Protein AF-A0AAE4YHN7-F1 (afdb_monomer)

Secondary structure (DSSP, 8-state):
--PPEEP-EEEEEEE-TTSSEEEEEEEE--S-EE-TTS-EE----HHHHHHHHHHHHHHHHHHHHHHHHTT--EEEETTTTEEEETTS-HHHHHHTTHHHHHHHHHHHTTT----HHHHHHHHHHT-PPPP----HHHHHHHHHHHHHHTT--TTHHHHHHHHHHHHHHHTS---BTTBSHHHHHHHHHHHHHHHHHHHHHTT-SSEEHHHHHHHHGGG-SS--HHHHHHHHHHHHHTTSEEEEE--SSS-EEEEHHHHHHHHHHHHHHHHGGGS-----GGGS-TTS-HHHHHHHHHHTS---HHHHHHHHHHHH-S-SEEEEE--TTS-HHHHHHHHHHHHHHTT-EEEEEESSHHHHHHHHTT-TT-EEHHHHHHHHHTT--SS-TTGGGEEEEETTGGGS-HHHHHHHHHHHHHTT-SEEEEEE-SSS---SSSS-TTS---------------------PPPPPPPPPP-------------------------------------

Sequence (511 aa):
MKGGKILAGLFRHDTSRALDPQLHTHAVIPNMVLNPDGKWTALHNDEIYLTKMLGGEIYRNELARSLRGLGYAVERTGRDGIVELRDVPQDLRALYSKRSEAIGAALVKRGMEATPANRALAALATRVSKAGQIDRAELREAWIGEARAEGMNPDLLWELKDRSVITAAQSLGGVTRGGLPGEAIAREARDALLHGIAHLSERQSVYPLRDLLKHAMPRLEHAGIGDLMREVTKLTQEKTLLVAARAGISPLLTDRETLAAEREVIASWRAGRKAGELDLHGLAAEKRDPAKTLDRLLEQTSLTPGQRDAVRVGLTGTSQIVGVQGYAGTGKTFMIDTLRRYAEKAGYELQGLAPSGRAVEALREAIPEAKTLQSWLMQIRSGGDPVGQGANRRILVVDEAGMVSASEMRDLLSHARGAGFARVILVGDVKQLDAVSAGHACRPPAPCARRRHAGGAGWPHRSHRPPGRYKAPHSCHGHGGCHGPPRNGRPRPATASPRQRPCAPPASSRR

Foldseek 3Di:
DPFFDWDWDWDWDQADLVRFGDTDIDTDTPQWGQDPVRDIDGDDCVLVVVLVLLVVLQVQLVVLQVLVLLQFQWAFDDPSRHIDGPQDDPVLVVLRCVLVVQLVVQCVVVVHDPDPVSSVVSSVVSGDDHDDPDDPVVSVVVSCVSCVVVVHDPCSVVVSSVNSNVSSVVPPDDQDPQGDPLNVLLVLLLVLLVVLQVVLLQFAQKDFPSSSSSSSSSSDNNHHPVSNVVNQVVCCVVQQKDQPDPDPDTGIIGGPVLVVLLVLLVVLQVVQQQLAAQQLPLQDDPPDDSLVSLLVVLVPDPADPLLSVLLSCLHGPRGQEAERADDPPRCPLVSLLSSQVSLVSSQAHEEAEEQDPVVQVSNCSRHVNYDYLVVCLVCVVVVHDPPPPPQLRYEYEYEQLQQEASNSSSSVSVSSVVNNHVHYYYYHHPPPDPHSGYDRSSDPPDPPPPDDDDDDDDDDDDDDDDDDDDDDDDDDDDDDDDDDDDDDDDDDDDDDDDDDDDDDDDDDDDD

Radius of gyration: 34.55 Å; Cα contacts (8 Å, |Δi|>4): 619; chains: 1; bounding box: 105×72×84 Å

Nearest PDB structures (foldseek):
  2cdm-assembly2_C  TM=9.019E-01  e=2.005E-07  Escherichia coli
  3e1s-assembly1_A  TM=6.585E-01  e=1.972E-10  Deinococcus radiodurans
  8a1c-assembly1_A  TM=8.777E-01  e=4.352E-07  Escherichia coli
  3gp8-assembly1_A  TM=5.543E-01  e=1.558E-09  Deinococcus radiodurans R1 = ATCC 13939 = DSM 20539
  8a1b-assembly1_A  TM=7.285E-01  e=1.796E-05  Escherichia coli

InterPro domains:
  IPR014862 TrwC relaxase [PF08751] (3-148)
  IPR027417 P-loop containing nucleoside triphosphate hydrolase [G3DSA:3.40.50.300] (270-451)
  IPR027417 P-loop containing nucleoside triphosphate hydrolase [SSF52540] (286-441)
  IPR050534 Coronaviruses polyprotein 1ab [PTHR43788] (241-368)

Organism: NCBI:txid2699202

Structure (mmCIF, N/CA/C/O backbone):
data_AF-A0AAE4YHN7-F1
#
_entry.id   AF-A0AAE4YHN7-F1
#
loop_
_atom_site.group_PDB
_atom_site.id
_atom_site.type_symbol
_atom_site.label_atom_id
_atom_site.label_alt_id
_atom_site.label_comp_id
_atom_site.label_asym_id
_atom_site.label_entity_id
_atom_site.label_seq_id
_atom_site.pdbx_PDB_ins_code
_atom_site.Cartn_x
_atom_site.Cartn_y
_atom_site.Cartn_z
_atom_site.occupancy
_atom_site.B_iso_or_equiv
_atom_site.auth_seq_id
_atom_site.auth_comp_id
_atom_site.auth_asym_id
_atom_site.auth_atom_id
_atom_site.pdbx_PDB_model_num
ATOM 1 N N . MET A 1 1 ? 11.782 21.365 4.187 1.00 42.78 1 MET A N 1
ATOM 2 C CA . MET A 1 1 ? 12.760 22.475 4.037 1.00 42.78 1 MET A CA 1
ATOM 3 C C . MET A 1 1 ? 12.683 23.000 2.604 1.00 42.78 1 MET A C 1
ATOM 5 O O . MET A 1 1 ? 12.173 22.271 1.763 1.00 42.78 1 MET A O 1
ATOM 9 N N . LYS A 1 2 ? 13.144 24.223 2.292 1.00 52.41 2 LYS A N 1
ATOM 10 C CA . LYS A 1 2 ? 13.406 24.590 0.885 1.00 52.41 2 LYS A CA 1
ATOM 11 C C . LYS A 1 2 ? 14.715 23.900 0.491 1.00 52.41 2 LYS A C 1
ATOM 13 O O . LYS A 1 2 ? 15.741 24.227 1.078 1.00 52.41 2 LYS A O 1
ATOM 18 N N . GLY A 1 3 ? 14.656 22.917 -0.406 1.00 63.38 3 GLY A N 1
ATOM 19 C CA . GLY A 1 3 ? 15.840 22.165 -0.829 1.00 63.38 3 GLY A CA 1
ATOM 20 C C . GLY A 1 3 ? 16.879 23.075 -1.485 1.00 63.38 3 GLY A C 1
ATOM 21 O O . GLY A 1 3 ? 16.522 23.974 -2.248 1.00 63.38 3 GLY A O 1
ATOM 22 N N . GLY A 1 4 ? 18.154 22.857 -1.168 1.00 74.00 4 GLY A N 1
ATOM 23 C CA . GLY A 1 4 ? 19.259 23.483 -1.889 1.00 74.00 4 GLY A CA 1
ATOM 24 C C . GLY A 1 4 ? 19.508 22.811 -3.244 1.00 74.00 4 GLY A C 1
ATOM 25 O O . GLY A 1 4 ? 18.984 21.731 -3.524 1.00 74.00 4 GLY A O 1
ATOM 26 N N . LYS A 1 5 ? 20.311 23.445 -4.101 1.00 86.19 5 LYS A N 1
ATOM 27 C CA . LYS A 1 5 ? 20.672 22.886 -5.413 1.00 86.19 5 LYS A CA 1
ATOM 28 C C . LYS A 1 5 ? 21.774 21.838 -5.247 1.00 86.19 5 LYS A C 1
ATOM 30 O O . LYS A 1 5 ? 22.798 22.120 -4.624 1.00 86.19 5 LYS A O 1
ATOM 35 N N . ILE A 1 6 ? 21.573 20.657 -5.829 1.00 89.38 6 ILE A N 1
ATOM 36 C CA . ILE A 1 6 ? 22.596 19.607 -5.924 1.00 89.38 6 ILE A CA 1
ATOM 37 C C . ILE A 1 6 ? 23.406 19.750 -7.216 1.00 89.38 6 ILE A C 1
ATOM 39 O O . ILE A 1 6 ? 22.902 20.246 -8.224 1.00 89.38 6 ILE A O 1
ATOM 43 N N . LEU A 1 7 ? 24.648 19.274 -7.184 1.00 90.00 7 LEU A N 1
ATOM 44 C CA . LEU A 1 7 ? 25.477 19.039 -8.366 1.00 90.00 7 LEU A CA 1
ATOM 45 C C . LEU A 1 7 ? 25.478 17.533 -8.674 1.00 90.00 7 LEU A C 1
ATOM 47 O O . LEU A 1 7 ? 25.385 16.724 -7.753 1.00 90.00 7 LEU A O 1
ATOM 51 N N . ALA A 1 8 ? 25.593 17.142 -9.944 1.00 92.12 8 ALA A N 1
ATOM 52 C CA . ALA A 1 8 ? 25.753 15.741 -10.335 1.00 92.12 8 ALA A CA 1
ATOM 53 C C . ALA A 1 8 ? 26.611 15.621 -11.603 1.00 92.12 8 ALA A C 1
ATOM 55 O O . ALA A 1 8 ? 26.336 16.284 -12.601 1.00 92.12 8 ALA A O 1
ATOM 56 N N . GLY A 1 9 ? 27.628 14.758 -11.574 1.00 95.69 9 GLY A N 1
ATOM 57 C CA . GLY A 1 9 ? 28.363 14.327 -12.766 1.00 95.69 9 GLY A CA 1
ATOM 58 C C . GLY A 1 9 ? 27.736 13.058 -13.340 1.00 95.69 9 GLY A C 1
ATOM 59 O O . GLY A 1 9 ? 27.538 12.095 -12.601 1.00 95.69 9 GLY A O 1
ATOM 60 N N . LEU A 1 10 ? 27.408 13.045 -14.633 1.00 95.38 10 LEU A N 1
ATOM 61 C CA . LEU A 1 10 ? 26.769 11.906 -15.300 1.00 95.38 10 LEU A CA 1
ATOM 62 C C . LEU A 1 10 ? 27.777 11.169 -16.189 1.00 95.38 10 LEU A C 1
ATOM 64 O O . LEU A 1 10 ? 28.157 11.667 -17.245 1.00 95.38 10 LEU A O 1
ATOM 68 N N . PHE A 1 11 ? 28.180 9.967 -15.781 1.00 92.44 11 PHE A N 1
ATOM 69 C CA . PHE A 1 11 ? 29.134 9.136 -16.520 1.00 92.44 11 PHE A CA 1
ATOM 70 C C . PHE A 1 11 ? 28.407 7.942 -17.137 1.00 92.44 11 PHE A C 1
ATOM 72 O O . PHE A 1 11 ? 27.993 7.027 -16.423 1.00 92.44 11 PHE A O 1
ATOM 79 N N . ARG A 1 12 ? 28.206 7.970 -18.459 1.00 90.31 12 ARG A N 1
ATOM 80 C CA . ARG A 1 12 ? 27.531 6.896 -19.199 1.00 90.31 12 ARG A CA 1
ATOM 81 C C . ARG A 1 12 ? 28.527 5.809 -19.600 1.00 90.31 12 ARG A C 1
ATOM 83 O O . ARG A 1 12 ? 29.564 6.102 -20.190 1.00 90.31 12 ARG A O 1
ATOM 90 N N . HIS A 1 13 ? 28.161 4.568 -19.320 1.00 87.00 13 HIS A N 1
ATOM 91 C CA . HIS A 1 13 ? 28.884 3.354 -19.667 1.00 87.00 13 HIS A CA 1
ATOM 92 C C . HIS A 1 13 ? 27.967 2.403 -20.439 1.00 87.00 13 HIS A C 1
ATOM 94 O O . HIS A 1 13 ? 26.746 2.450 -20.317 1.00 87.00 13 HIS A O 1
ATOM 100 N N . ASP A 1 14 ? 28.588 1.564 -21.248 1.00 83.88 14 ASP A N 1
ATOM 101 C CA . ASP A 1 14 ? 28.012 0.700 -22.278 1.00 83.88 14 ASP A CA 1
ATOM 102 C C . ASP A 1 14 ? 28.175 -0.796 -21.953 1.00 83.88 14 ASP A C 1
ATOM 104 O O . ASP A 1 14 ? 27.393 -1.612 -22.435 1.00 83.88 14 ASP A O 1
ATOM 108 N N . THR A 1 15 ? 29.141 -1.155 -21.102 1.00 82.31 15 THR A N 1
ATOM 109 C CA . THR A 1 15 ? 29.547 -2.547 -20.845 1.00 82.31 15 THR A CA 1
ATOM 110 C C . THR A 1 15 ? 29.323 -2.999 -19.400 1.00 82.31 15 THR A C 1
ATOM 112 O O . THR A 1 15 ? 29.608 -2.268 -18.443 1.00 82.31 15 THR A O 1
ATOM 115 N N . SER A 1 16 ? 28.933 -4.261 -19.229 1.00 81.25 16 SER A N 1
ATOM 116 C CA . SER A 1 16 ? 28.890 -4.975 -17.949 1.00 81.25 16 SER A CA 1
ATOM 117 C C . SER A 1 16 ? 30.314 -5.263 -17.428 1.00 81.25 16 SER A C 1
ATOM 119 O O . SER A 1 16 ? 31.318 -5.044 -18.106 1.00 81.25 16 SER A O 1
ATOM 121 N N . ARG A 1 17 ? 30.436 -5.767 -16.189 1.00 73.25 17 ARG A N 1
ATOM 122 C CA . ARG A 1 17 ? 31.726 -6.281 -15.670 1.00 73.25 17 ARG A CA 1
ATOM 123 C C . ARG A 1 17 ? 32.166 -7.592 -16.327 1.00 73.25 17 ARG A C 1
ATOM 125 O O . ARG A 1 17 ? 33.344 -7.909 -16.245 1.00 73.25 17 ARG A O 1
ATOM 132 N N . ALA A 1 18 ? 31.234 -8.324 -16.928 1.00 75.00 18 ALA A N 1
ATOM 133 C CA . ALA A 1 18 ? 31.481 -9.507 -17.745 1.00 75.00 18 ALA A CA 1
ATOM 134 C C . ALA A 1 18 ? 31.527 -9.164 -19.250 1.00 75.00 18 ALA A C 1
ATOM 136 O O . ALA A 1 18 ? 31.473 -10.058 -20.081 1.00 75.00 18 ALA A O 1
ATOM 137 N N . LEU A 1 19 ? 31.648 -7.870 -19.589 1.00 80.62 19 LEU A N 1
ATOM 138 C CA . LEU A 1 19 ? 31.709 -7.329 -20.953 1.00 80.62 19 LEU A CA 1
ATOM 139 C C . LEU A 1 19 ? 30.433 -7.500 -21.799 1.00 80.62 19 LEU A C 1
ATOM 141 O O . LEU A 1 19 ? 30.443 -7.129 -22.966 1.00 80.62 19 LEU A O 1
ATOM 145 N N . ASP A 1 20 ? 29.318 -7.949 -21.216 1.00 85.00 20 ASP A N 1
ATOM 146 C CA . ASP A 1 20 ? 28.004 -7.929 -21.883 1.00 85.00 20 ASP A CA 1
ATOM 147 C C . ASP A 1 20 ? 27.531 -6.487 -22.183 1.00 85.00 20 ASP A C 1
ATOM 149 O O . ASP A 1 20 ? 27.923 -5.553 -21.468 1.00 85.00 20 ASP A O 1
ATOM 153 N N . PRO A 1 21 ? 26.619 -6.278 -23.149 1.00 85.62 21 PRO A N 1
ATOM 154 C CA . PRO A 1 21 ? 25.899 -5.017 -23.317 1.00 85.62 21 PRO A CA 1
ATOM 155 C C . PRO A 1 21 ? 25.145 -4.620 -22.035 1.00 85.62 21 PRO A C 1
ATOM 157 O O . PRO A 1 21 ? 24.173 -5.256 -21.631 1.00 85.62 21 PRO A O 1
ATOM 160 N N . GLN A 1 22 ? 25.567 -3.539 -21.376 1.00 87.12 22 GLN A N 1
ATOM 161 C CA . GLN A 1 22 ? 24.896 -3.007 -20.187 1.00 87.12 22 GLN A CA 1
ATOM 162 C C . GLN A 1 22 ? 24.983 -1.480 -20.166 1.00 87.12 22 GLN A C 1
ATOM 164 O O . GLN A 1 22 ? 25.841 -0.894 -19.501 1.00 87.12 22 GLN A O 1
ATOM 169 N N . LEU A 1 23 ? 24.053 -0.823 -20.861 1.00 89.50 23 LEU A N 1
ATOM 170 C CA . LEU A 1 23 ? 23.922 0.632 -20.835 1.00 89.50 23 LEU A CA 1
ATOM 171 C C . LEU A 1 23 ? 23.515 1.108 -19.431 1.00 89.50 23 LEU A C 1
ATOM 173 O O . LEU A 1 23 ? 22.435 0.785 -18.940 1.00 89.50 23 LEU A O 1
ATOM 177 N N . HIS A 1 24 ? 24.369 1.896 -18.782 1.00 90.62 24 HIS A N 1
ATOM 178 C CA . HIS A 1 24 ? 24.100 2.471 -17.464 1.00 90.62 24 HIS A CA 1
ATOM 179 C C . HIS A 1 24 ? 24.767 3.838 -17.292 1.00 90.62 24 HIS A C 1
ATOM 181 O O . HIS A 1 24 ? 25.740 4.167 -17.966 1.00 90.62 24 HIS A O 1
ATOM 187 N N . THR A 1 25 ? 24.264 4.641 -16.353 1.00 92.06 25 THR A N 1
ATOM 188 C CA . THR A 1 25 ? 24.844 5.950 -16.025 1.00 92.06 25 THR A CA 1
ATOM 189 C C . THR A 1 25 ? 25.158 6.020 -14.539 1.00 92.06 25 THR A C 1
ATOM 191 O O . THR A 1 25 ? 24.267 5.897 -13.699 1.00 92.06 25 THR A O 1
ATOM 194 N N . HIS A 1 26 ? 26.421 6.263 -14.196 1.00 93.69 26 HIS A N 1
ATOM 195 C CA . HIS A 1 26 ? 26.801 6.655 -12.846 1.00 93.69 26 HIS A CA 1
ATOM 196 C C . HIS A 1 26 ? 26.508 8.147 -12.662 1.00 93.69 26 HIS A C 1
ATOM 198 O O . HIS A 1 26 ? 27.244 8.997 -13.159 1.0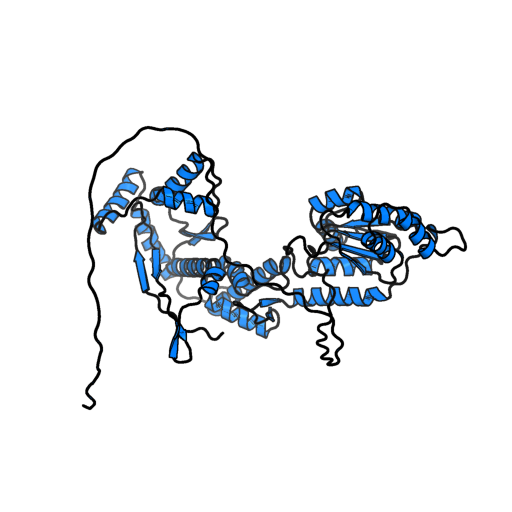0 93.69 26 HIS A O 1
ATOM 204 N N . ALA A 1 27 ? 25.426 8.458 -11.948 1.00 92.44 27 ALA A N 1
ATOM 205 C CA . ALA A 1 27 ? 25.140 9.804 -11.466 1.00 92.44 27 ALA A CA 1
ATOM 206 C C . ALA A 1 27 ? 25.895 10.041 -10.147 1.00 92.44 27 ALA A C 1
ATOM 208 O O . ALA A 1 27 ? 25.445 9.642 -9.073 1.00 92.44 27 ALA A O 1
ATOM 209 N N . VAL A 1 28 ? 27.078 10.647 -10.236 1.00 94.06 28 VAL A N 1
ATOM 210 C CA . VAL A 1 28 ? 27.934 10.944 -9.083 1.00 94.06 28 VAL A CA 1
ATOM 211 C C . VAL A 1 28 ? 27.521 12.287 -8.493 1.00 94.06 28 VAL A C 1
ATOM 213 O O . VAL A 1 28 ? 27.817 13.342 -9.053 1.00 94.06 28 VAL A O 1
ATOM 216 N N . ILE A 1 29 ? 26.839 12.237 -7.352 1.00 91.81 29 ILE A N 1
ATOM 217 C CA . ILE A 1 29 ? 26.449 13.411 -6.568 1.00 91.81 29 ILE A CA 1
ATOM 218 C C . ILE A 1 29 ? 27.547 13.650 -5.515 1.00 91.81 29 ILE A C 1
ATOM 220 O O . ILE A 1 29 ? 27.659 12.846 -4.584 1.00 91.81 29 ILE A O 1
ATOM 224 N N . PRO A 1 30 ? 28.393 14.693 -5.634 1.00 92.19 30 PRO A N 1
ATOM 225 C CA . PRO A 1 30 ? 29.327 15.051 -4.571 1.00 92.19 30 PRO A CA 1
ATOM 226 C C . PRO A 1 30 ? 28.571 15.453 -3.297 1.00 92.19 30 PRO A C 1
ATOM 228 O O . PRO A 1 30 ? 27.448 15.950 -3.355 1.00 92.19 30 PRO A O 1
ATOM 231 N N . ASN A 1 31 ? 29.202 15.272 -2.133 1.00 92.06 31 ASN A N 1
ATOM 232 C CA . ASN A 1 31 ? 28.612 15.589 -0.827 1.00 92.06 31 ASN A CA 1
ATOM 233 C C . ASN A 1 31 ? 28.605 17.107 -0.544 1.00 92.06 31 ASN A C 1
ATOM 235 O O . ASN A 1 31 ? 29.232 17.583 0.402 1.00 92.06 31 ASN A O 1
ATOM 239 N N . MET A 1 32 ? 27.936 17.869 -1.406 1.00 91.19 32 MET A N 1
ATOM 240 C CA . MET A 1 32 ? 27.805 19.318 -1.331 1.00 91.19 32 MET A CA 1
ATOM 241 C C . MET A 1 32 ? 26.442 19.758 -1.874 1.00 91.19 32 MET A C 1
ATOM 243 O O . MET A 1 32 ? 25.981 19.273 -2.908 1.00 91.19 32 MET A O 1
ATOM 247 N N . VAL A 1 33 ? 25.803 20.697 -1.183 1.00 91.25 33 VAL A N 1
ATOM 248 C CA . VAL A 1 33 ? 24.539 21.314 -1.594 1.00 91.25 33 VAL A CA 1
ATOM 249 C C . VAL A 1 33 ? 24.636 22.830 -1.438 1.00 91.25 33 VAL A C 1
ATOM 251 O O . VAL A 1 33 ? 25.135 23.318 -0.422 1.00 91.25 33 VAL A O 1
ATOM 254 N N . LEU A 1 34 ? 24.179 23.572 -2.449 1.00 91.00 34 LEU A N 1
ATOM 255 C CA . LEU A 1 34 ? 24.107 25.032 -2.410 1.00 91.00 34 LEU A CA 1
ATOM 256 C C . LEU A 1 34 ? 22.774 25.452 -1.792 1.00 91.00 34 LEU A C 1
ATOM 258 O O . LEU A 1 34 ? 21.713 25.274 -2.399 1.00 91.00 34 LEU A O 1
ATOM 262 N N . ASN A 1 35 ? 22.824 26.002 -0.584 1.00 89.94 35 ASN A N 1
ATOM 263 C CA . ASN A 1 35 ? 21.639 26.422 0.153 1.00 89.94 35 ASN A CA 1
ATOM 264 C C . ASN A 1 35 ? 21.048 27.739 -0.387 1.00 89.94 35 ASN A C 1
ATOM 266 O O . ASN A 1 35 ? 21.747 28.511 -1.048 1.00 89.94 35 ASN A O 1
ATOM 270 N N . PRO A 1 36 ? 19.773 28.049 -0.072 1.00 89.50 36 PRO A N 1
ATOM 271 C CA . PRO A 1 36 ? 19.143 29.313 -0.461 1.00 89.50 36 PRO A CA 1
ATOM 272 C C . PRO A 1 36 ? 19.820 30.583 0.086 1.00 89.50 36 PRO A C 1
ATOM 274 O O . PRO A 1 36 ? 19.563 31.658 -0.443 1.00 89.50 36 PRO A O 1
ATOM 277 N N . ASP A 1 37 ? 20.664 30.478 1.120 1.00 89.44 37 ASP A N 1
ATOM 278 C CA . ASP A 1 37 ? 21.475 31.583 1.658 1.00 89.44 37 ASP A CA 1
ATOM 279 C C . ASP A 1 37 ? 22.833 31.751 0.940 1.00 89.44 37 ASP A C 1
ATOM 281 O O . ASP A 1 37 ? 23.671 32.539 1.373 1.00 89.44 37 ASP A O 1
ATOM 285 N N . GLY A 1 38 ? 23.067 30.993 -0.138 1.00 89.75 38 GLY A N 1
ATOM 286 C CA . GLY A 1 38 ? 24.300 31.011 -0.923 1.00 89.75 38 GLY A CA 1
ATOM 287 C C . GLY A 1 38 ? 25.449 30.182 -0.339 1.00 89.75 38 GLY A C 1
ATOM 288 O O . GLY A 1 38 ? 26.504 30.106 -0.966 1.00 89.75 38 GLY A O 1
ATOM 289 N N . LYS A 1 39 ? 25.281 29.541 0.828 1.00 91.94 39 LYS A N 1
ATOM 290 C CA . LYS A 1 39 ? 26.347 28.745 1.453 1.00 91.94 39 LYS A CA 1
ATOM 291 C C . LYS A 1 39 ? 26.318 27.288 1.016 1.00 91.94 39 LYS A C 1
ATOM 293 O O . LYS A 1 39 ? 25.258 26.677 0.871 1.00 91.94 39 LYS A O 1
ATOM 298 N N . TRP A 1 40 ? 27.504 26.702 0.901 1.00 92.44 40 TRP A N 1
ATOM 299 C CA . TRP A 1 40 ? 27.678 25.270 0.680 1.00 92.44 40 TRP A CA 1
ATOM 300 C C . TRP A 1 40 ? 27.703 24.508 2.007 1.00 92.44 40 TRP A C 1
ATOM 302 O O . TRP A 1 40 ? 28.432 24.877 2.926 1.00 92.44 40 TRP A O 1
ATOM 312 N N . THR A 1 41 ? 26.937 23.422 2.096 1.00 92.06 41 THR A N 1
ATOM 313 C CA . THR A 1 41 ? 26.988 22.461 3.214 1.00 92.06 41 THR A CA 1
ATOM 314 C C . THR A 1 41 ? 27.059 21.031 2.689 1.00 92.06 41 THR A C 1
ATOM 316 O O . THR A 1 41 ? 26.849 20.795 1.500 1.00 92.06 41 THR A O 1
ATOM 319 N N . ALA A 1 42 ? 27.318 20.062 3.571 1.00 90.50 42 ALA A N 1
ATOM 320 C CA . ALA A 1 42 ? 27.154 18.647 3.244 1.00 90.50 42 ALA A CA 1
ATOM 321 C C . ALA A 1 42 ? 25.698 18.328 2.847 1.00 90.50 42 ALA A C 1
ATOM 323 O O . ALA A 1 42 ? 24.756 18.975 3.316 1.00 90.50 42 ALA A O 1
ATOM 324 N N . LEU A 1 43 ? 25.525 17.322 1.992 1.00 87.94 43 LEU A N 1
ATOM 325 C CA . LEU A 1 43 ? 24.231 16.819 1.550 1.00 87.94 43 LEU A CA 1
ATOM 326 C C . LEU A 1 43 ? 23.670 15.825 2.576 1.00 87.94 43 LEU A C 1
ATOM 328 O O . LEU A 1 43 ? 24.315 14.837 2.922 1.00 87.94 43 LEU A O 1
ATOM 332 N N . HIS A 1 44 ? 22.429 16.045 3.005 1.00 85.88 44 HIS A N 1
ATOM 333 C CA . HIS A 1 44 ? 21.671 15.063 3.776 1.00 85.88 44 HIS A CA 1
ATOM 334 C C . HIS A 1 44 ? 21.020 14.056 2.815 1.00 85.88 44 HIS A C 1
ATOM 336 O O . HIS A 1 44 ? 20.187 14.439 1.994 1.00 85.88 44 HIS A O 1
ATOM 342 N N . ASN A 1 45 ? 21.419 12.783 2.866 1.00 84.31 45 ASN A N 1
ATOM 343 C CA . ASN A 1 45 ? 21.074 11.784 1.845 1.00 84.31 45 ASN A CA 1
ATOM 344 C C . ASN A 1 45 ? 19.884 10.868 2.199 1.00 84.31 45 ASN A C 1
ATOM 346 O O . ASN A 1 45 ? 19.486 10.060 1.356 1.00 84.31 45 ASN A O 1
ATOM 350 N N . ASP A 1 46 ? 19.274 11.020 3.379 1.00 83.69 46 ASP A N 1
ATOM 351 C CA . ASP A 1 46 ? 18.088 10.259 3.807 1.00 83.69 46 ASP A CA 1
ATOM 352 C C . ASP A 1 46 ? 16.954 10.291 2.773 1.00 83.69 46 ASP A C 1
ATOM 354 O O . ASP A 1 46 ? 16.335 9.264 2.490 1.00 83.69 46 ASP A O 1
ATOM 358 N N . GLU A 1 47 ? 16.699 11.454 2.159 1.00 79.06 47 GLU A N 1
ATOM 359 C CA . GLU A 1 47 ? 15.637 11.602 1.156 1.00 79.06 47 GLU A CA 1
ATOM 360 C C . GLU A 1 47 ? 15.909 10.741 -0.083 1.00 79.06 47 GLU A C 1
ATOM 362 O O . GLU A 1 47 ? 15.001 10.077 -0.585 1.00 79.06 47 GLU A O 1
ATOM 367 N N . ILE A 1 48 ? 17.167 10.678 -0.533 1.00 84.00 48 ILE A N 1
ATOM 368 C CA . ILE A 1 48 ? 17.601 9.845 -1.664 1.00 84.00 48 ILE A CA 1
ATOM 369 C C . ILE A 1 48 ? 17.428 8.361 -1.317 1.00 84.00 48 ILE A C 1
ATOM 371 O O . ILE A 1 48 ? 16.939 7.585 -2.137 1.00 84.00 48 ILE A O 1
ATOM 375 N N . TYR A 1 49 ? 17.768 7.952 -0.090 1.00 84.50 49 TYR A N 1
ATOM 376 C CA . TYR A 1 49 ? 17.608 6.560 0.331 1.00 84.50 49 TYR A CA 1
ATOM 377 C C . TYR A 1 49 ? 16.132 6.144 0.435 1.00 84.50 49 TYR A C 1
ATOM 379 O O . TYR A 1 49 ? 15.760 5.070 -0.042 1.00 84.50 49 TYR A O 1
ATOM 387 N N . LEU A 1 50 ? 15.281 6.997 1.014 1.00 83.19 50 LEU A N 1
ATOM 388 C CA . LEU A 1 50 ? 13.843 6.745 1.165 1.00 83.19 50 LEU A CA 1
ATOM 389 C C . LEU A 1 50 ? 13.086 6.802 -0.168 1.00 83.19 50 LEU A C 1
ATOM 391 O O . LEU A 1 50 ? 12.093 6.098 -0.338 1.00 83.19 50 LEU A O 1
ATOM 395 N N . THR A 1 51 ? 13.547 7.608 -1.128 1.00 86.19 51 THR A N 1
ATOM 396 C CA . THR A 1 51 ? 12.924 7.726 -2.456 1.00 86.19 51 THR A CA 1
ATOM 397 C C . THR A 1 51 ? 13.547 6.821 -3.518 1.00 86.19 51 THR A C 1
ATOM 399 O O . THR A 1 51 ? 13.007 6.766 -4.618 1.00 86.19 51 THR A O 1
ATOM 402 N N . LYS A 1 52 ? 14.599 6.040 -3.222 1.00 89.19 52 LYS A N 1
ATOM 403 C CA . LYS A 1 52 ? 15.305 5.188 -4.208 1.00 89.19 52 LYS A CA 1
ATOM 404 C C . LYS A 1 52 ? 14.380 4.310 -5.066 1.00 89.19 52 LYS A C 1
ATOM 406 O O . LYS A 1 52 ? 14.610 4.161 -6.263 1.00 89.19 52 LYS A O 1
ATOM 411 N N . MET A 1 53 ? 13.315 3.763 -4.470 1.00 88.62 53 MET A N 1
ATOM 412 C CA . MET A 1 53 ? 12.339 2.921 -5.175 1.00 88.62 53 MET A CA 1
ATOM 413 C C . MET A 1 53 ? 11.456 3.739 -6.122 1.00 88.62 53 MET A C 1
ATOM 415 O O . MET A 1 53 ? 11.192 3.297 -7.234 1.00 88.62 53 MET A O 1
ATOM 419 N N . LEU A 1 54 ? 11.050 4.944 -5.706 1.00 90.81 54 LEU A N 1
ATOM 420 C CA . LEU A 1 54 ? 10.349 5.893 -6.569 1.00 90.81 54 LEU A CA 1
ATOM 421 C C . LEU A 1 54 ? 11.272 6.399 -7.685 1.00 90.81 54 LEU A C 1
ATOM 423 O O . LEU A 1 54 ? 10.857 6.418 -8.832 1.00 90.81 54 LEU A O 1
ATOM 427 N N . GLY A 1 55 ? 12.529 6.743 -7.394 1.00 90.94 55 GLY A N 1
ATOM 428 C CA . GLY A 1 55 ? 13.501 7.170 -8.407 1.00 90.94 55 GLY A CA 1
ATOM 429 C C . GLY A 1 55 ? 13.741 6.105 -9.481 1.00 90.94 55 GLY A C 1
ATOM 430 O O . GLY A 1 55 ? 13.743 6.413 -10.671 1.00 90.94 55 GLY A O 1
ATOM 431 N N . GLY A 1 56 ? 13.856 4.836 -9.074 1.00 90.88 56 GLY A N 1
ATOM 432 C CA . GLY A 1 56 ? 13.926 3.707 -10.003 1.00 90.88 56 GLY A CA 1
ATOM 433 C C . GLY A 1 56 ? 12.637 3.489 -10.805 1.00 90.88 56 GLY A C 1
ATOM 434 O O . GLY A 1 56 ? 12.705 3.018 -11.937 1.00 90.88 56 GLY A O 1
ATOM 435 N N . GLU A 1 57 ? 11.467 3.815 -10.251 1.00 91.88 57 GLU A N 1
ATOM 436 C CA . GLU A 1 57 ? 10.185 3.786 -10.970 1.00 91.88 57 GLU A CA 1
ATOM 437 C C . GLU A 1 57 ? 10.044 4.951 -11.961 1.00 91.88 57 GLU A C 1
ATOM 439 O O . GLU A 1 57 ? 9.692 4.709 -13.110 1.00 91.88 57 GLU A O 1
ATOM 444 N N . ILE A 1 58 ? 10.418 6.177 -11.573 1.00 92.81 58 ILE A N 1
ATOM 445 C CA . ILE A 1 58 ? 10.468 7.351 -12.461 1.00 92.81 58 ILE A CA 1
ATOM 446 C C . ILE A 1 58 ? 11.372 7.059 -13.661 1.00 92.81 58 ILE A C 1
ATOM 448 O O . ILE A 1 58 ? 10.956 7.253 -14.798 1.00 92.81 58 ILE A O 1
ATOM 452 N N . TYR A 1 59 ? 12.582 6.539 -13.424 1.00 92.50 59 TYR A N 1
ATOM 453 C CA . TYR A 1 59 ? 13.513 6.195 -14.502 1.00 92.50 59 TYR A CA 1
ATOM 454 C C . TYR A 1 59 ? 12.913 5.183 -15.489 1.00 92.50 59 TYR A C 1
ATOM 456 O O . TYR A 1 59 ? 12.974 5.396 -16.697 1.00 92.50 59 TYR A O 1
ATOM 464 N N . ARG A 1 60 ? 12.301 4.102 -14.988 1.00 91.69 60 ARG A N 1
ATOM 465 C CA . ARG A 1 60 ? 11.685 3.065 -15.832 1.00 91.69 60 ARG A CA 1
ATOM 466 C C . ARG A 1 60 ? 10.451 3.572 -16.572 1.00 91.69 60 ARG A C 1
ATOM 468 O O . ARG A 1 60 ? 10.292 3.259 -17.746 1.00 91.69 60 ARG A O 1
ATOM 475 N N . ASN A 1 61 ? 9.612 4.376 -15.925 1.00 92.19 61 ASN A N 1
ATOM 476 C CA . ASN A 1 61 ? 8.448 4.991 -16.550 1.00 92.19 61 ASN A CA 1
ATOM 477 C C . ASN A 1 61 ? 8.854 5.939 -17.696 1.00 92.19 61 ASN A C 1
ATOM 479 O O . ASN A 1 61 ? 8.382 5.764 -18.816 1.00 92.19 61 ASN A O 1
ATOM 483 N N . GLU A 1 62 ? 9.783 6.869 -17.457 1.00 91.62 62 GLU A N 1
ATOM 484 C CA . GLU A 1 62 ? 10.249 7.810 -18.487 1.00 91.62 62 GLU A CA 1
ATOM 485 C C . GLU A 1 62 ? 11.028 7.099 -19.611 1.00 91.62 62 GLU A C 1
ATOM 487 O O . GLU A 1 62 ? 10.903 7.475 -20.779 1.00 91.62 62 GLU A O 1
ATOM 492 N N . LEU A 1 63 ? 11.776 6.030 -19.297 1.00 92.31 63 LEU A N 1
ATOM 493 C CA . LEU A 1 63 ? 12.408 5.161 -20.296 1.00 92.31 63 LEU A CA 1
ATOM 494 C C . LEU A 1 63 ? 11.359 4.461 -21.172 1.00 92.31 63 LEU A C 1
ATOM 496 O O . LEU A 1 63 ? 11.455 4.531 -22.394 1.00 92.31 63 LEU A O 1
ATOM 500 N N . ALA A 1 64 ? 10.335 3.844 -20.573 1.00 91.56 64 ALA A N 1
ATOM 501 C CA . ALA A 1 64 ? 9.246 3.201 -21.309 1.00 91.56 64 ALA A CA 1
ATOM 502 C C . ALA A 1 64 ? 8.491 4.202 -22.198 1.00 91.56 64 ALA A C 1
ATOM 504 O O . ALA A 1 64 ? 8.250 3.929 -23.372 1.00 91.56 64 ALA A O 1
ATOM 505 N N . ARG A 1 65 ? 8.175 5.386 -21.661 1.00 89.38 65 ARG A N 1
ATOM 506 C CA . ARG A 1 65 ? 7.520 6.487 -22.381 1.00 89.38 65 ARG A CA 1
ATOM 507 C C . ARG A 1 65 ? 8.354 6.960 -23.576 1.00 89.38 65 ARG A C 1
ATOM 509 O O . ARG A 1 65 ? 7.818 7.124 -24.668 1.00 89.38 65 ARG A O 1
ATOM 516 N N . SER A 1 66 ? 9.667 7.111 -23.392 1.00 90.56 66 SER A N 1
ATOM 517 C CA . SER A 1 66 ? 10.597 7.496 -24.464 1.00 90.56 66 SER A CA 1
ATOM 518 C C . SER A 1 66 ? 10.729 6.411 -25.537 1.00 90.56 66 SER A C 1
ATOM 520 O O . SER A 1 66 ? 10.698 6.724 -26.721 1.00 90.56 66 SER A O 1
ATOM 522 N N . LEU A 1 67 ? 10.824 5.135 -25.148 1.00 91.62 67 LEU A N 1
ATOM 523 C CA . LEU A 1 67 ? 10.897 4.006 -26.082 1.00 91.62 67 LEU A CA 1
ATOM 524 C C . LEU A 1 67 ? 9.607 3.857 -26.907 1.00 91.62 67 LEU A C 1
ATOM 526 O O . LEU A 1 67 ? 9.686 3.689 -28.122 1.00 91.62 67 LEU A O 1
ATOM 530 N N . ARG A 1 68 ? 8.426 4.014 -26.292 1.00 89.38 68 ARG A N 1
ATOM 531 C CA . ARG A 1 68 ? 7.143 4.065 -27.021 1.00 89.38 68 ARG A CA 1
ATOM 532 C C . ARG A 1 68 ? 7.072 5.257 -27.978 1.00 89.38 68 ARG A C 1
ATOM 534 O O . ARG A 1 68 ? 6.623 5.097 -29.105 1.00 89.38 68 ARG A O 1
ATOM 541 N N . GLY A 1 69 ? 7.560 6.429 -27.563 1.00 86.38 69 GLY A N 1
ATOM 542 C CA . GLY A 1 69 ? 7.666 7.614 -28.426 1.00 86.38 69 GLY A CA 1
ATOM 543 C C . GLY A 1 69 ? 8.640 7.448 -29.602 1.00 86.38 69 GLY A C 1
ATOM 544 O O . GLY A 1 69 ? 8.503 8.130 -30.611 1.00 86.38 69 GLY A O 1
ATOM 545 N N . LEU A 1 70 ? 9.586 6.510 -29.499 1.00 90.12 70 LEU A N 1
ATOM 546 C CA . LEU A 1 70 ? 10.455 6.056 -30.590 1.00 90.12 70 LEU A CA 1
ATOM 547 C C . LEU A 1 70 ? 9.857 4.871 -31.377 1.00 90.12 70 LEU A C 1
ATOM 549 O O . LEU A 1 70 ? 10.562 4.267 -32.181 1.00 90.12 70 LEU A O 1
ATOM 553 N N . GLY A 1 71 ? 8.585 4.524 -31.152 1.00 89.06 71 GLY A N 1
ATOM 554 C CA . GLY A 1 71 ? 7.846 3.496 -31.890 1.00 89.06 71 GLY A CA 1
ATOM 555 C C . GLY A 1 71 ? 8.158 2.045 -31.512 1.00 89.06 71 GLY A C 1
ATOM 556 O O . GLY A 1 71 ? 7.763 1.138 -32.243 1.00 89.06 71 GLY A O 1
ATOM 557 N N . TYR A 1 72 ? 8.854 1.795 -30.398 1.00 92.56 72 TYR A N 1
ATOM 558 C CA . TYR A 1 72 ? 9.114 0.433 -29.920 1.00 92.56 72 TYR A CA 1
ATOM 559 C C . TYR A 1 72 ? 7.920 -0.154 -29.153 1.00 92.56 72 TYR A C 1
ATOM 561 O O . TYR A 1 72 ? 7.272 0.533 -28.358 1.00 92.56 72 TYR A O 1
ATOM 569 N N . ALA A 1 73 ? 7.691 -1.462 -29.308 1.00 91.12 73 ALA A N 1
ATOM 570 C CA . ALA A 1 73 ? 6.787 -2.222 -28.451 1.00 91.12 73 ALA A CA 1
ATOM 571 C C . ALA A 1 73 ? 7.435 -2.461 -27.074 1.00 91.12 73 ALA A C 1
ATOM 573 O O . ALA A 1 73 ? 8.419 -3.193 -26.949 1.00 91.12 73 ALA A O 1
ATOM 574 N N . VAL A 1 74 ? 6.878 -1.832 -26.035 1.00 91.62 74 VAL A N 1
ATOM 575 C CA . VAL A 1 74 ? 7.411 -1.859 -24.663 1.00 91.62 74 VAL A CA 1
ATOM 576 C C . VAL A 1 74 ? 6.430 -2.534 -23.716 1.00 91.62 74 VAL A C 1
ATOM 578 O O . VAL A 1 74 ? 5.256 -2.162 -23.664 1.00 91.62 74 VAL A O 1
ATOM 581 N N . GLU A 1 75 ? 6.933 -3.449 -22.895 1.00 90.31 75 GLU A N 1
ATOM 582 C CA . GLU A 1 75 ? 6.167 -4.129 -21.856 1.00 90.31 75 GLU A CA 1
ATOM 583 C C . GLU A 1 75 ? 6.832 -4.045 -20.478 1.00 90.31 75 GLU A C 1
ATOM 585 O O . GLU A 1 75 ? 7.994 -3.655 -20.337 1.00 90.31 75 GLU A O 1
ATOM 590 N N . ARG A 1 76 ? 6.046 -4.350 -19.439 1.00 87.38 76 ARG A N 1
ATOM 591 C CA . ARG A 1 76 ? 6.496 -4.400 -18.047 1.00 87.38 76 ARG A CA 1
ATOM 592 C C . ARG A 1 76 ? 6.385 -5.830 -17.534 1.00 87.38 76 ARG A C 1
ATOM 594 O O . ARG A 1 76 ? 5.280 -6.362 -17.466 1.00 87.38 76 ARG A O 1
ATOM 601 N N . THR A 1 77 ? 7.507 -6.429 -17.152 1.00 82.12 77 THR A N 1
ATOM 602 C CA . THR A 1 77 ? 7.602 -7.844 -16.776 1.00 82.12 77 THR A CA 1
ATOM 603 C C . THR A 1 77 ? 8.014 -8.032 -15.314 1.00 82.12 77 THR A C 1
ATOM 605 O O . THR A 1 77 ? 8.661 -7.186 -14.683 1.00 82.12 77 THR A O 1
ATOM 608 N N . GLY A 1 78 ? 7.605 -9.173 -14.750 1.00 75.44 78 GLY A N 1
ATOM 609 C CA . GLY A 1 78 ? 7.913 -9.574 -13.378 1.00 75.44 78 GLY A CA 1
ATOM 610 C C . GLY A 1 78 ? 7.254 -8.722 -12.282 1.00 75.44 78 GLY A C 1
ATOM 611 O O . GLY A 1 78 ? 6.635 -7.688 -12.523 1.00 75.44 78 GLY A O 1
ATOM 612 N N . ARG A 1 79 ? 7.414 -9.161 -11.026 1.00 67.62 79 ARG A N 1
ATOM 613 C CA . ARG A 1 79 ? 6.850 -8.481 -9.841 1.00 67.62 79 ARG A CA 1
ATOM 614 C C . ARG A 1 79 ? 7.424 -7.077 -9.621 1.00 67.62 79 ARG A C 1
ATOM 616 O O . ARG A 1 79 ? 6.738 -6.219 -9.076 1.00 67.62 79 ARG A O 1
ATOM 623 N N . ASP A 1 80 ? 8.669 -6.854 -10.035 1.00 69.31 80 ASP A N 1
ATOM 624 C CA . ASP A 1 80 ? 9.349 -5.569 -9.870 1.00 69.31 80 ASP A CA 1
ATOM 625 C C . ASP A 1 80 ? 8.970 -4.549 -10.962 1.00 69.31 80 ASP A C 1
ATOM 627 O O . ASP A 1 80 ? 9.273 -3.368 -10.803 1.00 69.31 80 ASP A O 1
ATOM 631 N N . GLY A 1 81 ? 8.295 -4.962 -12.046 1.00 76.31 81 GLY A N 1
ATOM 632 C CA . GLY A 1 81 ? 7.917 -4.087 -13.162 1.00 76.31 81 GLY A CA 1
ATOM 633 C C . GLY A 1 81 ? 9.118 -3.646 -14.003 1.00 76.31 81 GLY A C 1
ATOM 634 O O . GLY A 1 81 ? 9.316 -2.448 -14.230 1.00 76.31 81 GLY A O 1
ATOM 635 N N . ILE A 1 82 ? 9.963 -4.597 -14.403 1.00 85.38 82 ILE A N 1
ATOM 636 C CA . ILE A 1 82 ? 11.112 -4.359 -15.288 1.00 85.38 82 ILE A CA 1
ATOM 637 C C . ILE A 1 82 ? 10.580 -3.949 -16.662 1.00 85.38 82 ILE A C 1
ATOM 639 O O . ILE A 1 82 ? 9.576 -4.484 -17.111 1.00 85.38 82 ILE A O 1
ATOM 643 N N . VAL A 1 83 ? 11.209 -2.966 -17.304 1.00 89.38 83 VAL A N 1
ATOM 644 C CA . VAL A 1 83 ? 10.802 -2.478 -18.628 1.00 89.38 83 VAL A CA 1
ATOM 645 C C . VAL A 1 83 ? 11.627 -3.192 -19.685 1.00 89.38 83 VAL A C 1
ATOM 647 O O . VAL A 1 83 ? 12.854 -3.106 -19.655 1.00 89.38 83 VAL A O 1
ATOM 650 N N . GLU A 1 84 ? 10.953 -3.871 -20.608 1.00 90.94 84 GLU A N 1
ATOM 651 C CA . GLU A 1 84 ? 11.573 -4.660 -21.672 1.00 90.94 84 GLU A CA 1
ATOM 652 C C . GLU A 1 84 ? 10.972 -4.317 -23.041 1.00 90.94 84 GLU A C 1
ATOM 654 O O . GLU A 1 84 ? 9.846 -3.821 -23.148 1.00 90.94 84 GLU A O 1
ATOM 659 N N . LEU A 1 85 ? 11.741 -4.577 -24.100 1.00 91.50 85 LEU A N 1
ATOM 660 C CA . LEU A 1 85 ? 11.253 -4.526 -25.475 1.00 91.50 85 LEU A CA 1
ATOM 661 C C . LEU A 1 85 ? 10.644 -5.885 -25.819 1.00 91.50 85 LEU A C 1
ATOM 663 O O . LEU A 1 85 ? 11.364 -6.884 -25.822 1.00 91.50 85 LEU A O 1
ATOM 667 N N . ARG A 1 86 ? 9.342 -5.914 -26.124 1.00 90.31 86 ARG A N 1
ATOM 668 C CA . ARG A 1 86 ? 8.602 -7.155 -26.418 1.00 90.31 86 ARG A CA 1
ATOM 669 C C . ARG A 1 86 ? 9.229 -7.936 -27.567 1.00 90.31 86 ARG A C 1
ATOM 671 O O . ARG A 1 86 ? 9.367 -9.152 -27.501 1.00 90.31 86 ARG A O 1
ATOM 678 N N . ASP A 1 87 ? 9.610 -7.212 -28.612 1.00 89.12 87 ASP A N 1
ATOM 679 C CA . ASP A 1 87 ? 10.038 -7.801 -29.878 1.00 89.12 87 ASP A CA 1
ATOM 680 C C . ASP A 1 87 ? 11.490 -8.323 -29.843 1.00 89.12 87 ASP A C 1
ATOM 682 O O . ASP A 1 87 ? 11.969 -8.864 -30.836 1.00 89.12 87 ASP A O 1
ATOM 686 N N . VAL A 1 88 ? 12.207 -8.164 -28.719 1.00 88.25 88 VAL A N 1
ATOM 687 C CA . VAL A 1 88 ? 13.565 -8.700 -28.541 1.00 88.25 88 VAL A CA 1
ATOM 688 C C . VAL A 1 88 ? 13.483 -10.139 -28.002 1.00 88.25 88 VAL A C 1
ATOM 690 O O . VAL A 1 88 ? 12.944 -10.341 -26.903 1.00 88.25 88 VAL A O 1
ATOM 693 N N . PRO A 1 89 ? 14.044 -11.141 -28.712 1.00 87.19 89 PRO A N 1
ATOM 694 C CA . PRO A 1 89 ? 13.989 -12.544 -28.302 1.00 87.19 89 PRO A CA 1
ATOM 695 C C . PRO A 1 89 ? 14.471 -12.777 -26.867 1.00 87.19 89 PRO A C 1
ATOM 697 O O . PRO A 1 89 ? 15.397 -12.118 -26.384 1.00 87.19 89 PRO A O 1
ATOM 700 N N . GLN A 1 90 ? 13.840 -13.724 -26.173 1.00 84.00 90 GLN A N 1
ATOM 701 C CA . GLN A 1 90 ? 14.209 -14.059 -24.797 1.00 84.00 90 GLN A CA 1
ATOM 702 C C . GLN A 1 90 ? 15.595 -14.715 -24.727 1.00 84.00 90 GLN A C 1
ATOM 704 O O . GLN A 1 90 ? 16.372 -14.389 -23.832 1.00 84.00 90 GLN A O 1
ATOM 709 N N . ASP A 1 91 ? 15.943 -15.551 -25.704 1.00 84.62 91 ASP A N 1
ATOM 710 C CA . ASP A 1 91 ? 17.232 -16.252 -25.739 1.00 84.62 91 ASP A CA 1
ATOM 711 C C . ASP A 1 91 ? 18.397 -15.269 -25.933 1.00 84.62 91 ASP A C 1
ATOM 713 O O . ASP A 1 91 ? 19.408 -15.345 -25.239 1.00 84.62 91 ASP A O 1
ATOM 717 N N . LEU A 1 92 ? 18.206 -14.240 -26.769 1.00 84.50 92 LEU A N 1
ATOM 718 C CA . LEU A 1 92 ? 19.164 -13.142 -26.945 1.00 84.50 92 LEU A CA 1
ATOM 719 C C . LEU A 1 92 ? 19.342 -12.314 -25.657 1.00 84.50 92 LEU A C 1
ATOM 721 O O . LEU A 1 92 ? 20.440 -11.840 -25.365 1.00 84.50 92 LEU A O 1
ATOM 725 N N . ARG A 1 93 ? 18.280 -12.156 -24.851 1.00 85.50 93 ARG A N 1
ATOM 726 C CA . ARG A 1 93 ? 18.368 -11.535 -23.516 1.00 85.50 93 ARG A CA 1
ATOM 727 C C . ARG A 1 93 ? 19.109 -12.425 -22.515 1.00 85.50 93 ARG A C 1
ATOM 729 O O . ARG A 1 93 ? 19.847 -11.894 -21.684 1.00 85.50 93 ARG A O 1
ATOM 736 N N . ALA A 1 94 ? 18.930 -13.744 -22.585 1.00 84.31 94 ALA A N 1
ATOM 737 C CA . ALA A 1 94 ? 19.637 -14.706 -21.741 1.00 84.31 94 ALA A CA 1
ATOM 738 C C . ALA A 1 94 ? 21.144 -14.728 -22.055 1.00 84.31 94 ALA A C 1
ATOM 740 O O . ALA A 1 94 ? 21.949 -14.555 -21.142 1.00 84.31 94 ALA A O 1
ATOM 741 N N . LEU A 1 95 ? 21.514 -14.789 -23.340 1.00 84.12 95 LEU A N 1
ATOM 742 C CA . LEU A 1 95 ? 22.903 -14.792 -23.822 1.00 84.12 95 LEU A CA 1
ATOM 743 C C . LEU A 1 95 ? 23.748 -13.643 -23.243 1.00 84.12 95 LEU A C 1
ATOM 745 O O . LEU A 1 95 ? 24.876 -13.849 -22.801 1.00 84.12 95 LEU A O 1
ATOM 749 N N . TYR A 1 96 ? 23.186 -12.433 -23.171 1.00 83.88 96 TYR A N 1
ATOM 750 C CA . TYR A 1 96 ? 23.853 -11.253 -22.603 1.00 83.88 96 TYR A CA 1
ATOM 751 C C . TYR A 1 96 ? 23.595 -11.035 -21.100 1.00 83.88 96 TYR A C 1
ATOM 753 O O . TYR A 1 96 ? 23.908 -9.978 -20.549 1.00 83.88 96 TYR A O 1
ATOM 761 N N . SER A 1 97 ? 23.049 -12.036 -20.407 1.00 83.19 97 SER A N 1
ATOM 762 C CA . SER A 1 97 ? 22.768 -12.012 -18.965 1.00 83.19 97 SER A CA 1
ATOM 763 C C . SER A 1 97 ? 23.759 -12.835 -18.130 1.00 83.19 97 SER A C 1
ATOM 765 O O . SER A 1 97 ? 23.495 -13.089 -16.951 1.00 83.19 97 SER A O 1
ATOM 767 N N . LYS A 1 98 ? 24.935 -13.176 -18.677 1.00 80.56 98 LYS A N 1
ATOM 768 C CA . LYS A 1 98 ? 25.990 -14.023 -18.068 1.00 80.56 98 LYS A CA 1
ATOM 769 C C . LYS A 1 98 ? 26.300 -13.669 -16.611 1.00 80.56 98 LYS A C 1
ATOM 771 O O . LYS A 1 98 ? 26.482 -14.534 -15.753 1.00 80.56 98 LYS A O 1
ATOM 776 N N . ARG A 1 99 ? 26.316 -12.372 -16.275 1.00 71.12 99 ARG A N 1
ATOM 777 C CA . ARG A 1 99 ? 26.516 -11.915 -14.888 1.00 71.12 99 ARG A CA 1
ATOM 778 C C . ARG A 1 99 ? 25.379 -12.321 -13.939 1.00 71.12 99 ARG A C 1
ATOM 780 O O . ARG A 1 99 ? 25.648 -12.636 -12.778 1.00 71.12 99 ARG A O 1
ATOM 787 N N . SER A 1 100 ? 24.131 -12.272 -14.394 1.00 75.25 100 SER A N 1
ATOM 788 C CA . SER A 1 100 ? 22.956 -12.690 -13.620 1.00 75.25 100 SER A CA 1
ATOM 789 C C . SER A 1 100 ? 22.963 -14.201 -13.395 1.00 75.25 100 SER A C 1
ATOM 791 O O . SER A 1 100 ? 22.716 -14.648 -12.275 1.00 75.25 100 SER A O 1
ATOM 793 N N . GLU A 1 101 ? 23.341 -14.972 -14.415 1.00 76.69 101 GLU A N 1
ATOM 794 C CA . GLU A 1 101 ? 23.508 -16.427 -14.327 1.00 76.69 101 GLU A CA 1
ATOM 795 C C . GLU A 1 101 ? 24.613 -16.813 -13.343 1.00 76.69 101 GLU A C 1
ATOM 797 O O . GLU A 1 101 ? 24.380 -17.618 -12.443 1.00 76.69 101 GLU A O 1
ATOM 802 N N . ALA A 1 102 ? 25.781 -16.163 -13.412 1.00 72.75 102 ALA A N 1
ATOM 803 C CA . ALA A 1 102 ? 26.873 -16.382 -12.463 1.00 72.75 102 ALA A CA 1
ATOM 804 C C . ALA A 1 102 ? 26.458 -16.099 -11.004 1.00 72.75 102 ALA A C 1
ATOM 806 O O . ALA A 1 102 ? 26.870 -16.810 -10.086 1.00 72.75 102 ALA A O 1
ATOM 807 N N . ILE A 1 103 ? 25.617 -15.082 -10.772 1.00 70.06 103 ILE A N 1
ATOM 808 C CA . ILE A 1 103 ? 25.036 -14.791 -9.450 1.00 70.06 103 ILE A CA 1
ATOM 809 C C . ILE A 1 103 ? 24.041 -15.887 -9.036 1.00 70.06 103 ILE A C 1
ATOM 811 O O . ILE A 1 103 ? 24.084 -16.332 -7.889 1.00 70.06 103 ILE A O 1
ATOM 815 N N . GLY A 1 104 ? 23.178 -16.344 -9.948 1.00 75.62 104 GLY A N 1
ATOM 816 C CA . GLY A 1 104 ? 22.231 -17.438 -9.710 1.00 75.62 104 GLY A CA 1
ATOM 817 C C . GLY A 1 104 ? 22.932 -18.750 -9.353 1.00 75.62 104 GLY A C 1
ATOM 818 O O . GLY A 1 104 ? 22.671 -19.323 -8.296 1.00 75.62 104 GLY A O 1
ATOM 819 N N . ALA A 1 105 ? 23.900 -19.172 -10.166 1.00 76.38 105 ALA A N 1
ATOM 820 C CA . ALA A 1 105 ? 24.717 -20.358 -9.929 1.00 76.38 105 ALA A CA 1
ATOM 821 C C . ALA A 1 105 ? 25.487 -20.279 -8.597 1.00 76.38 105 ALA A C 1
ATOM 823 O O . ALA A 1 105 ? 25.557 -21.264 -7.860 1.00 76.38 105 ALA A O 1
ATOM 824 N N . ALA A 1 106 ? 26.014 -19.103 -8.233 1.00 74.06 106 ALA A N 1
ATOM 825 C CA . ALA A 1 106 ? 26.686 -18.898 -6.950 1.00 74.06 106 ALA A CA 1
ATOM 826 C C . ALA A 1 106 ? 25.740 -18.987 -5.736 1.00 74.06 106 ALA A C 1
ATOM 828 O O . ALA A 1 106 ? 26.181 -19.402 -4.664 1.00 74.06 106 ALA A O 1
ATOM 829 N N . LEU A 1 107 ? 24.461 -18.622 -5.887 1.00 77.88 107 LEU A N 1
ATOM 830 C CA . LEU A 1 107 ? 23.437 -18.785 -4.848 1.00 77.88 107 LEU A CA 1
ATOM 831 C C . LEU A 1 107 ? 23.035 -20.254 -4.683 1.00 77.88 107 LEU A C 1
ATOM 833 O O . LEU A 1 107 ? 23.061 -20.762 -3.562 1.00 77.88 107 LEU A O 1
ATOM 837 N N . VAL A 1 108 ? 22.769 -20.952 -5.795 1.00 79.56 108 VAL A N 1
ATOM 838 C CA . VAL A 1 108 ? 22.458 -22.393 -5.813 1.00 79.56 108 VAL A CA 1
ATOM 839 C C . VAL A 1 108 ? 23.602 -23.201 -5.195 1.00 79.56 108 VAL A C 1
ATOM 841 O O . VAL A 1 108 ? 23.377 -23.964 -4.259 1.00 79.56 108 VAL A O 1
ATOM 844 N N . LYS A 1 109 ? 24.853 -22.953 -5.613 1.00 78.06 109 LYS A N 1
ATOM 845 C CA . LYS A 1 109 ? 26.057 -23.606 -5.060 1.00 78.06 109 LYS A CA 1
ATOM 846 C C . LYS A 1 109 ? 26.256 -23.369 -3.554 1.00 78.06 109 LYS A C 1
ATOM 848 O O . LYS A 1 109 ? 26.988 -24.115 -2.912 1.00 78.06 109 LYS A O 1
ATOM 853 N N . ARG A 1 110 ? 25.640 -22.327 -2.988 1.00 75.81 110 ARG A N 1
ATOM 854 C CA . ARG A 1 110 ? 25.704 -21.987 -1.557 1.00 75.81 110 ARG A CA 1
ATOM 855 C C . ARG A 1 110 ? 24.446 -22.380 -0.774 1.00 75.81 110 ARG A C 1
ATOM 857 O O . ARG A 1 110 ? 24.395 -22.091 0.416 1.00 75.81 110 ARG A O 1
ATOM 864 N N . GLY A 1 111 ? 23.440 -22.984 -1.415 1.00 77.44 111 GLY A N 1
ATOM 865 C CA . GLY A 1 111 ? 22.150 -23.291 -0.785 1.00 77.44 111 GLY A CA 1
ATOM 866 C C . GLY A 1 111 ? 21.398 -22.049 -0.286 1.00 77.44 111 GLY A C 1
ATOM 867 O O . GLY A 1 111 ? 20.614 -22.140 0.653 1.00 77.44 111 GLY A O 1
ATOM 868 N N . MET A 1 112 ? 21.673 -20.872 -0.858 1.00 75.00 112 MET A N 1
ATOM 869 C CA . MET A 1 112 ? 21.128 -19.596 -0.390 1.00 75.00 112 MET A CA 1
ATOM 870 C C . MET A 1 112 ? 19.902 -19.189 -1.204 1.00 75.00 112 MET A C 1
ATOM 872 O O . MET A 1 112 ? 19.978 -19.067 -2.426 1.00 75.00 112 MET A O 1
ATOM 876 N N . GLU A 1 113 ? 18.800 -18.865 -0.524 1.00 72.75 113 GLU A N 1
ATOM 877 C CA . GLU A 1 113 ? 17.643 -18.244 -1.172 1.00 72.75 113 GLU A CA 1
ATOM 878 C C . GLU A 1 113 ? 18.026 -16.938 -1.883 1.00 72.75 113 GLU A C 1
ATOM 880 O O . GLU A 1 113 ? 18.854 -16.157 -1.399 1.00 72.75 113 GLU A O 1
ATOM 885 N N . ALA A 1 114 ? 17.369 -16.657 -3.009 1.00 70.81 114 ALA A N 1
ATOM 886 C CA . ALA A 1 114 ? 17.664 -15.523 -3.883 1.00 70.81 114 ALA A CA 1
ATOM 887 C C . ALA A 1 114 ? 17.138 -14.166 -3.358 1.00 70.81 114 ALA A C 1
ATOM 889 O O . ALA A 1 114 ? 16.572 -13.374 -4.115 1.00 70.81 114 ALA A O 1
ATOM 890 N N . THR A 1 115 ? 17.335 -13.884 -2.068 1.00 74.12 115 THR A N 1
ATOM 891 C CA . THR A 1 115 ? 16.978 -12.612 -1.423 1.00 74.12 115 THR A CA 1
ATOM 892 C C . THR A 1 115 ? 17.854 -11.452 -1.934 1.00 74.12 115 THR A C 1
ATOM 894 O O . THR A 1 115 ? 18.975 -11.683 -2.400 1.00 74.12 115 THR A O 1
ATOM 897 N N . PRO A 1 116 ? 17.416 -10.180 -1.820 1.00 66.75 116 PRO A N 1
ATOM 898 C CA . PRO A 1 116 ? 18.223 -9.030 -2.243 1.00 66.75 116 PRO A CA 1
ATOM 899 C C . PRO A 1 116 ? 19.592 -8.941 -1.550 1.00 66.75 116 PRO A C 1
ATOM 901 O O . PRO A 1 116 ? 20.580 -8.577 -2.187 1.00 66.75 116 PRO A O 1
ATOM 904 N N . ALA A 1 117 ? 19.670 -9.314 -0.266 1.00 68.56 117 ALA A N 1
ATOM 905 C CA . ALA A 1 117 ? 20.920 -9.337 0.493 1.00 68.56 117 ALA A CA 1
ATOM 906 C C . ALA A 1 117 ? 21.870 -10.439 -0.008 1.00 68.56 117 ALA A C 1
ATOM 908 O O . ALA A 1 117 ? 23.044 -10.172 -0.271 1.00 68.56 117 ALA A O 1
ATOM 909 N N . ASN A 1 118 ? 21.350 -11.651 -0.228 1.00 72.62 118 ASN A N 1
ATOM 910 C CA . ASN A 1 118 ? 22.144 -12.774 -0.724 1.00 72.62 118 ASN A CA 1
ATOM 911 C C . ASN A 1 118 ? 22.630 -12.521 -2.159 1.00 72.62 118 ASN A C 1
ATOM 913 O O . ASN A 1 118 ? 23.800 -12.757 -2.456 1.00 72.62 118 ASN A O 1
ATOM 917 N N . ARG A 1 119 ? 21.785 -11.946 -3.031 1.00 68.31 119 ARG A N 1
ATOM 918 C CA . ARG A 1 119 ? 22.185 -11.498 -4.379 1.00 68.31 119 ARG A CA 1
ATOM 919 C C . ARG A 1 119 ? 23.306 -10.459 -4.328 1.00 68.31 119 ARG A C 1
ATOM 921 O O . ARG A 1 119 ? 24.246 -10.565 -5.109 1.00 68.31 119 ARG A O 1
ATOM 928 N N . ALA A 1 120 ? 23.251 -9.487 -3.414 1.00 67.25 120 ALA A N 1
ATOM 929 C CA . ALA A 1 120 ? 24.310 -8.486 -3.264 1.00 67.25 120 ALA A CA 1
ATOM 930 C C . ALA A 1 120 ? 25.646 -9.109 -2.813 1.00 67.25 120 ALA A C 1
ATOM 932 O O . ALA A 1 120 ? 26.695 -8.779 -3.367 1.00 67.25 120 ALA A O 1
ATOM 933 N N . LEU A 1 121 ? 25.610 -10.050 -1.863 1.00 68.00 121 LEU A N 1
ATOM 934 C CA . LEU A 1 121 ? 26.787 -10.802 -1.410 1.00 68.00 121 LEU A CA 1
ATOM 935 C C . LEU A 1 121 ? 27.370 -11.687 -2.524 1.00 68.00 121 LEU A C 1
ATOM 937 O O . LEU A 1 121 ? 28.581 -11.678 -2.749 1.00 68.00 121 LEU A O 1
ATOM 941 N N . ALA A 1 122 ? 26.522 -12.405 -3.263 1.00 60.25 122 ALA A N 1
ATOM 942 C CA . ALA A 1 122 ? 26.932 -13.208 -4.411 1.00 60.25 122 ALA A CA 1
ATOM 943 C C . ALA A 1 122 ? 27.539 -12.336 -5.527 1.00 60.25 122 ALA A C 1
ATOM 945 O O . ALA A 1 122 ? 28.613 -12.657 -6.023 1.00 60.25 122 ALA A O 1
ATOM 946 N N . ALA A 1 123 ? 26.937 -11.183 -5.843 1.00 64.69 123 ALA A N 1
ATOM 947 C CA . ALA A 1 123 ? 27.426 -10.234 -6.851 1.00 64.69 123 ALA A CA 1
ATOM 948 C C . ALA A 1 123 ? 28.755 -9.540 -6.494 1.00 64.69 123 ALA A C 1
ATOM 950 O O . ALA A 1 123 ? 29.420 -8.997 -7.385 1.00 64.69 123 ALA A O 1
ATOM 951 N N . LEU A 1 124 ? 29.123 -9.517 -5.207 1.00 67.81 124 LEU A N 1
ATOM 952 C CA . LEU A 1 124 ? 30.448 -9.110 -4.735 1.00 67.81 124 LEU A CA 1
ATOM 953 C C . LEU A 1 124 ? 31.460 -10.258 -4.835 1.00 67.81 124 LEU A C 1
ATOM 955 O O . LEU A 1 124 ? 32.602 -10.011 -5.209 1.00 67.81 124 LEU A O 1
ATOM 959 N N . ALA A 1 125 ? 31.046 -11.493 -4.536 1.00 62.09 125 ALA A N 1
ATOM 960 C CA . ALA A 1 125 ? 31.905 -12.677 -4.578 1.00 62.09 125 ALA A CA 1
ATOM 961 C C . ALA A 1 125 ? 32.237 -13.152 -6.008 1.00 62.09 125 ALA A C 1
ATOM 963 O O . ALA A 1 125 ? 33.329 -13.657 -6.236 1.00 62.09 125 ALA A O 1
ATOM 964 N N . THR A 1 126 ? 31.336 -12.961 -6.979 1.00 64.31 126 THR A N 1
ATOM 965 C CA . THR A 1 126 ? 31.536 -13.307 -8.405 1.00 64.31 126 THR A CA 1
ATOM 966 C C . THR A 1 126 ? 32.202 -12.190 -9.221 1.00 64.31 126 THR A C 1
ATOM 968 O O . THR A 1 126 ? 32.140 -12.165 -10.450 1.00 64.31 126 THR A O 1
ATOM 971 N N . ARG A 1 127 ? 32.809 -11.202 -8.555 1.00 59.91 127 ARG A N 1
ATOM 972 C CA . ARG A 1 127 ? 33.300 -9.976 -9.189 1.00 59.91 127 ARG A CA 1
ATOM 973 C C . ARG A 1 127 ? 34.674 -10.165 -9.838 1.00 59.91 127 ARG A C 1
ATOM 975 O O . ARG A 1 127 ? 35.693 -10.105 -9.158 1.00 59.91 127 ARG A O 1
ATOM 982 N N . VAL A 1 128 ? 34.696 -10.232 -11.166 1.00 59.53 128 VAL A N 1
ATOM 983 C CA . VAL A 1 128 ? 35.925 -10.093 -11.965 1.00 59.53 128 VAL A CA 1
ATOM 984 C C . VAL A 1 128 ? 36.430 -8.633 -11.932 1.00 59.53 128 VAL A C 1
ATOM 986 O O . VAL A 1 128 ? 35.652 -7.673 -11.778 1.00 59.53 128 VAL A O 1
ATOM 989 N N . SER A 1 129 ? 37.751 -8.453 -12.026 1.00 56.06 129 SER A N 1
ATOM 990 C CA . SER A 1 129 ? 38.400 -7.158 -12.272 1.00 56.06 129 SER A CA 1
ATOM 991 C C . SER A 1 129 ? 37.965 -6.581 -13.627 1.00 56.06 129 SER A C 1
ATOM 993 O O . SER A 1 129 ? 37.519 -7.306 -14.510 1.00 56.06 129 SER A O 1
ATOM 995 N N . LYS A 1 130 ? 38.051 -5.254 -13.804 1.00 54.09 130 LYS A N 1
ATOM 996 C CA . LYS A 1 130 ? 37.836 -4.671 -15.136 1.00 54.09 130 LYS A CA 1
ATOM 997 C C . LYS A 1 130 ? 39.020 -5.062 -16.028 1.00 54.09 130 LYS A C 1
ATOM 999 O O . LYS A 1 130 ? 40.156 -4.787 -15.645 1.00 54.09 130 LYS A O 1
ATOM 1004 N N . ALA A 1 131 ? 38.741 -5.629 -17.200 1.00 55.03 131 ALA A N 1
ATOM 1005 C CA . ALA A 1 131 ? 39.663 -5.558 -18.330 1.00 55.03 131 ALA A CA 1
ATOM 1006 C C . ALA A 1 131 ? 39.916 -4.079 -18.708 1.00 55.03 131 ALA A C 1
ATOM 1008 O O . ALA A 1 131 ? 39.186 -3.189 -18.256 1.00 55.03 131 ALA A O 1
ATOM 1009 N N . GLY A 1 132 ? 40.981 -3.815 -19.470 1.00 56.47 132 GLY A N 1
ATOM 1010 C CA . GLY A 1 132 ? 41.427 -2.458 -19.815 1.00 56.47 132 GLY A CA 1
ATOM 1011 C C . GLY A 1 132 ? 40.476 -1.688 -20.743 1.00 56.47 132 GLY A C 1
ATOM 1012 O O . GLY A 1 132 ? 39.300 -2.022 -20.884 1.00 56.47 132 GLY A O 1
ATOM 1013 N N . GLN A 1 133 ? 40.987 -0.642 -21.398 1.00 56.91 133 GLN A N 1
ATOM 1014 C CA . GLN A 1 133 ? 40.286 -0.050 -22.540 1.00 56.91 133 GLN A CA 1
ATOM 1015 C C . GLN A 1 133 ? 40.283 -1.064 -23.691 1.00 56.91 133 GLN A C 1
ATOM 1017 O O . GLN A 1 133 ? 41.294 -1.236 -24.360 1.00 56.91 133 GLN A O 1
ATOM 1022 N N . ILE A 1 134 ? 39.153 -1.743 -23.870 1.00 65.81 134 ILE A N 1
ATOM 1023 C CA . ILE A 1 134 ? 38.834 -2.537 -25.061 1.00 65.81 134 ILE A CA 1
ATOM 1024 C C . ILE A 1 134 ? 38.207 -1.581 -26.079 1.00 65.81 134 ILE A C 1
ATOM 1026 O O . ILE A 1 134 ? 37.451 -0.685 -25.680 1.00 65.81 134 ILE A O 1
ATOM 1030 N N . ASP A 1 135 ? 38.520 -1.738 -27.366 1.00 76.44 135 ASP A N 1
ATOM 1031 C CA . ASP A 1 135 ? 37.896 -0.911 -28.392 1.00 76.44 135 ASP A CA 1
ATOM 1032 C C . ASP A 1 135 ? 36.395 -1.224 -28.554 1.00 76.44 135 ASP A C 1
ATOM 1034 O O . ASP A 1 135 ? 35.919 -2.347 -28.373 1.00 76.44 135 ASP A O 1
ATOM 1038 N N . ARG A 1 136 ? 35.623 -0.188 -28.883 1.00 75.50 136 ARG A N 1
ATOM 1039 C CA . ARG A 1 136 ? 34.167 -0.270 -29.016 1.00 75.50 136 ARG A CA 1
ATOM 1040 C C . ARG A 1 136 ? 33.713 -0.945 -30.302 1.00 75.50 136 ARG A C 1
ATOM 1042 O O . ARG A 1 136 ? 32.632 -1.531 -30.287 1.00 75.50 136 ARG A O 1
ATOM 1049 N N . ALA A 1 137 ? 34.469 -0.834 -31.394 1.00 77.88 137 ALA A N 1
ATOM 1050 C CA . ALA A 1 137 ? 34.139 -1.541 -32.625 1.00 77.88 137 ALA A CA 1
ATOM 1051 C C . ALA A 1 137 ? 34.452 -3.032 -32.456 1.00 77.88 137 ALA A C 1
ATOM 1053 O O . ALA A 1 137 ? 33.569 -3.855 -32.678 1.00 77.88 137 ALA A O 1
ATOM 1054 N N . GLU A 1 138 ? 35.635 -3.368 -31.932 1.00 78.62 138 GLU A N 1
ATOM 1055 C CA . GLU A 1 138 ? 36.016 -4.754 -31.610 1.00 78.62 138 GLU A CA 1
ATOM 1056 C C . GLU A 1 138 ? 34.992 -5.449 -30.699 1.00 78.62 138 GLU A C 1
ATOM 1058 O O . GLU A 1 138 ? 34.533 -6.550 -31.002 1.00 78.62 138 GLU A O 1
ATOM 1063 N N . LEU A 1 139 ? 34.574 -4.796 -29.607 1.00 81.94 139 LEU A N 1
ATOM 1064 C CA . LEU A 1 139 ? 33.593 -5.372 -28.683 1.00 81.94 139 LEU A CA 1
ATOM 1065 C C . LEU A 1 139 ? 32.211 -5.560 -29.330 1.00 81.94 139 LEU A C 1
ATOM 1067 O O . LEU A 1 139 ? 31.508 -6.522 -29.022 1.00 81.94 139 LEU A O 1
ATOM 1071 N N . ARG A 1 140 ? 31.822 -4.664 -30.245 1.00 81.94 140 ARG A N 1
ATOM 1072 C CA . ARG A 1 140 ? 30.564 -4.781 -30.986 1.00 81.94 140 ARG A CA 1
ATOM 1073 C C . ARG A 1 140 ? 30.585 -5.971 -31.943 1.00 81.94 140 ARG A C 1
ATOM 1075 O O . ARG A 1 140 ? 29.613 -6.724 -31.973 1.00 81.94 140 ARG A O 1
ATOM 1082 N N . GLU A 1 141 ? 31.669 -6.143 -32.694 1.00 83.44 141 GLU A N 1
ATOM 1083 C CA . GLU A 1 141 ? 31.835 -7.291 -33.590 1.00 83.44 141 GLU A CA 1
ATOM 1084 C C . GLU A 1 141 ? 31.903 -8.604 -32.801 1.00 83.44 141 GLU A C 1
ATOM 1086 O O . GLU A 1 141 ? 31.294 -9.591 -33.210 1.00 83.44 141 GLU A O 1
ATOM 1091 N N . ALA A 1 142 ? 32.534 -8.607 -31.620 1.00 83.88 142 ALA A N 1
ATOM 1092 C CA . ALA A 1 142 ? 32.533 -9.760 -30.720 1.00 83.88 142 ALA A CA 1
ATOM 1093 C C . ALA A 1 142 ? 31.112 -10.157 -30.274 1.00 83.88 142 ALA A C 1
ATOM 1095 O O . ALA A 1 142 ? 30.769 -11.336 -30.331 1.00 83.88 142 ALA A O 1
ATOM 1096 N N . TRP A 1 143 ? 30.259 -9.195 -29.897 1.00 87.25 143 TRP A N 1
ATOM 1097 C CA . TRP A 1 143 ? 28.849 -9.465 -29.581 1.00 87.25 143 TRP A CA 1
ATOM 1098 C C . TRP A 1 143 ? 28.075 -10.001 -30.801 1.00 87.25 143 TRP A C 1
ATOM 1100 O O . TRP A 1 143 ? 27.375 -11.005 -30.706 1.00 87.25 143 TRP A O 1
ATOM 1110 N N . ILE A 1 144 ? 28.226 -9.382 -31.977 1.00 85.50 144 ILE A N 1
ATOM 1111 C CA . ILE A 1 144 ? 27.560 -9.841 -33.213 1.00 85.50 144 ILE A CA 1
ATOM 1112 C C . ILE A 1 144 ? 27.996 -11.271 -33.577 1.00 85.50 144 ILE A C 1
ATOM 1114 O O . ILE A 1 144 ? 27.157 -12.090 -33.959 1.00 85.50 144 ILE A O 1
ATOM 1118 N N . GLY A 1 145 ? 29.286 -11.586 -33.431 1.00 85.12 145 GLY A N 1
ATOM 1119 C CA . GLY A 1 145 ? 29.835 -12.926 -33.635 1.00 85.12 145 GLY A CA 1
ATOM 1120 C C . GLY A 1 145 ? 29.295 -13.953 -32.638 1.00 85.12 145 GLY A C 1
ATOM 1121 O O . GLY A 1 145 ? 28.905 -15.042 -33.048 1.00 85.12 145 GLY A O 1
ATOM 1122 N N . GLU A 1 146 ? 29.205 -13.597 -31.354 1.00 85.25 146 GLU A N 1
ATOM 1123 C CA . GLU A 1 146 ? 28.648 -14.455 -30.299 1.00 85.25 146 GLU A CA 1
ATOM 1124 C C . GLU A 1 146 ? 27.167 -14.786 -30.548 1.00 85.25 146 GLU A C 1
ATOM 1126 O O . GLU A 1 146 ? 26.788 -15.955 -30.526 1.00 85.25 146 GLU A O 1
ATOM 1131 N N . ALA A 1 147 ? 26.341 -13.793 -30.897 1.00 85.69 147 ALA A N 1
ATOM 1132 C CA . ALA A 1 147 ? 24.941 -14.035 -31.257 1.00 85.69 147 ALA A CA 1
ATOM 1133 C C . ALA A 1 147 ? 24.796 -14.957 -32.485 1.00 85.69 147 ALA A C 1
ATOM 1135 O O . ALA A 1 147 ? 23.942 -15.843 -32.487 1.00 85.69 147 ALA A O 1
ATOM 1136 N N . ARG A 1 148 ? 25.648 -14.791 -33.509 1.00 86.94 148 ARG A N 1
ATOM 1137 C CA . ARG A 1 148 ? 25.663 -15.670 -34.694 1.00 86.94 148 ARG A CA 1
ATOM 1138 C C . ARG A 1 148 ? 26.110 -17.096 -34.369 1.00 86.94 148 ARG A C 1
ATOM 1140 O O . ARG A 1 148 ? 25.591 -18.029 -34.975 1.00 86.94 148 ARG A O 1
ATOM 1147 N N . ALA A 1 149 ? 27.047 -17.274 -33.435 1.00 85.81 149 ALA A N 1
ATOM 1148 C CA . ALA A 1 149 ? 27.521 -18.592 -33.010 1.00 85.81 149 ALA A CA 1
ATOM 1149 C C . ALA A 1 149 ? 26.412 -19.411 -32.324 1.00 85.81 149 ALA A C 1
ATOM 1151 O O . ALA A 1 149 ? 26.286 -20.603 -32.588 1.00 85.81 149 ALA A O 1
ATOM 1152 N N . GLU A 1 150 ? 25.551 -18.753 -31.544 1.00 83.44 150 GLU A N 1
ATOM 1153 C CA . GLU A 1 150 ? 24.342 -19.337 -30.938 1.00 83.44 150 GLU A CA 1
ATOM 1154 C C . GLU A 1 150 ? 23.146 -19.428 -31.918 1.00 83.44 150 GLU A C 1
ATOM 1156 O O . GLU A 1 150 ? 22.000 -19.617 -31.513 1.00 83.44 150 GLU A O 1
ATOM 1161 N N . GLY A 1 151 ? 23.380 -19.259 -33.226 1.00 81.56 151 GLY A N 1
ATOM 1162 C CA . GLY A 1 151 ? 22.355 -19.375 -34.271 1.00 81.56 151 GLY A CA 1
ATOM 1163 C C . GLY A 1 151 ? 21.333 -18.231 -34.319 1.00 81.56 151 GLY A C 1
ATOM 1164 O O . GLY A 1 151 ? 20.340 -18.329 -35.041 1.00 81.56 151 GLY A O 1
ATOM 1165 N N . MET A 1 152 ? 21.548 -17.140 -33.580 1.00 82.31 152 MET A N 1
ATOM 1166 C CA . MET A 1 152 ? 20.638 -15.994 -33.550 1.00 82.31 152 MET A CA 1
ATOM 1167 C C . MET A 1 152 ? 20.925 -15.038 -34.713 1.00 82.31 152 MET A C 1
ATOM 1169 O O . MET A 1 152 ? 22.080 -14.775 -35.043 1.00 82.31 152 MET A O 1
ATOM 1173 N N . ASN A 1 153 ? 19.876 -14.457 -35.304 1.00 81.38 153 ASN A N 1
ATOM 1174 C CA . ASN A 1 153 ? 20.014 -13.411 -36.320 1.00 81.38 153 ASN A CA 1
ATOM 1175 C C . ASN A 1 153 ? 20.210 -12.028 -35.652 1.00 81.38 153 ASN A C 1
ATOM 1177 O O . ASN A 1 153 ? 19.245 -11.508 -35.085 1.00 81.38 153 ASN A O 1
ATOM 1181 N N . PRO A 1 154 ? 21.397 -11.387 -35.722 1.00 74.44 154 PRO A N 1
ATOM 1182 C CA . PRO A 1 154 ? 21.611 -10.069 -35.121 1.00 74.44 154 PRO A CA 1
ATOM 1183 C C . PRO A 1 154 ? 20.946 -8.943 -35.920 1.00 74.44 154 PRO A C 1
ATOM 1185 O O . PRO A 1 154 ? 20.646 -7.891 -35.354 1.00 74.44 154 PRO A O 1
ATOM 1188 N N . ASP A 1 155 ? 20.695 -9.161 -37.215 1.00 83.19 155 ASP A N 1
ATOM 1189 C CA . ASP A 1 155 ? 20.125 -8.158 -38.117 1.00 83.19 155 ASP A CA 1
ATOM 1190 C C . ASP A 1 155 ? 18.655 -7.859 -37.774 1.00 83.19 155 ASP A C 1
ATOM 1192 O O . ASP A 1 155 ? 18.181 -6.746 -38.003 1.00 83.19 155 ASP A O 1
ATOM 1196 N N . LEU A 1 156 ? 17.993 -8.768 -37.043 1.00 83.56 156 LEU A N 1
ATOM 1197 C CA . LEU A 1 156 ? 16.717 -8.518 -36.371 1.00 83.56 156 LEU A CA 1
ATOM 1198 C C . LEU A 1 156 ? 16.747 -7.223 -35.539 1.00 83.56 156 LEU A C 1
ATOM 1200 O O . LEU A 1 156 ? 15.789 -6.460 -35.562 1.00 83.56 156 LEU A O 1
ATOM 1204 N N . LEU A 1 157 ? 17.838 -6.915 -34.824 1.00 84.38 157 LEU A N 1
ATOM 1205 C CA . LEU A 1 157 ? 17.916 -5.683 -34.022 1.00 84.38 157 LEU A CA 1
ATOM 1206 C C . LEU A 1 157 ? 17.903 -4.412 -34.888 1.00 84.38 157 LEU A C 1
ATOM 1208 O O . LEU A 1 157 ? 17.427 -3.366 -34.437 1.00 84.38 157 LEU A O 1
ATOM 1212 N N . TRP A 1 158 ? 18.402 -4.495 -36.124 1.00 86.75 158 TRP A N 1
ATOM 1213 C CA . TRP A 1 158 ? 18.321 -3.409 -37.097 1.00 86.75 158 TRP A CA 1
ATOM 1214 C C . TRP A 1 158 ? 16.916 -3.294 -37.689 1.00 86.75 158 TRP A C 1
ATOM 1216 O O . TRP A 1 158 ? 16.355 -2.200 -37.678 1.00 86.75 158 TRP A O 1
ATOM 1226 N N . GLU A 1 159 ? 16.304 -4.413 -38.084 1.00 88.56 159 GLU A N 1
ATOM 1227 C CA . GLU A 1 159 ? 14.907 -4.459 -38.540 1.00 88.56 159 GLU A CA 1
ATOM 1228 C C . GLU A 1 159 ? 13.944 -3.881 -37.489 1.00 88.56 159 GLU A C 1
ATOM 1230 O O . GLU A 1 159 ? 13.060 -3.088 -37.818 1.00 88.56 159 GLU A O 1
ATOM 1235 N N . LEU A 1 160 ? 14.142 -4.215 -36.207 1.00 88.25 160 LEU A N 1
ATOM 1236 C CA . LEU A 1 160 ? 13.364 -3.671 -35.090 1.00 88.25 160 LEU A CA 1
ATOM 1237 C C . LEU A 1 160 ? 13.510 -2.153 -34.967 1.00 88.25 160 LEU A C 1
ATOM 1239 O O . LEU A 1 160 ? 12.507 -1.465 -34.775 1.00 88.25 160 LEU A O 1
ATOM 1243 N N . LYS A 1 161 ? 14.735 -1.626 -35.082 1.00 90.44 161 LYS A N 1
ATOM 1244 C CA . LYS A 1 161 ? 15.009 -0.183 -35.043 1.00 90.44 161 LYS A CA 1
ATOM 1245 C C . LYS A 1 161 ? 14.341 0.536 -36.213 1.00 90.44 161 LYS A C 1
ATOM 1247 O O . LYS A 1 161 ? 13.704 1.567 -36.017 1.00 90.44 161 LYS A O 1
ATOM 1252 N N . ASP A 1 162 ? 14.486 0.013 -37.422 1.00 91.06 162 ASP A N 1
ATOM 1253 C CA . ASP A 1 162 ? 13.983 0.679 -38.622 1.00 91.06 162 ASP A CA 1
ATOM 1254 C C . ASP A 1 162 ? 12.444 0.616 -38.673 1.00 91.06 162 ASP A C 1
ATOM 1256 O O . ASP A 1 162 ? 11.790 1.619 -38.969 1.00 91.06 162 ASP A O 1
ATOM 1260 N N . ARG A 1 163 ? 11.846 -0.496 -38.216 1.00 90.06 163 ARG A N 1
ATOM 1261 C CA . ARG A 1 163 ? 10.404 -0.594 -37.936 1.00 90.06 163 ARG A CA 1
ATOM 1262 C C . ARG A 1 163 ? 9.947 0.410 -36.876 1.00 90.06 163 ARG A C 1
ATOM 1264 O O . ARG A 1 163 ? 8.895 1.017 -37.052 1.00 90.06 163 ARG A O 1
ATOM 1271 N N . SER A 1 164 ? 10.716 0.619 -35.804 1.00 89.88 164 SER A N 1
ATOM 1272 C CA . SER A 1 164 ? 10.366 1.586 -34.751 1.00 89.88 164 SER A CA 1
ATOM 1273 C C . SER A 1 164 ? 10.276 3.015 -35.304 1.00 89.88 164 SER A C 1
ATOM 1275 O O . SER A 1 164 ? 9.326 3.731 -34.991 1.00 89.88 164 SER A O 1
ATOM 1277 N N . VAL A 1 165 ? 11.193 3.411 -36.195 1.00 88.50 165 VAL A N 1
ATOM 1278 C CA . VAL A 1 165 ? 11.164 4.727 -36.860 1.00 88.50 165 VAL A CA 1
ATOM 1279 C C . VAL A 1 165 ? 9.893 4.902 -37.699 1.00 88.50 165 VAL A C 1
ATOM 1281 O O . VAL A 1 165 ? 9.261 5.958 -37.631 1.00 88.50 165 VAL A O 1
ATOM 1284 N N . ILE A 1 166 ? 9.477 3.868 -38.439 1.00 86.38 166 ILE A N 1
ATOM 1285 C CA . ILE A 1 166 ? 8.232 3.890 -39.226 1.00 86.38 166 ILE A CA 1
ATOM 1286 C C . ILE A 1 166 ? 7.010 4.010 -38.302 1.00 86.38 166 ILE A C 1
ATOM 1288 O O . ILE A 1 166 ? 6.168 4.882 -38.515 1.00 86.38 166 ILE A O 1
ATOM 1292 N N . THR A 1 167 ? 6.936 3.200 -37.240 1.00 85.38 167 THR A N 1
ATOM 1293 C CA . THR A 1 167 ? 5.854 3.260 -36.240 1.00 85.38 167 THR A CA 1
ATOM 1294 C C . THR A 1 167 ? 5.759 4.644 -35.589 1.00 85.38 167 THR A C 1
ATOM 1296 O O . THR A 1 167 ? 4.668 5.200 -35.464 1.00 85.38 167 THR A O 1
ATOM 1299 N N . ALA A 1 168 ? 6.896 5.237 -35.209 1.00 83.38 168 ALA A N 1
ATOM 1300 C CA . ALA A 1 168 ? 6.957 6.578 -34.630 1.00 83.38 168 ALA A CA 1
ATOM 1301 C C . ALA A 1 168 ? 6.412 7.643 -35.596 1.00 83.38 168 ALA A C 1
ATOM 1303 O O . ALA A 1 168 ? 5.571 8.452 -35.201 1.00 83.38 168 ALA A O 1
ATOM 1304 N N . ALA A 1 169 ? 6.827 7.603 -36.866 1.00 80.69 169 ALA A N 1
ATOM 1305 C CA . ALA A 1 169 ? 6.326 8.500 -37.905 1.00 80.69 169 ALA A CA 1
ATOM 1306 C C . ALA A 1 169 ? 4.810 8.348 -38.140 1.00 80.69 169 ALA A C 1
ATOM 1308 O O . ALA A 1 169 ? 4.113 9.347 -38.292 1.00 80.69 169 ALA A O 1
ATOM 1309 N N . GLN A 1 170 ? 4.283 7.120 -38.104 1.00 77.94 170 GLN A N 1
ATOM 1310 C CA . GLN A 1 170 ? 2.845 6.846 -38.238 1.00 77.94 170 GLN A CA 1
ATOM 1311 C C . GLN A 1 170 ? 2.029 7.269 -37.003 1.00 77.94 170 GLN A C 1
ATOM 1313 O O . GLN A 1 170 ? 0.843 7.565 -37.122 1.00 77.94 170 GLN A O 1
ATOM 1318 N N . SER A 1 171 ? 2.650 7.334 -35.820 1.00 69.06 171 SER A N 1
ATOM 1319 C CA . SER A 1 171 ? 1.995 7.763 -34.572 1.00 69.06 171 SER A CA 1
ATOM 1320 C C . SER A 1 171 ? 1.801 9.284 -34.431 1.00 69.06 171 SER A C 1
ATOM 1322 O O . SER A 1 171 ? 1.144 9.743 -33.491 1.00 69.06 171 SER A O 1
ATOM 1324 N N . LEU A 1 172 ? 2.357 10.088 -35.344 1.00 58.56 172 LEU A N 1
ATOM 1325 C CA . LEU A 1 172 ? 2.328 11.548 -35.260 1.00 58.56 172 LEU A CA 1
ATOM 1326 C C . LEU A 1 172 ? 0.984 12.149 -35.711 1.00 58.56 172 LEU A C 1
ATOM 1328 O O . LEU A 1 172 ? 0.793 12.513 -36.865 1.00 58.56 172 LEU A O 1
ATOM 1332 N N . GLY A 1 173 ? 0.111 12.393 -34.729 1.00 50.25 173 GLY A N 1
ATOM 1333 C CA . GLY A 1 173 ? -0.740 13.590 -34.718 1.00 50.25 173 GLY A CA 1
ATOM 1334 C C . GLY A 1 173 ? -2.148 13.461 -35.307 1.00 50.25 173 GLY A C 1
ATOM 1335 O O . GLY A 1 173 ? -2.421 13.934 -36.405 1.00 50.25 173 GLY A O 1
ATOM 1336 N N . GLY A 1 174 ? -3.091 12.968 -34.502 1.00 53.97 174 GLY A N 1
ATOM 1337 C CA . GLY A 1 174 ? -4.526 13.092 -34.766 1.00 53.97 174 GLY A CA 1
ATOM 1338 C C . GLY A 1 174 ? -5.347 13.120 -33.477 1.00 53.97 174 GLY A C 1
ATOM 1339 O O . GLY A 1 174 ? -4.885 12.667 -32.427 1.00 53.97 174 GLY A O 1
ATOM 1340 N N . VAL A 1 175 ? -6.575 13.645 -33.545 1.00 43.34 175 VAL A N 1
ATOM 1341 C CA . VAL A 1 175 ? -7.548 13.517 -32.448 1.00 43.34 175 VAL A CA 1
ATOM 1342 C C . VAL A 1 175 ? -7.885 12.036 -32.295 1.00 43.34 175 VAL A C 1
ATOM 1344 O O . VAL A 1 175 ? -8.516 11.435 -33.163 1.00 43.34 175 VAL A O 1
ATOM 1347 N N . THR A 1 176 ? -7.446 11.429 -31.194 1.00 53.47 176 THR A N 1
ATOM 1348 C CA . THR A 1 176 ? -7.855 10.061 -30.853 1.00 53.47 176 THR A CA 1
ATOM 1349 C C . THR A 1 176 ? -9.349 10.045 -30.513 1.00 53.47 176 THR A C 1
ATOM 1351 O O . THR A 1 176 ? -9.908 11.072 -30.126 1.00 53.47 176 THR A O 1
ATOM 1354 N N . ARG A 1 177 ? -10.002 8.871 -30.522 1.00 49.28 177 ARG A N 1
ATOM 1355 C CA . ARG A 1 177 ? -11.386 8.740 -30.006 1.00 49.28 177 ARG A CA 1
ATOM 1356 C C . ARG A 1 177 ? -11.557 9.236 -28.553 1.00 49.28 177 ARG A C 1
ATOM 1358 O O . ARG A 1 177 ? -12.686 9.400 -28.111 1.00 49.28 177 ARG A O 1
ATOM 1365 N N . GLY A 1 178 ? -10.462 9.450 -27.813 1.00 48.75 178 GLY A N 1
ATOM 1366 C CA . GLY A 1 178 ? -10.442 9.912 -26.425 1.00 48.75 178 GLY A CA 1
ATOM 1367 C C . GLY A 1 178 ? -10.147 11.404 -26.206 1.00 48.75 178 GLY A C 1
ATOM 1368 O O . GLY A 1 178 ? -9.886 11.754 -25.050 1.00 48.75 178 GLY A O 1
ATOM 1369 N N . GLY A 1 179 ? -10.161 12.241 -27.254 1.00 55.75 179 GLY A N 1
ATOM 1370 C CA . GLY A 1 179 ? -10.005 13.704 -27.170 1.00 55.75 179 GLY A CA 1
ATOM 1371 C C . GLY A 1 179 ? -8.628 14.234 -27.592 1.00 55.75 179 GLY A C 1
ATOM 1372 O O . GLY A 1 179 ? -7.871 13.558 -28.300 1.00 55.75 179 GLY A O 1
ATOM 1373 N N . LEU A 1 180 ? -8.303 15.459 -27.157 1.00 57.38 180 LEU A N 1
ATOM 1374 C CA . LEU A 1 180 ? -6.977 16.054 -27.364 1.00 57.38 180 LEU A CA 1
ATOM 1375 C C . LEU A 1 180 ? -5.901 15.236 -26.619 1.00 57.38 180 LEU A C 1
ATOM 1377 O O . LEU A 1 180 ? -6.162 14.776 -25.503 1.00 57.38 180 LEU A O 1
ATOM 1381 N N . PRO A 1 181 ? -4.664 15.105 -27.147 1.00 67.25 181 PRO A N 1
ATOM 1382 C CA . PRO A 1 181 ? -3.612 14.313 -26.499 1.00 67.25 181 PRO A CA 1
ATOM 1383 C C . PRO A 1 181 ? -3.355 14.691 -25.030 1.00 67.25 181 PRO A C 1
ATOM 1385 O O . PRO A 1 181 ? -3.168 13.817 -24.188 1.00 67.25 181 PRO A O 1
ATOM 1388 N N . GLY A 1 182 ? -3.417 15.986 -24.695 1.00 73.88 182 GLY A N 1
ATOM 1389 C CA . GLY A 1 182 ? -3.243 16.467 -23.320 1.00 73.88 182 GLY A CA 1
ATOM 1390 C C . GLY A 1 182 ? -4.374 16.076 -22.358 1.00 73.88 182 GLY A C 1
ATOM 1391 O O . GLY A 1 182 ? -4.116 15.865 -21.175 1.00 73.88 182 GLY A O 1
ATOM 1392 N N . GLU A 1 183 ? -5.611 15.934 -22.842 1.00 80.62 183 GLU A N 1
ATOM 1393 C CA . GLU A 1 183 ? -6.750 15.489 -22.025 1.00 80.62 183 GLU A CA 1
ATOM 1394 C C . GLU A 1 183 ? -6.689 13.984 -21.767 1.00 80.62 183 GLU A C 1
ATOM 1396 O O . GLU A 1 183 ? -6.944 13.539 -20.649 1.00 80.62 183 GLU A O 1
ATOM 1401 N N . ALA A 1 184 ? -6.291 13.204 -22.779 1.00 84.25 184 ALA A N 1
ATOM 1402 C CA . ALA A 1 184 ? -6.064 11.771 -22.634 1.00 84.25 184 ALA A CA 1
ATOM 1403 C C . ALA A 1 184 ? -4.956 11.477 -21.605 1.00 84.25 184 ALA A C 1
ATOM 1405 O O . ALA A 1 184 ? -5.178 10.685 -20.693 1.00 84.25 184 ALA A O 1
ATOM 1406 N N . ILE A 1 185 ? -3.822 12.185 -21.689 1.00 87.69 185 ILE A N 1
ATOM 1407 C CA . ILE A 1 185 ? -2.709 12.091 -20.727 1.00 87.69 185 ILE A CA 1
ATOM 1408 C C . ILE A 1 185 ? -3.144 12.515 -19.312 1.00 87.69 185 ILE A C 1
ATOM 1410 O O . ILE A 1 185 ? -2.790 11.864 -18.329 1.00 87.69 185 ILE A O 1
ATOM 1414 N N . ALA A 1 186 ? -3.934 13.587 -19.181 1.00 90.00 186 ALA A N 1
ATOM 1415 C CA . ALA A 1 186 ? -4.436 14.028 -17.879 1.00 90.00 186 ALA A CA 1
ATOM 1416 C C . ALA A 1 186 ? -5.402 13.009 -17.249 1.00 90.00 186 ALA A C 1
ATOM 1418 O O . ALA A 1 186 ? -5.327 12.762 -16.045 1.00 90.00 186 ALA A O 1
ATOM 1419 N N . ARG A 1 187 ? -6.278 12.393 -18.055 1.00 92.00 187 ARG A N 1
ATOM 1420 C CA . ARG A 1 187 ? -7.187 11.320 -17.626 1.00 92.00 187 ARG A CA 1
ATOM 1421 C C . ARG A 1 187 ? -6.413 10.074 -17.192 1.00 92.00 187 ARG A C 1
ATOM 1423 O O . ARG A 1 187 ? -6.629 9.598 -16.088 1.00 92.00 187 ARG A O 1
ATOM 1430 N N . GLU A 1 188 ? -5.444 9.627 -17.989 1.00 93.31 188 GLU A N 1
ATOM 1431 C CA . GLU A 1 188 ? -4.542 8.514 -17.659 1.00 93.31 188 GLU A CA 1
ATOM 1432 C C . GLU A 1 188 ? -3.819 8.737 -16.315 1.00 93.31 188 GLU A C 1
ATOM 1434 O O . GLU A 1 188 ? -3.829 7.869 -15.439 1.00 93.31 188 GLU A O 1
ATOM 1439 N N . ALA A 1 189 ? -3.248 9.931 -16.112 1.00 94.81 189 ALA A N 1
ATOM 1440 C CA . ALA A 1 189 ? -2.602 10.305 -14.856 1.00 94.81 189 ALA A CA 1
ATOM 1441 C C . ALA A 1 189 ? -3.583 10.307 -13.667 1.00 94.81 189 ALA A C 1
ATOM 1443 O O . ALA A 1 189 ? -3.220 9.876 -12.570 1.00 94.81 189 ALA A O 1
ATOM 1444 N N . ARG A 1 190 ? -4.825 10.761 -13.878 1.00 96.00 190 ARG A N 1
ATOM 1445 C CA . ARG A 1 190 ? -5.889 10.767 -12.862 1.00 96.00 190 ARG A CA 1
ATOM 1446 C C . ARG A 1 190 ? -6.308 9.354 -12.480 1.00 96.00 190 ARG A C 1
ATOM 1448 O O . ARG A 1 190 ? -6.313 9.037 -11.294 1.00 96.00 190 ARG A O 1
ATOM 1455 N N . ASP A 1 191 ? -6.577 8.498 -13.457 1.00 95.94 191 ASP A N 1
ATOM 1456 C CA . ASP A 1 191 ? -7.009 7.115 -13.242 1.00 95.94 191 ASP A CA 1
ATOM 1457 C C . ASP A 1 191 ? -5.923 6.299 -12.519 1.00 95.94 191 ASP A C 1
ATOM 1459 O O . ASP A 1 191 ? -6.210 5.543 -11.586 1.00 95.94 191 ASP A O 1
ATOM 1463 N N . ALA A 1 192 ? -4.650 6.512 -12.870 1.00 95.88 192 ALA A N 1
ATOM 1464 C CA . ALA A 1 192 ? -3.517 5.902 -12.179 1.00 95.88 192 ALA A CA 1
ATOM 1465 C C . ALA A 1 192 ? -3.364 6.381 -10.723 1.00 95.88 192 ALA A C 1
ATOM 1467 O O . ALA A 1 192 ? -3.061 5.570 -9.844 1.00 95.88 192 ALA A O 1
ATOM 1468 N N . LEU A 1 193 ? -3.599 7.671 -10.442 1.00 96.69 193 LEU A N 1
ATOM 1469 C CA . LEU A 1 193 ? -3.604 8.198 -9.072 1.00 96.69 193 LEU A CA 1
ATOM 1470 C C . LEU A 1 193 ? -4.787 7.678 -8.259 1.00 96.69 193 LEU A C 1
ATOM 1472 O O . LEU A 1 193 ? -4.581 7.282 -7.118 1.00 96.69 193 LEU A O 1
ATOM 1476 N N . LEU A 1 194 ? -5.996 7.638 -8.824 1.00 95.31 194 LEU A N 1
ATOM 1477 C CA . LEU A 1 194 ? -7.182 7.105 -8.147 1.00 95.31 194 LEU A CA 1
ATOM 1478 C C . LEU A 1 194 ? -7.008 5.618 -7.810 1.00 95.31 194 LEU A C 1
ATOM 1480 O O . LEU A 1 194 ? -7.319 5.203 -6.696 1.00 95.31 194 LEU A O 1
ATOM 1484 N N . HIS A 1 195 ? -6.416 4.832 -8.713 1.00 94.62 195 HIS A N 1
ATOM 1485 C CA . HIS A 1 195 ? -6.045 3.447 -8.422 1.00 94.62 195 HIS A CA 1
ATOM 1486 C C . HIS A 1 195 ? -4.966 3.341 -7.329 1.00 94.62 195 HIS A C 1
ATOM 1488 O O . HIS A 1 195 ? -5.064 2.493 -6.443 1.00 94.62 195 HIS A O 1
ATOM 1494 N N . GLY A 1 196 ? -3.947 4.208 -7.362 1.00 94.44 196 GLY A N 1
ATOM 1495 C CA . GLY A 1 196 ? -2.913 4.272 -6.326 1.00 94.44 196 GLY A CA 1
ATOM 1496 C C . GLY A 1 196 ? -3.459 4.668 -4.949 1.00 94.44 196 GLY A C 1
ATOM 1497 O O . GLY A 1 196 ? -3.016 4.114 -3.945 1.00 94.44 196 GLY A O 1
ATOM 1498 N N . ILE A 1 197 ? -4.443 5.575 -4.905 1.00 94.12 197 ILE A N 1
ATOM 1499 C CA . ILE A 1 197 ? -5.201 5.936 -3.700 1.00 94.12 197 ILE A CA 1
ATOM 1500 C C . ILE A 1 197 ? -5.960 4.708 -3.204 1.00 94.12 197 ILE A C 1
ATOM 1502 O O . ILE A 1 197 ? -5.700 4.278 -2.090 1.00 94.12 197 ILE A O 1
ATOM 1506 N N . ALA A 1 198 ? -6.808 4.087 -4.031 1.00 91.00 198 ALA A N 1
ATOM 1507 C CA . ALA A 1 198 ? -7.595 2.917 -3.631 1.00 91.00 198 ALA A CA 1
ATOM 1508 C C . ALA A 1 198 ? -6.718 1.799 -3.033 1.00 91.00 198 ALA A C 1
ATOM 1510 O O . ALA A 1 198 ? -6.997 1.315 -1.938 1.00 91.00 198 ALA A O 1
ATOM 1511 N N . HIS A 1 199 ? -5.603 1.462 -3.691 1.00 89.81 199 HIS A N 1
ATOM 1512 C CA . HIS A 1 199 ? -4.682 0.426 -3.218 1.00 89.81 199 HIS A CA 1
ATOM 1513 C C . HIS A 1 199 ? -3.986 0.768 -1.887 1.00 89.81 199 HIS A C 1
ATOM 1515 O O . HIS A 1 199 ? -3.750 -0.115 -1.060 1.00 89.81 199 HIS A O 1
ATOM 1521 N N . LEU A 1 200 ? -3.631 2.038 -1.662 1.00 90.25 200 LEU A N 1
ATOM 1522 C CA . LEU A 1 200 ? -3.012 2.465 -0.404 1.00 90.25 200 LEU A CA 1
ATOM 1523 C C . LEU A 1 200 ? -4.041 2.619 0.718 1.00 90.25 200 LEU A C 1
ATOM 1525 O O . LEU A 1 200 ? -3.756 2.213 1.841 1.00 90.25 200 LEU A O 1
ATOM 1529 N N . SER A 1 201 ? -5.232 3.131 0.418 1.00 87.69 201 SER A N 1
ATOM 1530 C CA . SER A 1 201 ? -6.322 3.376 1.370 1.00 87.69 201 SER A CA 1
ATOM 1531 C C . SER A 1 201 ? -7.045 2.104 1.835 1.00 87.69 201 SER A C 1
ATOM 1533 O O . SER A 1 201 ? -7.755 2.143 2.834 1.00 87.69 201 SER A O 1
ATOM 1535 N N . GLU A 1 202 ? -6.804 0.947 1.209 1.00 80.19 202 GLU A N 1
ATOM 1536 C CA . GLU A 1 202 ? -7.045 -0.366 1.838 1.00 80.19 202 GLU A CA 1
ATOM 1537 C C . GLU A 1 202 ? -6.211 -0.537 3.130 1.00 80.19 202 GLU A C 1
ATOM 1539 O O . GLU A 1 202 ? -6.648 -1.143 4.111 1.00 80.19 202 GLU A O 1
ATOM 1544 N N . ARG A 1 203 ? -4.972 -0.023 3.127 1.00 70.88 203 ARG A N 1
ATOM 1545 C CA . ARG A 1 203 ? -3.891 -0.450 4.034 1.00 70.88 203 ARG A CA 1
A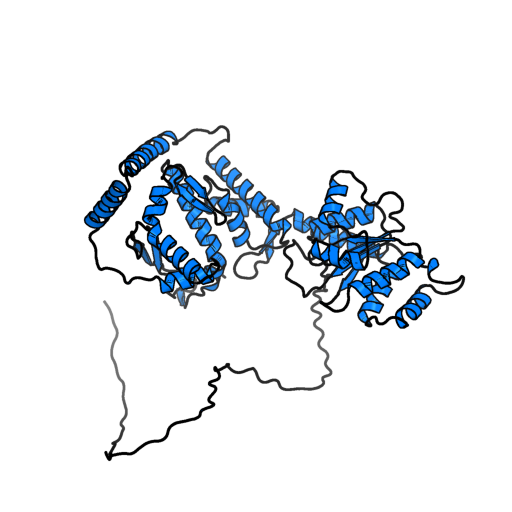TOM 1546 C C . ARG A 1 203 ? -3.288 0.641 4.909 1.00 70.88 203 ARG A C 1
ATOM 1548 O O . ARG A 1 203 ? -2.596 0.328 5.871 1.00 70.88 203 ARG A O 1
ATOM 1555 N N . GLN A 1 204 ? -3.496 1.911 4.586 1.00 78.38 204 GLN A N 1
ATOM 1556 C CA . GLN A 1 204 ? -2.935 3.063 5.291 1.00 78.38 204 GLN A CA 1
ATOM 1557 C C . GLN A 1 204 ? -3.944 4.215 5.240 1.00 78.38 204 GLN A C 1
ATOM 1559 O O . GLN A 1 204 ? -4.300 4.647 4.150 1.00 78.38 204 GLN A O 1
ATOM 1564 N N . SER A 1 205 ? -4.391 4.755 6.386 1.00 81.06 205 SER A N 1
ATOM 1565 C CA . SER A 1 205 ? -5.252 5.953 6.344 1.00 81.06 205 SER A CA 1
ATOM 1566 C C . SER A 1 205 ? -4.453 7.224 6.076 1.00 81.06 205 SER A C 1
ATOM 1568 O O . SER A 1 205 ? -4.998 8.234 5.635 1.00 81.06 205 SER A O 1
ATOM 1570 N N . VAL A 1 206 ? -3.140 7.161 6.310 1.00 88.75 206 VAL A N 1
ATOM 1571 C CA . VAL A 1 206 ? -2.183 8.210 5.993 1.00 88.75 206 VAL A CA 1
ATOM 1572 C C . VAL A 1 206 ? -0.975 7.586 5.300 1.00 88.75 206 VAL A C 1
ATOM 1574 O O . VAL A 1 206 ? -0.274 6.767 5.893 1.00 88.75 206 VAL A O 1
ATOM 1577 N N . TYR A 1 207 ? -0.706 8.005 4.066 1.00 90.81 207 TYR A N 1
ATOM 1578 C CA . TYR A 1 207 ? 0.390 7.514 3.227 1.00 90.81 207 TYR A CA 1
ATOM 1579 C C . TYR A 1 207 ? 1.202 8.684 2.648 1.00 90.81 207 TYR A C 1
ATOM 1581 O O . TYR A 1 207 ? 0.669 9.765 2.398 1.00 90.81 207 TYR A O 1
ATOM 1589 N N . PRO A 1 208 ? 2.517 8.534 2.434 1.00 91.25 208 PRO A N 1
ATOM 1590 C CA . PRO A 1 208 ? 3.342 9.601 1.879 1.00 91.25 208 PRO A CA 1
ATOM 1591 C C . PRO A 1 208 ? 3.186 9.688 0.357 1.00 91.25 208 PRO A C 1
ATOM 1593 O O . PRO A 1 208 ? 3.104 8.669 -0.332 1.00 91.25 208 PRO A O 1
ATOM 1596 N N . LEU A 1 209 ? 3.267 10.905 -0.191 1.00 91.94 209 LEU A N 1
ATOM 1597 C CA . LEU A 1 209 ? 3.193 11.151 -1.640 1.00 91.94 209 LEU A CA 1
ATOM 1598 C C . LEU A 1 209 ? 4.142 10.262 -2.460 1.00 91.94 209 LEU A C 1
ATOM 1600 O O . LEU A 1 209 ? 3.772 9.802 -3.538 1.00 91.94 209 LEU A O 1
ATOM 1604 N N . ARG A 1 210 ? 5.350 9.980 -1.952 1.00 91.12 210 ARG A N 1
ATOM 1605 C CA . ARG A 1 210 ? 6.314 9.121 -2.661 1.00 91.12 210 ARG A CA 1
ATOM 1606 C C . ARG A 1 210 ? 5.759 7.713 -2.946 1.00 91.12 210 ARG A C 1
ATOM 1608 O O . ARG A 1 210 ? 6.077 7.138 -3.982 1.00 91.12 210 ARG A O 1
ATOM 1615 N N . ASP A 1 211 ? 4.959 7.170 -2.025 1.00 91.81 211 ASP A N 1
ATOM 1616 C CA . ASP A 1 211 ? 4.444 5.805 -2.111 1.00 91.81 211 ASP A CA 1
ATOM 1617 C C . ASP A 1 211 ? 3.187 5.792 -2.998 1.00 91.81 211 ASP A C 1
ATOM 1619 O O . ASP A 1 211 ? 3.033 4.870 -3.794 1.00 91.81 211 ASP A O 1
ATOM 1623 N N . LEU A 1 212 ? 2.370 6.856 -2.990 1.00 94.56 212 LEU A N 1
ATOM 1624 C CA . LEU A 1 212 ? 1.293 7.058 -3.975 1.00 94.56 212 LEU A CA 1
ATOM 1625 C C . LEU A 1 212 ? 1.836 7.097 -5.412 1.00 94.56 212 LEU A C 1
ATOM 1627 O O . LEU A 1 212 ? 1.388 6.334 -6.266 1.00 94.56 212 LEU A O 1
ATOM 1631 N N . LEU A 1 213 ? 2.850 7.930 -5.671 1.00 94.25 213 LEU A N 1
ATOM 1632 C CA . LEU A 1 213 ? 3.474 8.029 -6.996 1.00 94.25 213 LEU A CA 1
ATOM 1633 C C . LEU A 1 213 ? 4.067 6.683 -7.442 1.00 94.25 213 LEU A C 1
ATOM 1635 O O . LEU A 1 213 ? 3.861 6.271 -8.581 1.00 94.25 213 LEU A O 1
ATOM 1639 N N . LYS A 1 214 ? 4.733 5.958 -6.533 1.00 92.56 214 LYS A N 1
ATOM 1640 C CA . LYS A 1 214 ? 5.308 4.632 -6.807 1.00 92.56 214 LYS A CA 1
ATOM 1641 C C . LYS A 1 214 ? 4.253 3.604 -7.251 1.00 92.56 214 LYS A C 1
ATOM 1643 O O . LYS A 1 214 ? 4.575 2.765 -8.084 1.00 92.56 214 LYS A O 1
ATOM 1648 N N . HIS A 1 215 ? 3.027 3.644 -6.719 1.00 92.19 215 HIS A N 1
ATOM 1649 C CA . HIS A 1 215 ? 1.956 2.716 -7.122 1.00 92.19 215 HIS A CA 1
ATOM 1650 C C . HIS A 1 215 ? 1.164 3.195 -8.352 1.00 92.19 215 HIS A C 1
ATOM 1652 O O . HIS A 1 215 ? 0.633 2.361 -9.082 1.00 92.19 215 HIS A O 1
ATOM 1658 N N . ALA A 1 216 ? 1.128 4.503 -8.632 1.00 94.38 216 ALA A N 1
ATOM 1659 C CA . ALA A 1 216 ? 0.497 5.052 -9.836 1.00 94.38 216 ALA A CA 1
ATOM 1660 C C . ALA A 1 216 ? 1.348 4.845 -11.109 1.00 94.38 216 ALA A C 1
ATOM 1662 O O . ALA A 1 216 ? 0.844 4.381 -12.131 1.00 94.38 216 ALA A O 1
ATOM 1663 N N . MET A 1 217 ? 2.654 5.142 -11.054 1.00 91.94 217 MET A N 1
ATOM 1664 C CA . MET A 1 217 ? 3.556 5.140 -12.224 1.00 91.94 217 MET A CA 1
ATOM 1665 C C . MET A 1 217 ? 3.649 3.832 -13.045 1.00 91.94 217 MET A C 1
ATOM 1667 O O . MET A 1 217 ? 3.845 3.932 -14.263 1.00 91.94 217 MET A O 1
ATOM 1671 N N . PRO A 1 218 ? 3.507 2.621 -12.463 1.00 89.69 218 PRO A N 1
ATOM 1672 C CA . PRO A 1 218 ? 3.488 1.374 -13.226 1.00 89.69 218 PRO A CA 1
ATOM 1673 C C . PRO A 1 218 ? 2.343 1.258 -14.236 1.00 89.69 218 PRO A C 1
ATOM 1675 O O . PRO A 1 218 ? 2.482 0.514 -15.203 1.00 89.69 218 PRO A O 1
ATOM 1678 N N . ARG A 1 219 ? 1.237 1.987 -14.023 1.00 89.25 219 ARG A N 1
ATOM 1679 C CA . ARG A 1 219 ? 0.027 1.944 -14.863 1.00 89.25 219 ARG A CA 1
ATOM 1680 C C . ARG A 1 219 ? 0.038 2.941 -16.023 1.00 89.25 219 ARG A C 1
ATOM 1682 O O . ARG A 1 219 ? -0.916 2.960 -16.790 1.00 89.25 219 ARG A O 1
ATOM 1689 N N . LEU A 1 220 ? 1.074 3.772 -16.126 1.00 90.06 220 LEU A N 1
ATOM 1690 C CA . LEU A 1 220 ? 1.159 4.814 -17.144 1.00 90.06 220 LEU A CA 1
ATOM 1691 C C . LEU A 1 220 ? 1.805 4.307 -18.439 1.00 90.06 220 LEU A C 1
ATOM 1693 O O . LEU A 1 220 ? 2.835 3.614 -18.440 1.00 90.06 220 LEU A O 1
ATOM 1697 N N . GLU A 1 221 ? 1.215 4.733 -19.547 1.00 86.06 221 GLU A N 1
ATOM 1698 C CA . GLU A 1 221 ? 1.654 4.468 -20.909 1.00 86.06 221 GLU A CA 1
ATOM 1699 C C . GLU A 1 221 ? 2.259 5.711 -21.570 1.00 86.06 221 GLU A C 1
ATOM 1701 O O . GLU A 1 221 ? 3.343 5.611 -22.162 1.00 86.06 221 GLU A O 1
ATOM 1706 N N . HIS A 1 222 ? 1.611 6.871 -21.407 1.00 87.50 222 HIS A N 1
ATOM 1707 C CA . HIS A 1 222 ? 1.980 8.134 -22.053 1.00 87.50 222 HIS A CA 1
ATOM 1708 C C . HIS A 1 222 ? 2.203 9.291 -21.074 1.00 87.50 222 HIS A C 1
ATOM 1710 O O . HIS A 1 222 ? 2.947 10.215 -21.407 1.00 87.50 222 HIS A O 1
ATOM 1716 N N . ALA A 1 223 ? 1.606 9.260 -19.881 1.00 90.81 223 ALA A N 1
ATOM 1717 C CA . ALA A 1 223 ? 1.825 10.283 -18.863 1.00 90.81 223 ALA A CA 1
ATOM 1718 C C . ALA A 1 223 ? 3.197 10.130 -18.179 1.00 90.81 223 ALA A C 1
ATOM 1720 O O . ALA A 1 223 ? 3.668 9.017 -17.931 1.00 90.81 223 ALA A O 1
ATOM 1721 N N . GLY A 1 224 ? 3.838 11.259 -17.856 1.00 90.81 224 GLY A N 1
ATOM 1722 C CA . GLY A 1 224 ? 5.096 11.299 -17.104 1.00 90.81 224 GLY A CA 1
ATOM 1723 C C . GLY A 1 224 ? 4.917 11.751 -15.652 1.00 90.81 224 GLY A C 1
ATOM 1724 O O . GLY A 1 224 ? 3.814 12.051 -15.184 1.00 90.81 224 GLY A O 1
ATOM 1725 N N . ILE A 1 225 ? 6.029 11.891 -14.922 1.00 91.62 225 ILE A N 1
ATOM 1726 C CA . ILE A 1 225 ? 5.993 12.375 -13.525 1.00 91.62 225 ILE A CA 1
ATOM 1727 C C . ILE A 1 225 ? 5.402 13.794 -13.400 1.00 91.62 225 ILE A C 1
ATOM 1729 O O . ILE A 1 225 ? 4.751 14.120 -12.406 1.00 91.62 225 ILE A O 1
ATOM 1733 N N . GLY A 1 226 ? 5.588 14.638 -14.420 1.00 91.56 226 GLY A N 1
ATOM 1734 C CA . GLY A 1 226 ? 5.033 15.993 -14.457 1.00 91.56 226 GLY A CA 1
ATOM 1735 C C . GLY A 1 226 ? 3.502 16.022 -14.527 1.00 91.56 226 GLY A C 1
ATOM 1736 O O . GLY A 1 226 ? 2.885 16.900 -13.924 1.00 91.56 226 GLY A O 1
ATOM 1737 N N . ASP A 1 227 ? 2.892 15.055 -15.213 1.00 93.50 227 ASP A N 1
ATOM 1738 C CA . ASP A 1 227 ? 1.437 14.902 -15.316 1.00 93.50 227 ASP A CA 1
ATOM 1739 C C . ASP A 1 227 ? 0.836 14.452 -13.986 1.00 93.50 227 ASP A C 1
ATOM 1741 O O . ASP A 1 227 ? -0.077 15.104 -13.478 1.00 93.50 227 ASP A O 1
ATOM 1745 N N . LEU A 1 228 ? 1.427 13.428 -13.357 1.00 94.56 228 LEU A N 1
ATOM 1746 C CA . LEU A 1 228 ? 1.037 12.991 -12.013 1.00 94.56 228 LEU A CA 1
ATOM 1747 C C . LEU A 1 228 ? 1.102 14.137 -10.998 1.00 94.56 228 LEU A C 1
ATOM 1749 O O . LEU A 1 228 ? 0.169 14.326 -10.226 1.00 94.56 228 LEU A O 1
ATOM 1753 N N . MET A 1 229 ? 2.173 14.935 -10.998 1.00 94.81 229 MET A N 1
ATOM 1754 C CA . MET A 1 229 ? 2.314 16.049 -10.050 1.00 94.81 229 MET A CA 1
ATOM 1755 C C . MET A 1 229 ? 1.299 17.180 -10.295 1.00 94.81 229 MET A C 1
ATOM 1757 O O . MET A 1 229 ? 0.825 17.799 -9.333 1.00 94.81 229 MET A O 1
ATOM 1761 N N . ARG A 1 230 ? 0.913 17.435 -11.555 1.00 95.19 230 ARG A N 1
ATOM 1762 C CA . ARG A 1 230 ? -0.212 18.331 -11.876 1.00 95.19 230 ARG A CA 1
ATOM 1763 C C . ARG A 1 230 ? -1.528 17.772 -11.342 1.00 95.19 230 ARG A C 1
ATOM 1765 O O . ARG A 1 230 ? -2.273 18.504 -10.697 1.00 95.19 230 ARG A O 1
ATOM 1772 N N . GLU A 1 231 ? -1.799 16.491 -11.554 1.00 95.69 231 GLU A N 1
ATOM 1773 C CA . GLU A 1 231 ? -3.076 15.888 -11.169 1.00 95.69 231 GLU A CA 1
ATOM 1774 C C . GLU A 1 231 ? -3.203 15.685 -9.649 1.00 95.69 231 GLU A C 1
ATOM 1776 O O . GLU A 1 231 ? -4.252 15.984 -9.087 1.00 95.69 231 GLU A O 1
ATOM 1781 N N . VAL A 1 232 ? -2.118 15.352 -8.936 1.00 95.69 232 VAL A N 1
ATOM 1782 C CA . VAL A 1 232 ? -2.044 15.424 -7.459 1.00 95.69 232 VAL A CA 1
ATOM 1783 C C . VAL A 1 232 ? -2.435 16.818 -6.959 1.00 95.69 232 VAL A C 1
ATOM 1785 O O . VAL A 1 232 ? -3.150 16.943 -5.962 1.00 95.69 232 VAL A O 1
ATOM 1788 N N . THR A 1 233 ? -2.004 17.876 -7.654 1.00 95.19 233 THR A N 1
ATOM 1789 C CA . THR A 1 233 ? -2.370 19.256 -7.304 1.00 95.19 233 THR A CA 1
ATOM 1790 C C . THR A 1 233 ? -3.869 19.503 -7.505 1.00 95.19 233 THR A C 1
ATOM 1792 O O . THR A 1 233 ? -4.502 20.049 -6.600 1.00 95.19 233 THR A O 1
ATOM 1795 N N . LYS A 1 234 ? -4.461 19.042 -8.619 1.00 95.88 234 LYS A N 1
ATOM 1796 C CA . LYS A 1 234 ? -5.914 19.138 -8.862 1.00 95.88 234 LYS A CA 1
ATOM 1797 C C . LYS A 1 234 ? -6.726 18.350 -7.833 1.00 95.88 234 LYS A C 1
ATOM 1799 O O . LYS A 1 234 ? -7.584 18.931 -7.179 1.00 95.88 234 LYS A O 1
ATOM 1804 N N . LEU A 1 235 ? -6.398 17.078 -7.591 1.00 95.69 235 LEU A N 1
ATOM 1805 C CA . LEU A 1 235 ? -7.073 16.241 -6.588 1.00 95.69 235 LEU A CA 1
ATOM 1806 C C . LEU A 1 235 ? -6.991 16.844 -5.174 1.00 95.69 235 LEU A C 1
ATOM 1808 O O . LEU A 1 235 ? -7.916 16.675 -4.378 1.00 95.69 235 LEU A O 1
ATOM 1812 N N . THR A 1 236 ? -5.918 17.587 -4.873 1.00 94.81 236 THR A N 1
ATOM 1813 C CA . THR A 1 236 ? -5.781 18.347 -3.618 1.00 94.81 236 THR A CA 1
ATOM 1814 C C . THR A 1 236 ? -6.688 19.586 -3.578 1.00 94.81 236 THR A C 1
ATOM 1816 O O . THR A 1 236 ? -7.259 19.898 -2.533 1.00 94.81 236 THR A O 1
ATOM 1819 N N . GLN A 1 237 ? -6.859 20.292 -4.701 1.00 95.06 237 GLN A N 1
ATOM 1820 C CA . GLN A 1 237 ? -7.783 21.431 -4.825 1.00 95.06 237 GLN A CA 1
ATOM 1821 C C . GLN A 1 237 ? -9.255 20.986 -4.760 1.00 95.06 237 GLN A C 1
ATOM 1823 O O . GLN A 1 237 ? -10.056 21.610 -4.064 1.00 95.06 237 GLN A O 1
ATOM 1828 N N . GLU A 1 238 ? -9.587 19.868 -5.408 1.00 95.44 238 GLU A N 1
ATOM 1829 C CA . GLU A 1 238 ? -10.900 19.206 -5.378 1.00 95.44 238 GLU A CA 1
ATOM 1830 C C . GLU A 1 238 ? -11.257 18.625 -3.994 1.00 95.44 238 GLU A C 1
ATOM 1832 O O . GLU A 1 238 ? -12.410 18.271 -3.747 1.00 95.44 238 GLU A O 1
ATOM 1837 N N . LYS A 1 239 ? -10.283 18.544 -3.073 1.00 94.12 239 LYS A N 1
ATOM 1838 C CA . LYS A 1 239 ? -10.387 17.896 -1.751 1.00 94.12 239 LYS A CA 1
ATOM 1839 C C . LYS A 1 239 ? -10.680 16.392 -1.815 1.00 94.12 239 LYS A C 1
ATOM 1841 O O . LYS A 1 239 ? -11.128 15.826 -0.820 1.00 94.12 239 LYS A O 1
ATOM 1846 N N . THR A 1 240 ? -10.418 15.751 -2.953 1.00 94.12 240 THR A N 1
ATOM 1847 C CA . THR A 1 240 ? -10.391 14.285 -3.099 1.00 94.12 240 THR A CA 1
ATOM 1848 C C . THR A 1 240 ? -9.186 13.719 -2.350 1.00 94.12 240 THR A C 1
ATOM 1850 O O . THR A 1 240 ? -9.310 12.760 -1.592 1.00 94.12 240 THR A O 1
ATOM 1853 N N . LEU A 1 241 ? -8.039 14.387 -2.501 1.00 94.50 241 LEU A N 1
ATOM 1854 C CA . LEU A 1 241 ? -6.796 14.144 -1.778 1.00 94.50 241 LEU A CA 1
ATOM 1855 C C . LEU A 1 241 ? -6.578 15.272 -0.757 1.00 94.50 241 LEU A C 1
ATOM 1857 O O . LEU A 1 241 ? -6.880 16.436 -1.019 1.00 94.50 241 LEU A O 1
ATOM 1861 N N . LEU A 1 242 ? -6.063 14.945 0.422 1.00 93.81 242 LEU A N 1
ATOM 1862 C CA . LEU A 1 242 ? -5.924 15.855 1.557 1.00 93.81 242 LEU A CA 1
ATOM 1863 C C . LEU A 1 242 ? -4.520 15.734 2.153 1.00 93.81 242 LEU A C 1
ATOM 1865 O O . LEU A 1 242 ? -3.992 14.640 2.334 1.00 93.81 242 LEU A O 1
ATOM 1869 N N . VAL A 1 243 ? -3.907 16.863 2.511 1.00 92.50 243 VAL A N 1
ATOM 1870 C CA . VAL A 1 243 ? -2.595 16.867 3.175 1.00 92.50 243 VAL A CA 1
ATOM 1871 C C . VAL A 1 243 ? -2.795 16.691 4.680 1.00 92.50 243 VAL A C 1
ATOM 1873 O O . VAL A 1 243 ? -3.053 17.663 5.388 1.00 92.50 243 VAL A O 1
ATOM 1876 N N . ALA A 1 244 ? -2.662 15.455 5.162 1.00 87.31 244 ALA A N 1
ATOM 1877 C CA . ALA A 1 244 ? -2.780 15.103 6.577 1.00 87.31 244 ALA A CA 1
ATOM 1878 C C . ALA A 1 244 ? -1.679 15.760 7.428 1.00 87.31 244 ALA A C 1
ATOM 1880 O O . ALA A 1 244 ? -1.953 16.306 8.496 1.00 87.31 244 ALA A O 1
ATOM 1881 N N . ALA A 1 245 ? -0.430 15.756 6.944 1.00 86.06 245 ALA A N 1
ATOM 1882 C CA . ALA A 1 245 ? 0.667 16.471 7.591 1.00 86.06 245 ALA A CA 1
ATOM 1883 C C . ALA A 1 245 ? 1.781 16.863 6.612 1.00 86.06 245 ALA A C 1
ATOM 1885 O O . ALA A 1 245 ? 2.178 16.101 5.732 1.00 86.06 245 ALA A O 1
ATOM 1886 N N . ARG A 1 246 ? 2.382 18.035 6.838 1.00 78.94 246 ARG A N 1
ATOM 1887 C CA . ARG A 1 246 ? 3.648 18.454 6.205 1.00 78.94 246 ARG A CA 1
ATOM 1888 C C . ARG A 1 246 ? 4.840 18.142 7.120 1.00 78.94 246 ARG A C 1
ATOM 1890 O O . ARG A 1 246 ? 5.680 19.003 7.368 1.00 78.94 246 ARG A O 1
ATOM 1897 N N . ALA A 1 247 ? 4.855 16.932 7.677 1.00 63.03 247 ALA A N 1
ATOM 1898 C CA . ALA A 1 247 ? 5.870 16.461 8.613 1.00 63.03 247 ALA A CA 1
ATOM 1899 C C . ALA A 1 247 ? 6.846 15.503 7.913 1.00 63.03 247 ALA A C 1
ATOM 1901 O O . ALA A 1 247 ? 6.423 14.566 7.242 1.00 63.03 247 ALA A O 1
ATOM 1902 N N . GLY A 1 248 ? 8.149 15.723 8.098 1.00 63.34 248 GLY A N 1
ATOM 1903 C CA . GLY A 1 248 ? 9.194 14.899 7.490 1.00 63.34 248 GLY A CA 1
ATOM 1904 C C . GLY A 1 248 ? 9.460 15.203 6.010 1.00 63.34 248 GLY A C 1
ATOM 1905 O O . GLY A 1 248 ? 9.284 16.326 5.542 1.00 63.34 248 GLY A O 1
ATOM 1906 N N . ILE A 1 249 ? 9.953 14.178 5.311 1.00 66.25 249 ILE A N 1
ATOM 1907 C CA . ILE A 1 249 ? 10.619 14.250 3.995 1.00 66.25 249 ILE A CA 1
ATOM 1908 C C . ILE A 1 249 ? 9.636 14.271 2.811 1.00 66.25 249 ILE A C 1
ATOM 1910 O O . ILE A 1 249 ? 9.915 14.837 1.760 1.00 66.25 249 ILE A O 1
ATOM 1914 N N . SER A 1 250 ? 8.461 13.665 2.967 1.00 75.81 250 SER A N 1
ATOM 1915 C CA . SER A 1 250 ? 7.411 13.622 1.945 1.00 75.81 250 SER A CA 1
ATOM 1916 C C . SER A 1 250 ? 6.098 14.037 2.607 1.00 75.81 250 SER A C 1
ATOM 1918 O O . SER A 1 250 ? 5.868 13.610 3.741 1.00 75.81 250 SER A O 1
ATOM 1920 N N . PRO A 1 251 ? 5.248 14.865 1.969 1.00 86.75 251 PRO A N 1
ATOM 1921 C CA . PRO A 1 251 ? 3.962 15.216 2.554 1.00 86.75 251 PRO A CA 1
ATOM 1922 C C . PRO A 1 251 ? 3.144 13.945 2.780 1.00 86.75 251 PRO A C 1
ATOM 1924 O O . PRO A 1 251 ? 3.045 13.089 1.898 1.00 86.75 251 PRO A O 1
ATOM 1927 N N . LEU A 1 252 ? 2.584 13.842 3.981 1.00 91.00 252 LEU A N 1
ATOM 1928 C CA . LEU A 1 252 ? 1.656 12.791 4.351 1.00 91.00 252 LEU A CA 1
ATOM 1929 C C . LEU A 1 252 ? 0.265 13.181 3.863 1.00 91.00 252 LEU A C 1
ATOM 1931 O O . LEU A 1 252 ? -0.216 14.289 4.126 1.00 91.00 252 LEU A O 1
ATOM 1935 N N . LEU A 1 253 ? -0.346 12.259 3.136 1.00 93.06 253 LEU A N 1
ATOM 1936 C CA . LEU A 1 253 ? -1.612 12.399 2.447 1.00 93.06 253 LEU A CA 1
ATOM 1937 C C . LEU A 1 253 ? -2.637 11.442 3.048 1.00 93.06 253 LEU A C 1
ATOM 1939 O O . LEU A 1 253 ? -2.285 10.401 3.591 1.00 93.06 253 LEU A O 1
ATOM 1943 N N . THR A 1 254 ? -3.900 11.809 2.923 1.00 93.00 254 THR A N 1
ATOM 1944 C CA . THR A 1 254 ? -5.073 10.961 3.142 1.00 93.00 254 THR A CA 1
ATOM 1945 C C . THR A 1 254 ? -6.100 11.342 2.079 1.00 93.00 254 THR A C 1
ATOM 1947 O O . THR A 1 254 ? -5.973 12.401 1.461 1.00 93.00 254 THR A O 1
ATOM 1950 N N . ASP A 1 255 ? -7.109 10.523 1.837 1.00 93.12 255 ASP A N 1
ATOM 1951 C CA . ASP A 1 255 ? -8.197 10.848 0.915 1.00 93.12 255 ASP A CA 1
ATOM 1952 C C . ASP A 1 255 ? -9.500 11.176 1.664 1.00 93.12 255 ASP A C 1
ATOM 1954 O O . ASP A 1 255 ? -9.635 11.011 2.882 1.00 93.12 255 ASP A O 1
ATOM 1958 N N . ARG A 1 256 ? -10.472 11.696 0.916 1.00 92.44 256 ARG A N 1
ATOM 1959 C CA . ARG A 1 256 ? -11.774 12.103 1.447 1.00 92.44 256 ARG A CA 1
ATOM 1960 C C . ARG A 1 256 ? -12.604 10.942 1.997 1.00 92.44 256 ARG A C 1
ATOM 1962 O O . ARG A 1 256 ? -13.344 11.161 2.956 1.00 92.44 256 ARG A O 1
ATOM 1969 N N . GLU A 1 257 ? -12.524 9.759 1.397 1.00 89.12 257 GLU A N 1
ATOM 1970 C CA . GLU A 1 257 ? -13.355 8.600 1.747 1.00 89.12 257 GLU A CA 1
ATOM 1971 C C . GLU A 1 257 ? -12.843 7.938 3.026 1.00 89.12 257 GLU A C 1
ATOM 1973 O O . GLU A 1 257 ? -13.615 7.711 3.957 1.00 89.12 257 GLU A O 1
ATOM 1978 N N . THR A 1 258 ? -11.528 7.758 3.129 1.00 89.00 258 THR A N 1
ATOM 1979 C CA . THR A 1 258 ? -10.824 7.343 4.346 1.00 89.00 258 THR A CA 1
ATOM 1980 C C . THR A 1 258 ? -11.142 8.272 5.518 1.00 89.00 258 THR A C 1
ATOM 1982 O O . THR A 1 258 ? -11.549 7.812 6.587 1.00 89.00 258 THR A O 1
ATOM 1985 N N . LEU A 1 259 ? -11.033 9.593 5.324 1.00 89.81 259 LEU A N 1
ATOM 1986 C CA . LEU A 1 259 ? -11.349 10.562 6.378 1.00 89.81 259 LEU A CA 1
ATOM 1987 C C . LEU A 1 259 ? -12.845 10.569 6.746 1.00 89.81 259 LEU A C 1
ATOM 1989 O O . LEU A 1 259 ? -13.191 10.845 7.897 1.00 89.81 259 LEU A O 1
ATOM 1993 N N . ALA A 1 260 ? -13.742 10.286 5.797 1.00 90.31 260 ALA A N 1
ATOM 1994 C CA . ALA A 1 260 ? -15.164 10.107 6.085 1.00 90.31 260 ALA A CA 1
ATOM 1995 C C . ALA A 1 260 ? -15.399 8.847 6.934 1.00 90.31 260 ALA A C 1
ATOM 1997 O O . ALA A 1 260 ? -16.040 8.941 7.981 1.00 90.31 260 ALA A O 1
ATOM 1998 N N . ALA A 1 261 ? -14.788 7.714 6.572 1.00 88.00 261 ALA A N 1
ATOM 1999 C CA . ALA A 1 261 ? -14.873 6.471 7.334 1.00 88.00 261 ALA A CA 1
ATOM 2000 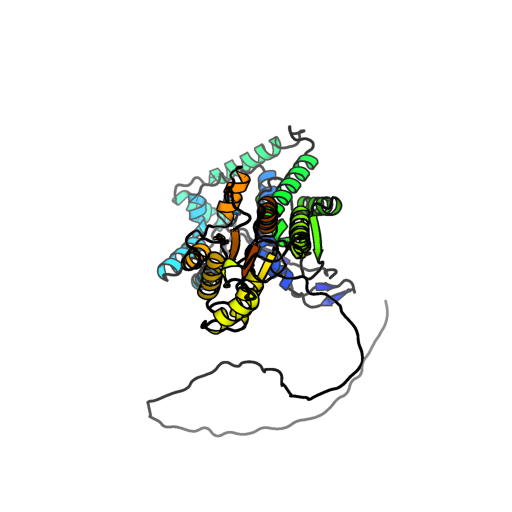C C . ALA A 1 261 ? -14.341 6.625 8.772 1.00 88.00 261 ALA A C 1
ATOM 2002 O O . ALA A 1 261 ? -15.040 6.263 9.718 1.00 88.00 261 ALA A O 1
ATOM 2003 N N . GLU A 1 262 ? -13.173 7.251 8.974 1.00 87.31 262 GLU A N 1
ATOM 2004 C CA . GLU A 1 262 ? -12.656 7.549 10.323 1.00 87.31 262 GLU A CA 1
ATOM 2005 C C . GLU A 1 262 ? -13.637 8.417 11.141 1.00 87.31 262 GLU A C 1
ATOM 2007 O O . GLU A 1 262 ? -13.870 8.167 12.329 1.00 87.31 262 GLU A O 1
ATOM 2012 N N . ARG A 1 263 ? -14.264 9.424 10.516 1.00 90.44 263 ARG A N 1
ATOM 2013 C CA . ARG A 1 263 ? -15.269 10.278 11.176 1.00 90.44 263 ARG A CA 1
ATOM 2014 C C . ARG A 1 263 ? -16.535 9.511 11.545 1.00 90.44 263 ARG A C 1
ATOM 2016 O O . ARG A 1 263 ? -17.076 9.753 12.623 1.00 90.44 263 ARG A O 1
ATOM 2023 N N . GLU A 1 264 ? -16.993 8.599 10.696 1.00 90.19 264 GLU A N 1
ATOM 2024 C CA . GLU A 1 264 ? -18.168 7.758 10.942 1.00 90.19 264 GLU A CA 1
ATOM 2025 C C . GLU A 1 264 ? -17.922 6.711 12.035 1.00 90.19 264 GLU A C 1
ATOM 2027 O O . GLU A 1 264 ? -18.794 6.503 12.882 1.00 90.19 264 GLU A O 1
ATOM 2032 N N . VAL A 1 265 ? -16.718 6.133 12.111 1.00 88.69 265 VAL A N 1
ATOM 2033 C CA . VAL A 1 265 ? -16.288 5.286 13.241 1.00 88.69 265 VAL A CA 1
ATOM 2034 C C . VAL A 1 265 ? -16.331 6.082 14.551 1.00 88.69 265 VAL A C 1
ATOM 2036 O O . VAL A 1 265 ? -16.940 5.642 15.529 1.00 88.69 265 VAL A O 1
ATOM 2039 N N . ILE A 1 266 ? -15.770 7.298 14.572 1.00 88.62 266 ILE A N 1
ATOM 2040 C CA . ILE A 1 266 ? -15.801 8.177 15.755 1.00 88.62 266 ILE A CA 1
ATOM 2041 C C . ILE A 1 266 ? -17.238 8.590 16.117 1.00 88.62 266 ILE A C 1
ATOM 2043 O O . ILE A 1 266 ? -17.578 8.653 17.302 1.00 88.62 266 ILE A O 1
ATOM 2047 N N . ALA A 1 267 ? -18.090 8.877 15.130 1.00 89.56 267 ALA A N 1
ATOM 2048 C CA . ALA A 1 267 ? -19.493 9.223 15.348 1.00 89.56 267 ALA A CA 1
ATOM 2049 C C . ALA A 1 267 ? -20.283 8.041 15.930 1.00 89.56 267 ALA A C 1
ATOM 2051 O O . ALA A 1 267 ? -21.010 8.218 16.908 1.00 89.56 267 ALA A O 1
ATOM 2052 N N . SER A 1 268 ? -20.073 6.835 15.397 1.00 86.94 268 SER A N 1
ATOM 2053 C CA . SER A 1 268 ? -20.672 5.590 15.889 1.00 86.94 268 SER A CA 1
ATOM 2054 C C . SER A 1 268 ? -20.241 5.298 17.324 1.00 86.94 268 SER A C 1
ATOM 2056 O O . SER A 1 268 ? -21.091 5.063 18.182 1.00 86.94 268 SER A O 1
ATOM 2058 N N . TRP A 1 269 ? -18.947 5.438 17.633 1.00 84.88 269 TRP A N 1
ATOM 2059 C CA . TRP A 1 269 ? -18.435 5.285 18.997 1.00 84.88 269 TRP A CA 1
ATOM 2060 C C . TRP A 1 269 ? -19.033 6.303 19.978 1.00 84.88 269 TRP A C 1
ATOM 2062 O O . TRP A 1 269 ? -19.386 5.952 21.102 1.00 84.88 269 TRP A O 1
ATOM 2072 N N . ARG A 1 270 ? -19.202 7.567 19.562 1.00 87.19 270 ARG A N 1
ATOM 2073 C CA . ARG A 1 270 ? -19.852 8.603 20.386 1.00 87.19 270 ARG A CA 1
ATOM 2074 C C . ARG A 1 270 ? -21.338 8.327 20.608 1.00 87.19 270 ARG A C 1
ATOM 2076 O O . ARG A 1 270 ? -21.801 8.505 21.731 1.00 87.19 270 ARG A O 1
ATOM 2083 N N . ALA A 1 271 ? -22.062 7.893 19.576 1.00 85.50 271 ALA A N 1
ATOM 2084 C CA . ALA A 1 271 ? -23.477 7.537 19.673 1.00 85.50 271 ALA A CA 1
ATOM 2085 C C . ALA A 1 271 ? -23.691 6.315 20.583 1.00 85.50 271 ALA A C 1
ATOM 2087 O O . ALA A 1 271 ? -24.576 6.328 21.436 1.00 85.50 271 ALA A O 1
ATOM 2088 N N . GLY A 1 272 ? -22.820 5.307 20.475 1.00 81.12 272 GLY A N 1
ATOM 2089 C CA . GLY A 1 272 ? -22.861 4.091 21.288 1.00 81.12 272 GLY A CA 1
ATOM 2090 C C . GLY A 1 272 ? -22.643 4.304 22.791 1.00 81.12 272 GLY A C 1
ATOM 2091 O O . GLY A 1 272 ? -22.925 3.392 23.558 1.00 81.12 272 GLY A O 1
ATOM 2092 N N . ARG A 1 273 ? -22.194 5.484 23.253 1.00 80.88 273 ARG A N 1
ATOM 2093 C CA . ARG A 1 273 ? -21.944 5.771 24.686 1.00 80.88 273 ARG A CA 1
ATOM 2094 C C . ARG A 1 273 ? -23.183 5.765 25.588 1.00 80.88 273 ARG A C 1
ATOM 2096 O O . ARG A 1 273 ? -23.026 5.786 26.804 1.00 80.88 273 ARG A O 1
ATOM 2103 N N . LYS A 1 274 ? -24.387 5.825 25.014 1.00 69.25 274 LYS A N 1
ATOM 2104 C CA . LYS A 1 274 ? -25.669 5.874 25.742 1.00 69.25 274 LYS A CA 1
ATOM 2105 C C . LYS A 1 274 ? -26.630 4.765 25.298 1.00 69.25 274 LYS A C 1
ATOM 2107 O O . LYS A 1 274 ? -27.835 4.982 25.255 1.00 69.25 274 LYS A O 1
ATOM 2112 N N . ALA A 1 275 ? -26.102 3.606 24.911 1.00 71.81 275 ALA A N 1
ATOM 2113 C CA . ALA A 1 275 ? -26.929 2.503 24.423 1.00 71.81 275 ALA A CA 1
ATOM 2114 C C . ALA A 1 275 ? -27.697 1.768 25.535 1.00 71.81 275 ALA A C 1
ATOM 2116 O O . ALA A 1 275 ? -28.700 1.129 25.245 1.00 71.81 275 ALA A O 1
ATOM 2117 N N . GLY A 1 276 ? -27.246 1.894 26.787 1.00 70.00 276 GLY A N 1
ATOM 2118 C CA . GLY A 1 276 ? -27.839 1.229 27.944 1.00 70.00 276 GLY A CA 1
ATOM 2119 C C . GLY A 1 276 ? -26.911 0.176 28.546 1.00 70.00 276 GLY A C 1
ATOM 2120 O O . GLY A 1 276 ? -25.841 -0.130 28.009 1.00 70.00 276 GLY A O 1
ATOM 2121 N N . GLU A 1 277 ? -27.314 -0.339 29.699 1.00 79.88 277 GLU A N 1
ATOM 2122 C CA . GLU A 1 277 ? -26.679 -1.492 30.338 1.00 79.88 277 GLU A CA 1
ATOM 2123 C C . GLU A 1 277 ? -27.203 -2.786 29.697 1.00 79.88 277 GLU A C 1
ATOM 2125 O O . GLU A 1 277 ? -28.300 -2.807 29.137 1.00 79.88 277 GLU A O 1
ATOM 2130 N N . LEU A 1 278 ? -26.413 -3.861 29.751 1.00 83.19 278 LEU A N 1
ATOM 2131 C CA . LEU A 1 278 ? -26.928 -5.189 29.411 1.00 83.19 278 LEU A CA 1
ATOM 2132 C C . LEU A 1 278 ? -27.824 -5.678 30.551 1.00 83.19 278 LEU A C 1
ATOM 2134 O O . LEU A 1 278 ? -27.508 -5.461 31.721 1.00 83.19 278 LEU A O 1
ATOM 2138 N N . ASP A 1 279 ? -28.902 -6.379 30.212 1.00 83.00 279 ASP A N 1
ATOM 2139 C CA . ASP A 1 279 ? -29.698 -7.104 31.194 1.00 83.00 279 ASP A CA 1
ATOM 2140 C C . ASP A 1 279 ? -28.900 -8.322 31.671 1.00 83.00 279 ASP A C 1
ATOM 2142 O O . ASP A 1 279 ? -28.812 -9.347 31.002 1.00 83.00 279 ASP A O 1
ATOM 2146 N N . LEU A 1 280 ? -28.283 -8.194 32.841 1.00 81.31 280 LEU A N 1
ATOM 2147 C CA . LEU A 1 280 ? -27.491 -9.253 33.453 1.00 81.31 280 LEU A CA 1
ATOM 2148 C C . LEU A 1 280 ? -28.290 -10.082 34.472 1.00 81.31 280 LEU A C 1
ATOM 2150 O O . LEU A 1 280 ? -27.677 -10.822 35.243 1.00 81.31 280 LEU A O 1
ATOM 2154 N N . HIS A 1 281 ? -29.627 -9.997 34.515 1.00 77.50 281 HIS A N 1
ATOM 2155 C CA . HIS A 1 281 ? -30.418 -10.688 35.541 1.00 77.50 281 HIS A CA 1
ATOM 2156 C C . HIS A 1 281 ? -30.212 -12.214 35.551 1.00 77.50 281 HIS A C 1
ATOM 2158 O O . HIS A 1 281 ? -30.209 -12.802 36.628 1.00 77.50 281 HIS A O 1
ATOM 2164 N N . GLY A 1 282 ? -29.901 -12.852 34.414 1.00 75.19 282 GLY A N 1
ATOM 2165 C CA . GLY A 1 282 ? -29.556 -14.284 34.366 1.00 75.19 282 GLY A CA 1
ATOM 2166 C C . GLY A 1 282 ? -28.306 -14.695 35.173 1.00 75.19 282 GLY A C 1
ATOM 2167 O O . GLY A 1 282 ? -28.154 -15.862 35.529 1.00 75.19 282 GLY A O 1
ATOM 2168 N N . LEU A 1 283 ? -27.423 -13.751 35.532 1.00 74.06 283 LEU A N 1
ATOM 2169 C CA . LEU A 1 283 ? -26.244 -14.017 36.374 1.00 74.06 283 LEU A CA 1
ATOM 2170 C C . LEU A 1 283 ? -26.542 -14.046 37.881 1.00 74.06 283 LEU A C 1
ATOM 2172 O O . LEU A 1 283 ? -25.683 -14.482 38.652 1.00 74.06 283 LEU A O 1
ATOM 2176 N N . ALA A 1 284 ? -27.707 -13.568 38.322 1.00 68.56 284 ALA A N 1
ATOM 2177 C CA . ALA A 1 284 ? -28.008 -13.358 39.733 1.00 68.56 284 ALA A CA 1
ATOM 2178 C C . ALA A 1 284 ? -29.390 -13.902 40.114 1.00 68.56 284 ALA A C 1
ATOM 2180 O O . ALA A 1 284 ? -30.384 -13.654 39.444 1.00 68.56 284 ALA A O 1
ATOM 2181 N N . ALA A 1 285 ? -29.469 -14.601 41.250 1.00 62.81 285 ALA A N 1
ATOM 2182 C CA . ALA A 1 285 ? -30.759 -14.956 41.837 1.00 62.81 285 ALA A CA 1
ATOM 2183 C C . ALA A 1 285 ? -31.587 -13.690 42.124 1.00 62.81 285 ALA A C 1
ATOM 2185 O O . ALA A 1 285 ? -31.020 -12.654 42.495 1.00 62.81 285 ALA A O 1
ATOM 2186 N N . GLU A 1 286 ? -32.914 -13.794 41.996 1.00 55.12 286 GLU A N 1
ATOM 2187 C CA . GLU A 1 286 ? -33.845 -12.687 42.229 1.00 55.12 286 GLU A CA 1
ATOM 2188 C C . GLU A 1 286 ? -33.488 -11.913 43.513 1.00 55.12 286 GLU A C 1
ATOM 2190 O O . GLU A 1 286 ? -33.296 -12.502 44.580 1.00 55.12 286 GLU A O 1
ATOM 2195 N N . LYS A 1 287 ? -33.419 -10.576 43.400 1.00 57.81 287 LYS A N 1
ATOM 2196 C CA . LYS A 1 287 ? -33.008 -9.600 44.439 1.00 57.81 287 LYS A CA 1
ATOM 2197 C C . LYS A 1 287 ? -31.497 -9.400 44.661 1.00 57.81 287 LYS A C 1
ATOM 2199 O O . LYS A 1 287 ? -31.140 -8.605 45.531 1.00 57.81 287 LYS A O 1
ATOM 2204 N N . ARG A 1 288 ? -30.590 -10.034 43.904 1.00 70.06 288 ARG A N 1
ATOM 2205 C CA . ARG A 1 288 ? -29.149 -9.688 43.935 1.00 70.06 288 ARG A CA 1
ATOM 2206 C C . ARG A 1 288 ? -28.740 -8.777 42.779 1.00 70.06 288 ARG A C 1
ATOM 2208 O O . ARG A 1 288 ? -29.173 -8.949 41.649 1.00 70.06 288 ARG A O 1
ATOM 2215 N N . ASP A 1 289 ? -27.854 -7.836 43.091 1.00 80.94 289 ASP A N 1
ATOM 2216 C CA . ASP A 1 289 ? -27.167 -6.962 42.137 1.00 80.94 289 ASP A CA 1
ATOM 2217 C C . ASP A 1 289 ? -26.298 -7.809 41.174 1.00 80.94 289 ASP A C 1
ATOM 2219 O O . ASP A 1 289 ? -25.365 -8.487 41.640 1.00 80.94 289 ASP A O 1
ATOM 2223 N N . PRO A 1 290 ? -26.586 -7.814 39.855 1.00 79.81 290 PRO A N 1
ATOM 2224 C CA . PRO A 1 290 ? -25.839 -8.619 38.892 1.00 79.81 290 PRO A CA 1
ATOM 2225 C C . PRO A 1 290 ? -24.366 -8.226 38.775 1.00 79.81 290 PRO A C 1
ATOM 2227 O O . PRO A 1 290 ? -23.515 -9.107 38.656 1.00 79.81 290 PRO A O 1
ATOM 2230 N N . ALA A 1 291 ? -24.037 -6.934 38.881 1.00 81.75 291 ALA A N 1
ATOM 2231 C CA . ALA A 1 291 ? -22.661 -6.455 38.774 1.00 81.75 291 ALA A CA 1
ATOM 2232 C C . ALA A 1 291 ? -21.820 -6.935 39.967 1.00 81.75 291 ALA A C 1
ATOM 2234 O O . ALA A 1 291 ? -20.749 -7.508 39.780 1.00 81.75 291 ALA A O 1
ATOM 2235 N N . LYS A 1 292 ? -22.349 -6.827 41.194 1.00 84.56 292 LYS A N 1
ATOM 2236 C CA . LYS A 1 292 ? -21.681 -7.378 42.394 1.00 84.56 292 LYS A CA 1
ATOM 2237 C C . LYS A 1 292 ? -21.571 -8.904 42.373 1.00 84.56 292 LYS A C 1
ATOM 2239 O O . LYS A 1 292 ? -20.683 -9.467 43.012 1.00 84.56 292 LYS A O 1
ATOM 2244 N N . THR A 1 293 ? -22.487 -9.581 41.683 1.00 85.44 293 THR A N 1
ATOM 2245 C CA . THR A 1 293 ? -22.438 -11.039 41.518 1.00 85.44 293 THR A CA 1
ATOM 2246 C C . THR A 1 293 ? -21.348 -11.429 40.517 1.00 85.44 293 THR A C 1
ATOM 2248 O O . THR A 1 293 ? -20.549 -12.314 40.819 1.00 85.44 293 THR A O 1
ATOM 2251 N N . LEU A 1 294 ? -21.237 -10.713 39.392 1.00 86.38 294 LEU A N 1
ATOM 2252 C CA . LEU A 1 294 ? -20.140 -10.862 38.433 1.00 86.38 294 LEU A CA 1
ATOM 2253 C C . LEU A 1 294 ? -18.772 -10.590 39.078 1.00 86.38 294 LEU A C 1
ATOM 2255 O O . LEU A 1 294 ? -17.854 -11.378 38.875 1.00 86.38 294 LEU A O 1
ATOM 2259 N N . ASP A 1 295 ? -18.640 -9.542 39.895 1.00 86.94 295 ASP A N 1
ATOM 2260 C CA . ASP A 1 295 ? -17.376 -9.204 40.567 1.00 86.94 295 ASP A CA 1
ATOM 2261 C C . ASP A 1 295 ? -16.849 -10.370 41.424 1.00 86.94 295 ASP A C 1
ATOM 2263 O O . ASP A 1 295 ? -15.705 -10.796 41.259 1.00 86.94 295 ASP A O 1
ATOM 2267 N N . ARG A 1 296 ? -17.712 -10.974 42.254 1.00 86.88 296 ARG A N 1
ATOM 2268 C CA . ARG A 1 296 ? -17.372 -12.159 43.070 1.00 86.88 296 ARG A CA 1
ATOM 2269 C C . ARG A 1 296 ? -17.031 -13.388 42.227 1.00 86.88 296 ARG A C 1
ATOM 2271 O O . ARG A 1 296 ? -16.158 -14.169 42.593 1.00 86.88 296 ARG A O 1
ATOM 2278 N N . LEU A 1 297 ? -17.727 -13.578 41.107 1.00 87.25 297 LEU A N 1
ATOM 2279 C CA . LEU A 1 297 ? -17.458 -14.674 40.173 1.00 87.25 297 LEU A CA 1
ATOM 2280 C C . LEU A 1 297 ? -16.114 -14.484 39.449 1.00 87.25 297 LEU A C 1
ATOM 2282 O O . LEU A 1 297 ? -15.421 -15.462 39.176 1.00 87.25 297 LEU A O 1
ATOM 2286 N N . LEU A 1 298 ? -15.714 -13.240 39.171 1.00 87.44 298 LEU A N 1
ATOM 2287 C CA . LEU A 1 298 ? -14.408 -12.912 38.599 1.00 87.44 298 LEU A CA 1
ATOM 2288 C C . LEU A 1 298 ? -13.276 -13.063 39.623 1.00 87.44 298 LEU A C 1
ATOM 2290 O O . LEU A 1 298 ? -12.206 -13.540 39.253 1.00 87.44 298 LEU A O 1
ATOM 2294 N N . GLU A 1 299 ? -13.492 -12.733 40.900 1.00 87.81 299 GLU A N 1
ATOM 2295 C CA . GLU A 1 299 ? -12.525 -12.970 41.991 1.00 87.81 299 GLU A CA 1
ATOM 2296 C C . GLU A 1 299 ? -12.123 -14.446 42.150 1.00 87.81 299 GLU A C 1
ATOM 2298 O O . GLU A 1 299 ? -11.003 -14.727 42.571 1.00 87.81 299 GLU A O 1
ATOM 2303 N N . GLN A 1 300 ? -12.993 -15.383 41.763 1.00 87.12 300 GLN A N 1
ATOM 2304 C CA . GLN A 1 300 ? -12.722 -16.827 41.780 1.00 87.12 300 GLN A CA 1
ATOM 2305 C C . GLN A 1 300 ? -11.933 -17.328 40.554 1.00 87.12 300 GLN A C 1
ATOM 2307 O O . GLN A 1 300 ? -11.597 -18.509 40.478 1.00 87.12 300 GLN A O 1
ATOM 2312 N N . THR A 1 301 ? -11.634 -16.462 39.579 1.00 87.56 301 THR A N 1
ATOM 2313 C CA . THR A 1 301 ? -10.874 -16.827 38.371 1.00 87.56 301 THR A CA 1
ATOM 2314 C C . THR A 1 301 ? -9.388 -16.497 38.501 1.00 87.56 301 THR A C 1
ATOM 2316 O O . THR A 1 301 ? -8.998 -15.536 39.160 1.00 87.56 301 THR A O 1
ATOM 23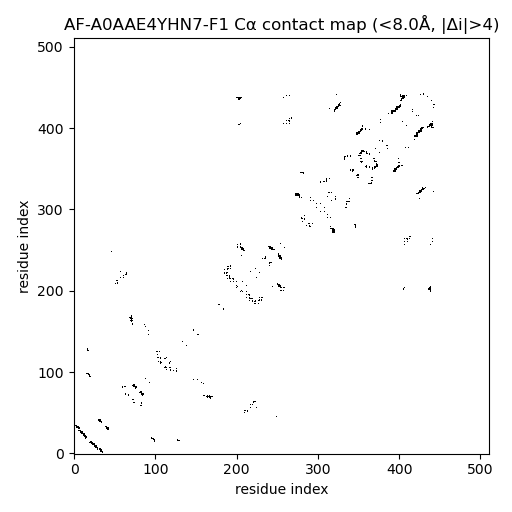19 N N . SER A 1 302 ? -8.541 -17.226 37.773 1.00 87.81 302 SER A N 1
ATOM 2320 C CA . SER A 1 302 ? -7.105 -16.939 37.639 1.00 87.81 302 SER A CA 1
ATOM 2321 C C . SER A 1 302 ? -6.786 -15.746 36.716 1.00 87.81 302 SER A C 1
ATOM 2323 O O . SER A 1 302 ? -5.653 -15.608 36.256 1.00 87.81 302 SER A O 1
ATOM 2325 N N . LEU A 1 303 ? -7.767 -14.888 36.406 1.00 85.31 303 LEU A N 1
ATOM 2326 C CA . LEU A 1 303 ? -7.579 -13.721 35.543 1.00 85.31 303 LEU A CA 1
ATOM 2327 C C . LEU A 1 303 ? -6.775 -12.618 36.247 1.00 85.31 303 LEU A C 1
ATOM 2329 O O . LEU A 1 303 ? -7.030 -12.247 37.402 1.00 85.31 303 LEU A O 1
ATOM 2333 N N . THR A 1 304 ? -5.846 -12.010 35.505 1.00 87.19 304 THR A N 1
ATOM 2334 C CA . THR A 1 304 ? -5.136 -10.807 35.966 1.00 87.19 304 THR A CA 1
ATOM 2335 C C . THR A 1 304 ? -6.122 -9.654 36.220 1.00 87.19 304 THR A C 1
ATOM 2337 O O . THR A 1 304 ? -7.195 -9.630 35.611 1.00 87.19 304 THR A O 1
ATOM 2340 N N . PRO A 1 305 ? -5.794 -8.665 37.079 1.00 85.88 305 PRO A N 1
ATOM 2341 C CA . PRO A 1 305 ? -6.699 -7.550 37.376 1.00 85.88 305 PRO A CA 1
ATOM 2342 C C . PRO A 1 305 ? -7.237 -6.845 36.121 1.00 85.88 305 PRO A C 1
ATOM 2344 O O . PRO A 1 305 ? -8.445 -6.700 35.978 1.00 85.88 305 PRO A O 1
ATOM 2347 N N . GLY A 1 306 ? -6.370 -6.536 35.149 1.00 83.62 306 GLY A N 1
ATOM 2348 C CA . GLY A 1 306 ? -6.784 -5.894 33.895 1.00 83.62 306 GLY A CA 1
ATOM 2349 C C . GLY A 1 306 ? -7.693 -6.757 33.007 1.00 83.62 306 GLY A C 1
ATOM 2350 O O .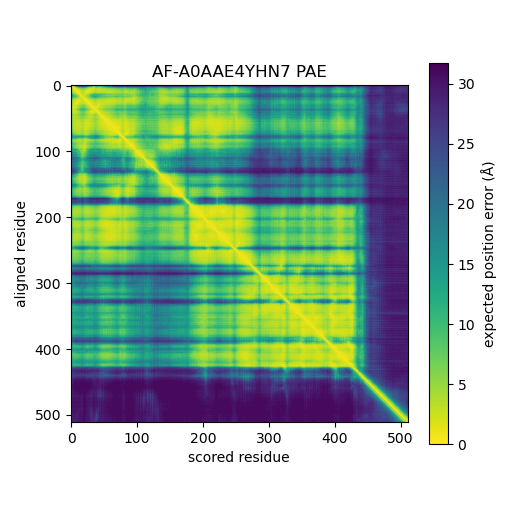 GLY A 1 306 ? -8.536 -6.220 32.295 1.00 83.62 306 GLY A O 1
ATOM 2351 N N . GLN A 1 307 ? -7.577 -8.089 33.066 1.00 86.69 307 GLN A N 1
ATOM 2352 C CA . GLN A 1 307 ? -8.507 -8.990 32.374 1.00 86.69 307 GLN A CA 1
ATOM 2353 C C . GLN A 1 307 ? -9.853 -9.092 33.096 1.00 86.69 307 GLN A C 1
ATOM 2355 O O . GLN A 1 307 ? -10.886 -9.168 32.436 1.00 86.69 307 GLN A O 1
ATOM 2360 N N . ARG A 1 308 ? -9.864 -9.062 34.436 1.00 89.12 308 ARG A N 1
ATOM 2361 C CA . ARG A 1 308 ? -11.112 -8.994 35.213 1.00 89.12 308 ARG A CA 1
ATOM 2362 C C . ARG A 1 308 ? -11.853 -7.694 34.925 1.00 89.12 308 ARG A C 1
ATOM 2364 O O . ARG A 1 308 ? -13.034 -7.749 34.602 1.00 89.12 308 ARG A O 1
ATOM 2371 N N . ASP A 1 309 ? -11.149 -6.563 34.912 1.00 86.88 309 ASP A N 1
ATOM 2372 C CA . ASP A 1 309 ? -11.711 -5.271 34.504 1.00 86.88 309 ASP A CA 1
ATOM 2373 C C . ASP A 1 309 ? -12.240 -5.299 33.061 1.00 86.88 309 ASP A C 1
ATOM 2375 O O . ASP A 1 309 ? -13.316 -4.768 32.795 1.00 86.88 309 ASP A O 1
ATOM 2379 N N . ALA A 1 310 ? -11.544 -5.963 32.132 1.00 87.88 310 ALA A N 1
ATOM 2380 C CA . ALA A 1 310 ? -12.005 -6.111 30.752 1.00 87.88 310 ALA A CA 1
ATOM 2381 C C . ALA A 1 310 ? -13.313 -6.914 30.632 1.00 87.88 310 ALA A C 1
ATOM 2383 O O . ALA A 1 310 ? -14.228 -6.473 29.935 1.00 87.88 310 ALA A O 1
ATOM 2384 N N . VAL A 1 311 ? -13.438 -8.054 31.326 1.00 90.12 311 VAL A N 1
ATOM 2385 C CA . VAL A 1 311 ? -14.689 -8.840 31.347 1.00 90.12 311 VAL A CA 1
ATOM 2386 C C . VAL A 1 311 ? -15.806 -8.056 32.039 1.00 90.12 311 VAL A C 1
ATOM 2388 O O . VAL A 1 311 ? -16.922 -7.990 31.524 1.00 90.12 311 VAL A O 1
ATOM 2391 N N . ARG A 1 312 ? -15.495 -7.401 33.165 1.00 89.50 312 ARG A N 1
ATOM 2392 C CA . ARG A 1 312 ? -16.426 -6.560 33.925 1.00 89.50 312 ARG A CA 1
ATOM 2393 C C . ARG A 1 312 ? -16.995 -5.440 33.059 1.00 89.50 312 ARG A C 1
ATOM 2395 O O . ARG A 1 312 ? -18.195 -5.416 32.828 1.00 89.50 312 ARG A O 1
ATOM 2402 N N . VAL A 1 313 ? -16.148 -4.569 32.506 1.00 88.19 313 VAL A N 1
ATOM 2403 C CA . VAL A 1 313 ? -16.566 -3.462 31.623 1.00 88.19 313 VAL A CA 1
ATOM 2404 C C . VAL A 1 313 ? -17.242 -3.986 30.350 1.00 88.19 313 VAL A C 1
ATOM 2406 O O . VAL A 1 313 ? -18.192 -3.371 29.864 1.00 88.19 313 VAL A O 1
ATOM 2409 N N . GLY A 1 314 ? -16.805 -5.142 29.841 1.00 87.81 314 GLY A N 1
ATOM 2410 C CA . GLY A 1 314 ? -17.437 -5.844 28.726 1.00 87.81 314 GLY A CA 1
ATOM 2411 C C . GLY A 1 314 ? -18.904 -6.203 28.983 1.00 87.81 314 GLY A C 1
ATOM 2412 O O . GLY A 1 314 ? -19.712 -6.077 28.067 1.00 87.81 314 GLY A O 1
ATOM 2413 N N . LEU A 1 315 ? -19.288 -6.562 30.212 1.00 88.69 315 LEU A N 1
ATOM 2414 C CA . LEU A 1 315 ? -20.668 -6.932 30.557 1.00 88.69 315 LEU A CA 1
ATOM 2415 C C . LEU A 1 315 ? -21.457 -5.791 31.225 1.00 88.69 315 LEU A C 1
ATOM 2417 O O . LEU A 1 315 ? -22.558 -5.472 30.784 1.00 88.69 315 LEU A O 1
ATOM 2421 N N . THR A 1 316 ? -20.890 -5.102 32.216 1.00 87.62 316 THR A N 1
ATOM 2422 C CA . THR A 1 316 ? -21.579 -4.067 33.015 1.00 87.62 316 THR A CA 1
ATOM 2423 C C . THR A 1 316 ? -21.446 -2.647 32.458 1.00 87.62 316 THR A C 1
ATOM 2425 O O . THR A 1 316 ? -21.934 -1.702 33.070 1.00 87.62 316 THR A O 1
ATOM 2428 N N . GLY A 1 317 ? -20.740 -2.443 31.341 1.00 83.00 317 GLY A N 1
ATOM 2429 C CA . GLY A 1 317 ? -20.623 -1.122 30.722 1.00 83.00 317 GLY A CA 1
ATOM 2430 C C . GLY A 1 317 ? -21.975 -0.553 30.262 1.00 83.00 317 GLY A C 1
ATOM 2431 O O . GLY A 1 317 ? -22.924 -1.291 30.015 1.00 83.00 317 GLY A O 1
ATOM 2432 N N . THR A 1 318 ? -22.042 0.766 30.073 1.00 83.00 318 THR A N 1
ATOM 2433 C CA . THR A 1 318 ? -23.217 1.494 29.533 1.00 83.00 318 THR A CA 1
ATOM 2434 C C . THR A 1 318 ? -23.109 1.807 28.032 1.00 83.00 318 THR A C 1
ATOM 2436 O O . THR A 1 318 ? -23.985 2.439 27.433 1.00 83.00 318 THR A O 1
ATOM 2439 N N . SER A 1 319 ? -21.985 1.419 27.419 1.00 85.44 319 SER A N 1
ATOM 2440 C CA . SER A 1 319 ? -21.658 1.692 26.019 1.00 85.44 319 SER A CA 1
ATOM 2441 C C . SER A 1 319 ? -21.875 0.457 25.143 1.00 85.44 319 SER A C 1
ATOM 2443 O O . SER A 1 319 ? -21.484 -0.648 25.515 1.00 85.44 319 SER A O 1
ATOM 2445 N N . GLN A 1 320 ? -22.426 0.646 23.941 1.00 87.94 320 GLN A N 1
ATOM 2446 C CA . GLN A 1 320 ? -22.534 -0.414 22.931 1.00 87.94 320 GLN A CA 1
ATOM 2447 C C . GLN A 1 320 ? -21.162 -0.860 22.428 1.00 87.94 320 GLN A C 1
ATOM 2449 O O . GLN A 1 320 ? -21.016 -2.005 22.036 1.00 87.94 320 GLN A O 1
ATOM 2454 N N . ILE A 1 321 ? -20.161 0.025 22.412 1.00 89.25 321 ILE A N 1
ATOM 2455 C CA . ILE A 1 321 ? -18.833 -0.267 21.864 1.00 89.25 321 ILE A CA 1
ATOM 2456 C C . ILE A 1 321 ? -17.799 -0.135 22.981 1.00 89.25 321 ILE A C 1
ATOM 2458 O O . ILE A 1 321 ? -17.557 0.965 23.488 1.00 89.25 321 ILE A O 1
ATOM 2462 N N . VAL A 1 322 ? -17.188 -1.258 23.350 1.00 88.62 322 VAL A N 1
ATOM 2463 C CA . VAL A 1 322 ? -16.176 -1.375 24.407 1.00 88.62 322 VAL A CA 1
ATOM 2464 C C . VAL A 1 322 ? -14.830 -1.723 23.773 1.00 88.62 322 VAL A C 1
ATOM 2466 O O . VAL A 1 322 ? -14.746 -2.638 22.962 1.00 88.62 322 VAL A O 1
ATOM 2469 N N . GLY A 1 323 ? -13.772 -0.994 24.129 1.00 87.62 323 GLY A N 1
ATOM 2470 C CA . GLY A 1 323 ? -12.403 -1.298 23.706 1.00 87.62 323 GLY A CA 1
ATOM 2471 C C . GLY A 1 323 ? -11.613 -1.952 24.836 1.00 87.62 323 GLY A C 1
ATOM 2472 O O . GLY A 1 323 ? -11.545 -1.394 25.930 1.00 87.62 323 GLY A O 1
ATOM 2473 N N . VAL A 1 324 ? -11.002 -3.104 24.566 1.00 84.94 324 VAL A N 1
ATOM 2474 C CA . VAL A 1 324 ? -10.159 -3.863 25.497 1.00 84.94 324 VAL A CA 1
ATOM 2475 C C . VAL A 1 324 ? -8.737 -3.926 24.946 1.00 84.94 324 VAL A C 1
ATOM 2477 O O . VAL A 1 324 ? -8.477 -4.553 23.919 1.00 84.94 324 VAL A O 1
ATOM 2480 N N . GLN A 1 325 ? -7.799 -3.293 25.649 1.00 80.31 325 GLN A N 1
ATOM 2481 C CA . GLN A 1 325 ? -6.382 -3.354 25.301 1.00 80.31 325 GLN A CA 1
ATOM 2482 C C . GLN A 1 325 ? -5.740 -4.597 25.932 1.00 80.31 325 GLN A C 1
ATOM 2484 O O . GLN A 1 325 ? -5.525 -4.650 27.143 1.00 80.31 325 GLN A O 1
ATOM 2489 N N . GLY A 1 326 ? -5.428 -5.590 25.102 1.00 68.81 326 GLY A N 1
ATOM 2490 C CA . GLY A 1 326 ? -4.650 -6.766 25.488 1.00 68.81 326 GLY A CA 1
ATOM 2491 C C . GLY A 1 326 ? -3.151 -6.552 25.268 1.00 68.81 326 GLY A C 1
ATOM 2492 O O . GLY A 1 326 ? -2.750 -5.702 24.479 1.00 68.81 326 GLY A O 1
ATOM 2493 N N . TYR A 1 327 ? -2.328 -7.354 25.942 1.00 61.53 327 TYR A N 1
ATOM 2494 C CA . TYR A 1 327 ? -0.903 -7.490 25.633 1.00 61.53 327 TYR A CA 1
ATOM 2495 C C . TYR A 1 327 ? -0.636 -8.882 25.048 1.00 61.53 327 TYR A C 1
ATOM 2497 O O . TYR A 1 327 ? -1.269 -9.862 25.444 1.00 61.53 327 TYR A O 1
ATOM 2505 N N . ALA A 1 328 ? 0.318 -8.977 24.124 1.00 57.66 328 ALA A N 1
ATOM 2506 C CA . ALA A 1 328 ? 0.798 -10.235 23.562 1.00 57.66 328 ALA A CA 1
ATOM 2507 C C . ALA A 1 328 ? 1.079 -11.299 24.642 1.00 57.66 328 ALA A C 1
ATOM 2509 O O . ALA A 1 328 ? 1.768 -11.032 25.626 1.00 57.66 328 ALA A O 1
ATOM 2510 N N . GLY A 1 329 ? 0.577 -12.521 24.441 1.00 59.91 329 GLY A N 1
ATOM 2511 C CA . GLY A 1 329 ? 0.891 -13.670 25.298 1.00 59.91 329 GLY A CA 1
ATOM 2512 C C . GLY A 1 329 ? 0.275 -13.663 26.705 1.00 59.91 329 GLY A C 1
ATOM 2513 O O . GLY A 1 329 ? 0.576 -14.565 27.479 1.00 59.91 329 GLY A O 1
ATOM 2514 N N . THR A 1 330 ? -0.602 -12.715 27.064 1.00 63.38 330 THR A N 1
ATOM 2515 C CA . THR A 1 330 ? -1.164 -12.631 28.432 1.00 63.38 330 THR A CA 1
ATOM 2516 C C . THR A 1 330 ? -2.428 -13.467 28.678 1.00 63.38 330 THR A C 1
ATOM 2518 O O . THR A 1 330 ? -3.058 -13.329 29.724 1.00 63.38 330 THR A O 1
ATOM 2521 N N . GLY A 1 331 ? -2.818 -14.349 27.750 1.00 70.06 331 GLY A N 1
ATOM 2522 C CA . GLY A 1 331 ? -3.997 -15.218 27.904 1.00 70.06 331 GLY A CA 1
ATOM 2523 C C . GLY A 1 331 ? -5.319 -14.594 27.437 1.00 70.06 331 GLY A C 1
ATOM 2524 O O . GLY A 1 331 ? -6.343 -14.757 28.101 1.00 70.06 331 GLY A O 1
ATOM 2525 N N . LYS A 1 332 ? -5.315 -13.886 26.294 1.00 80.94 332 LYS A N 1
ATOM 2526 C CA . LYS A 1 332 ? -6.528 -13.326 25.658 1.00 80.94 332 LYS A CA 1
ATOM 2527 C C . LYS A 1 332 ? -7.660 -14.360 25.536 1.00 80.94 332 LYS A C 1
ATOM 2529 O O . LYS A 1 332 ? -8.780 -14.066 25.941 1.00 80.94 332 LYS A O 1
ATOM 2534 N N . THR A 1 333 ? -7.362 -15.571 25.056 1.00 83.94 333 THR A N 1
ATOM 2535 C CA . THR A 1 333 ? -8.335 -16.665 24.876 1.00 83.94 333 THR A CA 1
ATOM 2536 C C . THR A 1 333 ? -9.095 -16.983 26.164 1.00 83.94 333 THR A C 1
ATOM 2538 O O . THR A 1 333 ? -10.320 -17.028 26.164 1.00 83.94 333 THR A O 1
ATOM 2541 N N . PHE A 1 334 ? -8.389 -17.107 27.293 1.00 87.50 334 PHE A N 1
ATOM 2542 C CA . PHE A 1 334 ? -8.994 -17.413 28.594 1.00 87.50 334 PHE A CA 1
ATOM 2543 C C . PHE A 1 334 ? -9.895 -16.276 29.112 1.00 87.50 334 PHE A C 1
ATOM 2545 O O . PHE A 1 334 ? -10.940 -16.531 29.713 1.00 87.50 334 PHE A O 1
ATOM 2552 N N . MET A 1 335 ? -9.538 -15.018 28.830 1.00 90.38 335 MET A N 1
ATOM 2553 C CA . MET A 1 335 ? -10.392 -13.856 29.106 1.00 90.38 335 MET A CA 1
ATOM 2554 C C . MET A 1 335 ? -11.662 -13.866 28.236 1.00 90.38 335 MET A C 1
ATOM 2556 O O . MET A 1 335 ? -12.751 -13.645 28.763 1.00 90.38 335 MET A O 1
ATOM 2560 N N . ILE A 1 336 ? -11.543 -14.141 26.931 1.00 91.62 336 ILE A N 1
ATOM 2561 C CA . ILE A 1 336 ? -12.680 -14.174 25.992 1.00 91.62 336 ILE A CA 1
ATOM 2562 C C . ILE A 1 336 ? -13.623 -15.346 26.302 1.00 91.62 336 ILE A C 1
ATOM 2564 O O . ILE A 1 336 ? -14.837 -15.165 26.304 1.00 91.62 336 ILE A O 1
ATOM 2568 N N . ASP A 1 337 ? -13.100 -16.522 26.644 1.00 91.56 337 ASP A N 1
ATOM 2569 C CA . ASP A 1 337 ? -13.925 -17.659 27.062 1.00 91.56 337 ASP A CA 1
ATOM 2570 C C . ASP A 1 337 ? -14.613 -17.407 28.420 1.00 91.56 337 ASP A C 1
ATOM 2572 O O . ASP A 1 337 ? -15.779 -17.753 28.609 1.00 91.56 337 ASP A O 1
ATOM 2576 N N . THR A 1 338 ? -13.945 -16.727 29.358 1.00 91.56 338 THR A N 1
ATOM 2577 C CA . THR A 1 338 ? -14.583 -16.308 30.620 1.00 91.56 338 THR A CA 1
ATOM 2578 C C . THR A 1 338 ? -15.710 -15.298 30.371 1.00 91.56 338 THR A C 1
ATOM 2580 O O . THR A 1 338 ? -16.785 -15.415 30.959 1.00 91.56 338 THR A O 1
ATOM 2583 N N . LEU A 1 339 ? -15.498 -14.338 29.463 1.00 92.31 339 LEU A N 1
ATOM 2584 C CA . LEU A 1 339 ? -16.527 -13.406 28.996 1.00 92.31 339 LEU A CA 1
ATOM 2585 C C . LEU A 1 339 ? -17.716 -14.154 28.372 1.00 92.31 339 LEU A C 1
ATOM 2587 O O . LEU A 1 339 ? -18.854 -13.880 28.748 1.00 92.31 339 LEU A O 1
ATOM 2591 N N . ARG A 1 340 ? -17.458 -15.129 27.487 1.00 93.94 340 ARG A N 1
ATOM 2592 C CA . ARG A 1 340 ? -18.485 -15.986 26.875 1.00 93.94 340 ARG A CA 1
ATOM 2593 C C . ARG A 1 340 ? -19.321 -16.701 27.933 1.00 93.94 340 ARG A C 1
ATOM 2595 O O . ARG A 1 340 ? -20.538 -16.548 27.952 1.00 93.94 340 ARG A O 1
ATOM 2602 N N . ARG A 1 341 ? -18.671 -17.409 28.863 1.00 91.38 341 ARG A N 1
ATOM 2603 C CA . ARG A 1 341 ? -19.342 -18.187 29.919 1.00 91.38 341 ARG A CA 1
ATOM 2604 C C . ARG A 1 341 ? -20.252 -17.349 30.824 1.00 91.38 341 ARG A C 1
ATOM 2606 O O . ARG A 1 341 ? -21.233 -17.883 31.339 1.00 91.38 341 ARG A O 1
ATOM 2613 N N . TYR A 1 342 ? -19.946 -16.070 31.051 1.00 91.12 342 TYR A N 1
ATOM 2614 C CA . TYR A 1 342 ? -20.813 -15.179 31.835 1.00 91.12 342 TYR A CA 1
ATOM 2615 C C . TYR A 1 342 ? -21.872 -14.459 30.988 1.00 91.12 342 TYR A C 1
ATOM 2617 O O . TYR A 1 342 ? -22.977 -14.243 31.481 1.00 91.12 342 TYR A O 1
ATOM 2625 N N . ALA A 1 343 ? -21.593 -14.162 29.718 1.00 91.38 343 ALA A N 1
ATOM 2626 C CA . ALA A 1 343 ? -22.588 -13.652 28.775 1.00 91.38 343 ALA A CA 1
ATOM 2627 C C . ALA A 1 343 ? -23.705 -14.676 28.500 1.00 91.38 343 ALA A C 1
ATOM 2629 O O . ALA A 1 343 ? -24.880 -14.333 28.607 1.00 91.38 343 ALA A O 1
ATOM 2630 N N . GLU A 1 344 ? -23.353 -15.942 28.255 1.00 91.56 344 GLU A N 1
ATOM 2631 C CA . GLU A 1 344 ? -24.312 -17.034 28.019 1.00 91.56 344 GLU A CA 1
ATOM 2632 C C . GLU A 1 344 ? -25.231 -17.255 29.226 1.00 91.56 344 GLU A C 1
ATOM 2634 O O . GLU A 1 344 ? -26.439 -17.415 29.068 1.00 91.56 344 GLU A O 1
ATOM 2639 N N . LYS A 1 345 ? -24.689 -17.169 30.450 1.00 89.31 345 LYS A N 1
ATOM 2640 C CA . LYS A 1 345 ? -25.485 -17.207 31.692 1.00 89.31 345 LYS A CA 1
ATOM 2641 C C . LYS A 1 345 ? -26.452 -16.028 31.827 1.00 89.31 345 LYS A C 1
ATOM 2643 O O . LYS A 1 345 ? -27.512 -16.189 32.418 1.00 89.31 345 LYS A O 1
ATOM 2648 N N . ALA A 1 346 ? -26.111 -14.865 31.276 1.00 87.12 346 ALA A N 1
ATOM 2649 C CA . ALA A 1 346 ? -27.015 -13.720 31.175 1.00 87.12 346 ALA A CA 1
ATOM 2650 C C . ALA A 1 346 ? -27.986 -13.808 29.973 1.00 87.12 346 ALA A C 1
ATOM 2652 O O . ALA A 1 346 ? -28.813 -12.920 29.803 1.00 87.12 346 ALA A O 1
ATOM 2653 N N . GLY A 1 347 ? -27.922 -14.865 29.153 1.00 89.56 347 GLY A N 1
ATOM 2654 C CA . GLY A 1 347 ? -28.785 -15.042 27.980 1.00 89.56 347 GLY A CA 1
ATOM 2655 C C . GLY A 1 347 ? -28.284 -14.361 26.700 1.00 89.56 347 GLY A C 1
ATOM 2656 O O . GLY A 1 347 ? -29.082 -14.158 25.783 1.00 89.56 347 GLY A O 1
ATOM 2657 N N . TYR A 1 348 ? -26.991 -14.018 26.627 1.00 91.94 348 TYR A N 1
ATOM 2658 C CA . TYR A 1 348 ? -26.347 -13.472 25.430 1.00 91.94 348 TYR A CA 1
ATOM 2659 C C . TYR A 1 348 ? -25.433 -14.486 24.742 1.00 91.94 348 TYR A C 1
ATOM 2661 O O . TYR A 1 348 ? -24.615 -15.146 25.377 1.00 91.94 348 TYR A O 1
ATOM 2669 N N . GLU A 1 349 ? -25.505 -14.531 23.418 1.00 91.75 349 GLU A N 1
ATOM 2670 C CA . GLU A 1 349 ? -24.625 -15.329 22.564 1.00 91.75 349 GLU A CA 1
ATOM 2671 C C . GLU A 1 349 ? -23.443 -14.479 22.063 1.00 91.75 349 GLU A C 1
ATOM 2673 O O . GLU A 1 349 ? -23.602 -13.291 21.760 1.00 91.75 349 GLU A O 1
ATOM 2678 N N . LEU A 1 350 ? -22.243 -15.064 21.970 1.00 92.56 350 LEU A N 1
ATOM 2679 C CA . LEU A 1 350 ? -21.056 -14.371 21.454 1.00 92.56 350 LEU A CA 1
ATOM 2680 C C . LEU A 1 350 ? -20.765 -14.742 20.002 1.00 92.56 350 LEU A C 1
ATOM 2682 O O . LEU A 1 350 ? -20.585 -15.910 19.674 1.00 92.56 350 LEU A O 1
ATOM 2686 N N . GLN A 1 351 ? -20.595 -13.724 19.159 1.00 92.81 351 GLN A N 1
ATOM 2687 C CA . GLN A 1 351 ? -20.154 -13.878 17.775 1.00 92.81 351 GLN A CA 1
ATOM 2688 C C . GLN A 1 351 ? -18.714 -13.373 17.631 1.00 92.81 351 GLN A C 1
ATOM 2690 O O . GLN A 1 351 ? -18.434 -12.206 17.900 1.00 92.81 351 GLN A O 1
ATOM 2695 N N . GLY A 1 352 ? -17.793 -14.247 17.219 1.00 94.31 352 GLY A N 1
ATOM 2696 C CA . GLY A 1 352 ? -16.369 -13.926 17.084 1.00 94.31 352 GLY A CA 1
ATOM 2697 C C . GLY A 1 352 ? -15.982 -13.498 15.666 1.00 94.31 352 GLY A C 1
ATOM 2698 O O . GLY A 1 352 ? -16.301 -14.191 14.698 1.00 94.31 352 GLY A O 1
ATOM 2699 N N . LEU A 1 353 ? -15.242 -12.398 15.540 1.00 95.38 353 LEU A N 1
ATOM 2700 C CA . LEU A 1 353 ? -14.616 -11.943 14.298 1.00 95.38 353 LEU A CA 1
ATOM 2701 C C . LEU A 1 353 ? -13.121 -11.684 14.505 1.00 95.38 353 LEU A C 1
ATOM 2703 O O . LEU A 1 353 ? -12.710 -11.174 15.543 1.00 95.38 353 LEU A O 1
ATOM 2707 N N . ALA A 1 354 ? -12.308 -11.986 13.494 1.00 92.94 354 ALA A N 1
ATOM 2708 C CA . ALA A 1 354 ? -10.894 -11.608 13.472 1.00 92.94 354 ALA A CA 1
ATOM 2709 C C . ALA A 1 354 ? -10.408 -11.317 12.033 1.00 92.94 354 ALA A C 1
ATOM 2711 O O . ALA A 1 354 ? -10.978 -11.850 11.076 1.00 92.94 354 ALA A O 1
ATOM 2712 N N . PRO A 1 355 ? -9.365 -10.489 11.836 1.00 90.06 355 PRO A N 1
ATOM 2713 C CA . PRO A 1 355 ? -8.936 -10.026 10.510 1.00 90.06 355 PRO A CA 1
ATOM 2714 C C . PRO A 1 355 ? -8.082 -11.032 9.720 1.00 90.06 355 PRO A C 1
ATOM 2716 O O . PRO A 1 355 ? -7.769 -10.773 8.560 1.00 90.06 355 PRO A O 1
ATOM 2719 N N . SER A 1 356 ? -7.676 -12.161 10.316 1.00 89.12 356 SER A N 1
ATOM 2720 C CA . SER A 1 356 ? -6.872 -13.195 9.646 1.00 89.12 356 SER A CA 1
ATOM 2721 C C . SER A 1 356 ? -7.278 -14.607 10.071 1.00 89.12 356 SER A C 1
ATOM 2723 O O . SER A 1 356 ? -7.711 -14.809 11.204 1.00 89.12 356 SER A O 1
ATOM 2725 N N . GLY A 1 357 ? -7.087 -15.599 9.192 1.00 89.69 357 GLY A N 1
ATOM 2726 C CA . GLY A 1 357 ? -7.426 -17.003 9.476 1.00 89.69 357 GLY A CA 1
ATOM 2727 C C . GLY A 1 357 ? -6.759 -17.552 10.743 1.00 89.69 357 GLY A C 1
ATOM 2728 O O . GLY A 1 357 ? -7.431 -18.164 11.562 1.00 89.69 357 GLY A O 1
ATOM 2729 N N . ARG A 1 358 ? -5.482 -17.220 10.980 1.00 88.38 358 ARG A N 1
ATOM 2730 C CA . ARG A 1 358 ? -4.750 -17.624 12.197 1.00 88.38 358 ARG A CA 1
ATOM 2731 C C . ARG A 1 358 ? -5.329 -17.018 13.478 1.00 88.38 358 ARG A C 1
ATOM 2733 O O . ARG A 1 358 ? -5.342 -17.670 14.515 1.00 88.38 358 ARG A O 1
ATOM 2740 N N . ALA A 1 359 ? -5.807 -15.774 13.414 1.00 88.19 359 ALA A N 1
ATOM 2741 C CA . ALA A 1 359 ? -6.486 -15.143 14.544 1.00 88.19 359 ALA A CA 1
ATOM 2742 C C . ALA A 1 359 ? -7.887 -15.745 14.762 1.00 88.19 359 ALA A C 1
ATOM 2744 O O . ALA A 1 359 ? -8.304 -15.908 15.902 1.00 88.19 359 ALA A O 1
ATOM 2745 N N . VAL A 1 360 ? -8.584 -16.154 13.693 1.00 92.69 360 VAL A N 1
ATOM 2746 C CA . VAL A 1 360 ? -9.840 -16.916 13.800 1.00 92.69 360 VAL A CA 1
ATOM 2747 C C . VAL A 1 360 ? -9.609 -18.286 14.441 1.00 92.69 360 VAL A C 1
ATOM 2749 O O . VAL A 1 360 ? -10.374 -18.662 15.317 1.00 92.69 360 VAL A O 1
ATOM 2752 N N . GLU A 1 361 ? -8.563 -19.018 14.052 1.00 90.94 361 GLU A N 1
ATOM 2753 C CA . GLU A 1 361 ? -8.203 -20.313 14.651 1.00 90.94 361 GLU A CA 1
ATOM 2754 C C . GLU A 1 361 ? -7.965 -20.192 16.163 1.00 90.94 361 GLU A C 1
ATOM 2756 O O . GLU A 1 361 ? -8.568 -20.940 16.928 1.00 90.94 361 GLU A O 1
ATOM 2761 N N . ALA A 1 362 ? -7.188 -19.197 16.603 1.00 88.94 362 ALA A N 1
ATOM 2762 C CA . ALA A 1 362 ? -6.987 -18.919 18.027 1.00 88.94 362 ALA A CA 1
ATOM 2763 C C . ALA A 1 362 ? -8.280 -18.466 18.737 1.00 88.94 362 ALA A C 1
ATOM 2765 O O . ALA A 1 362 ? -8.544 -18.862 19.871 1.00 88.94 362 ALA A O 1
ATOM 2766 N N . LEU A 1 363 ? -9.122 -17.663 18.074 1.00 91.12 363 LEU A N 1
ATOM 2767 C CA . LEU A 1 363 ? -10.398 -17.213 18.635 1.00 91.12 363 LEU A CA 1
ATOM 2768 C C . LEU A 1 363 ? -11.414 -18.361 18.766 1.00 91.12 363 LEU A C 1
ATOM 2770 O O . LEU A 1 363 ? -12.239 -18.326 19.678 1.00 91.12 363 LEU A O 1
ATOM 2774 N N . ARG A 1 364 ? -11.335 -19.401 17.920 1.00 94.44 364 ARG A N 1
ATOM 2775 C CA . ARG A 1 364 ? -12.211 -20.589 17.972 1.00 94.44 364 ARG A CA 1
ATOM 2776 C C . ARG A 1 364 ? -12.047 -21.437 19.225 1.00 94.44 364 ARG A C 1
ATOM 2778 O O . ARG A 1 364 ? -13.006 -22.095 19.612 1.00 94.44 364 ARG A O 1
ATOM 2785 N N . GLU A 1 365 ? -10.894 -21.373 19.888 1.00 90.38 365 GLU A N 1
ATOM 2786 C CA . GLU A 1 365 ? -10.696 -21.991 21.207 1.00 90.38 365 GLU A CA 1
ATOM 2787 C C . GLU A 1 365 ? -11.634 -21.394 22.275 1.00 90.38 365 GLU A C 1
ATOM 2789 O O . GLU A 1 365 ? -12.001 -22.082 23.224 1.00 90.38 365 GLU A O 1
ATOM 2794 N N . ALA A 1 366 ? -12.042 -20.126 22.117 1.00 90.38 366 ALA A N 1
ATOM 2795 C CA . ALA A 1 366 ? -12.949 -19.427 23.030 1.00 90.38 366 ALA A CA 1
ATOM 2796 C C . ALA A 1 366 ? -14.372 -19.242 22.474 1.00 90.38 366 ALA A C 1
ATOM 2798 O O . ALA A 1 366 ? -15.328 -19.250 23.246 1.00 90.38 366 ALA A O 1
ATOM 2799 N N . ILE A 1 367 ? -14.520 -19.042 21.159 1.00 92.81 367 ILE A N 1
ATOM 2800 C CA . ILE A 1 367 ? -15.790 -18.809 20.455 1.00 92.81 367 ILE A CA 1
ATOM 2801 C C . ILE A 1 367 ? -15.820 -19.702 19.198 1.00 92.81 367 ILE A C 1
ATOM 2803 O O . ILE A 1 367 ? -15.345 -19.275 18.142 1.00 92.81 367 ILE A O 1
ATOM 2807 N N . PRO A 1 368 ? -16.381 -20.926 19.264 1.00 89.88 368 PRO A N 1
ATOM 2808 C CA . PRO A 1 368 ? -16.328 -21.897 18.164 1.00 89.88 368 PRO A CA 1
ATOM 2809 C C . PRO A 1 368 ? -16.858 -21.378 16.817 1.00 89.88 368 PRO A C 1
ATOM 2811 O O . PRO A 1 368 ? -16.333 -21.733 15.763 1.00 89.88 368 PRO A O 1
ATOM 2814 N N . GLU A 1 369 ? -17.848 -20.481 16.840 1.00 88.31 369 GLU A N 1
ATOM 2815 C CA . GLU A 1 369 ? -18.439 -19.881 15.636 1.00 88.31 369 GLU A CA 1
ATOM 2816 C C . GLU A 1 369 ? -17.615 -18.743 15.006 1.00 88.31 369 GLU A C 1
ATOM 2818 O O . GLU A 1 369 ? -18.092 -18.067 14.090 1.00 88.31 369 GLU A O 1
ATOM 2823 N N . ALA A 1 370 ? -16.384 -18.496 15.468 1.00 93.88 370 ALA A N 1
ATOM 2824 C CA . ALA A 1 370 ? -15.586 -17.385 14.966 1.00 93.88 370 ALA A CA 1
ATOM 2825 C C . ALA A 1 370 ? -15.306 -17.476 13.450 1.00 93.88 370 ALA A C 1
ATOM 2827 O O . ALA A 1 370 ? -14.977 -18.538 12.893 1.00 93.88 370 ALA A O 1
ATOM 2828 N N . LYS A 1 371 ? -15.423 -16.321 12.781 1.00 94.62 371 LYS A N 1
ATOM 2829 C CA . LYS A 1 371 ? -15.282 -16.137 11.325 1.00 94.62 371 LYS A CA 1
ATOM 2830 C C . LYS A 1 371 ? -14.296 -15.011 11.011 1.00 94.62 371 LYS A C 1
ATOM 2832 O O . LYS A 1 371 ? -14.042 -14.130 11.828 1.00 94.62 371 LYS A O 1
ATOM 2837 N N . THR A 1 372 ? -13.743 -15.009 9.800 1.00 94.69 372 THR A N 1
ATOM 2838 C CA . THR A 1 372 ? -12.940 -13.871 9.324 1.00 94.69 372 THR A CA 1
ATOM 2839 C C . THR A 1 372 ? -13.840 -12.659 9.106 1.00 94.69 372 THR A C 1
ATOM 2841 O O . THR A 1 372 ? -14.896 -12.804 8.480 1.00 94.69 372 THR A O 1
ATOM 2844 N N . LEU A 1 373 ? -13.396 -11.473 9.527 1.00 92.94 373 LEU A N 1
ATOM 2845 C CA . LEU A 1 373 ? -14.119 -10.213 9.327 1.00 92.94 373 LEU A CA 1
ATOM 2846 C C . LEU A 1 373 ? -14.527 -10.006 7.860 1.00 92.94 373 LEU A C 1
ATOM 2848 O O . LEU A 1 373 ? -15.660 -9.625 7.580 1.00 92.94 373 LEU A O 1
ATOM 2852 N N . GLN A 1 374 ? -13.634 -10.320 6.921 1.00 90.88 374 GLN A N 1
ATOM 2853 C CA . GLN A 1 374 ? -13.862 -10.111 5.493 1.00 90.88 374 GLN A CA 1
ATOM 2854 C C . GLN A 1 374 ? -15.001 -10.991 4.957 1.00 90.88 374 GLN A C 1
ATOM 2856 O O . GLN A 1 374 ? -15.869 -10.489 4.253 1.00 90.88 374 GLN A O 1
ATOM 2861 N N . SER A 1 375 ? -15.063 -12.274 5.338 1.00 91.75 375 SER A N 1
ATOM 2862 C CA . SER A 1 375 ? -16.180 -13.167 4.973 1.00 91.75 375 SER A CA 1
ATOM 2863 C C . SER A 1 375 ? -17.524 -12.655 5.505 1.00 91.75 375 SER A C 1
ATOM 2865 O O . SER A 1 375 ? -18.509 -12.647 4.769 1.00 91.75 375 SER A O 1
ATOM 2867 N N . TRP A 1 376 ? -17.552 -12.165 6.747 1.00 92.38 376 TRP A N 1
ATOM 2868 C CA . TRP A 1 376 ? -18.755 -11.600 7.362 1.00 92.38 376 TRP A CA 1
ATOM 2869 C C . TRP A 1 376 ? -19.204 -10.304 6.663 1.00 92.38 376 TRP A C 1
ATOM 2871 O O . TRP A 1 376 ? -20.370 -10.176 6.291 1.00 92.38 376 TRP A O 1
ATOM 2881 N N . LEU A 1 377 ? -18.272 -9.391 6.363 1.00 91.19 377 LEU A N 1
ATOM 2882 C CA . LEU A 1 377 ? -18.552 -8.181 5.580 1.00 91.19 377 LEU A CA 1
ATOM 2883 C C . LEU A 1 377 ? -18.987 -8.493 4.137 1.00 91.19 377 LEU A C 1
ATOM 2885 O O . LEU A 1 377 ? -19.857 -7.803 3.607 1.00 91.19 377 LEU A O 1
ATOM 2889 N N . MET A 1 378 ? -18.439 -9.530 3.493 1.00 89.94 378 MET A N 1
ATOM 2890 C CA . MET A 1 378 ? -18.896 -9.953 2.162 1.00 89.94 378 MET A CA 1
ATOM 2891 C C . MET A 1 378 ? -20.317 -10.522 2.190 1.00 89.94 378 MET A C 1
ATOM 2893 O O . MET A 1 378 ? -21.079 -10.251 1.263 1.00 89.94 378 MET A O 1
ATOM 2897 N N . GLN A 1 379 ? -20.707 -11.243 3.248 1.00 88.44 379 GLN A N 1
ATOM 2898 C CA . GLN A 1 379 ? -22.081 -11.729 3.409 1.00 88.44 379 GLN A CA 1
ATOM 2899 C C . GLN A 1 379 ? -23.075 -10.557 3.499 1.00 88.44 379 GLN A C 1
ATOM 2901 O O . GLN A 1 379 ? -24.056 -10.544 2.756 1.00 88.44 379 GLN A O 1
ATOM 2906 N N . ILE A 1 380 ? -22.757 -9.530 4.299 1.00 87.19 380 ILE A N 1
ATOM 2907 C CA . ILE A 1 380 ? -23.552 -8.291 4.422 1.00 87.19 380 ILE A CA 1
ATOM 2908 C C . ILE A 1 380 ? -23.657 -7.563 3.076 1.00 87.19 380 ILE A C 1
ATOM 2910 O O . ILE A 1 380 ? -24.748 -7.205 2.635 1.00 87.19 380 ILE A O 1
ATOM 2914 N N . ARG A 1 381 ? -22.525 -7.364 2.387 1.00 86.12 381 ARG A N 1
ATOM 2915 C CA . ARG A 1 38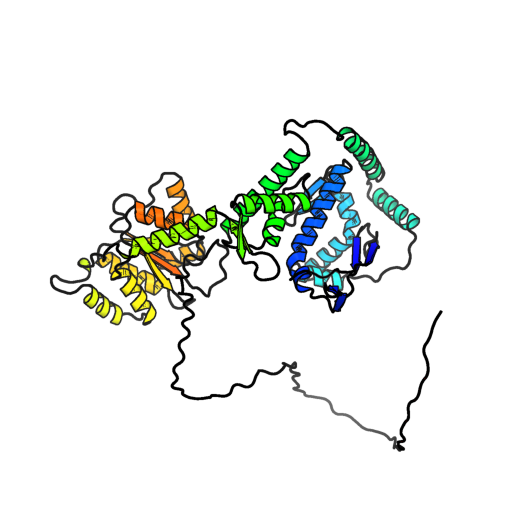1 ? -22.477 -6.682 1.079 1.00 86.12 381 ARG A CA 1
ATOM 2916 C C . ARG A 1 381 ? -23.235 -7.429 -0.021 1.00 86.12 381 ARG A C 1
ATOM 2918 O O . ARG A 1 381 ? -23.664 -6.800 -0.980 1.00 86.12 381 ARG A O 1
ATOM 2925 N N . SER A 1 382 ? -23.423 -8.739 0.132 1.00 87.38 382 SER A N 1
ATOM 2926 C CA . SER A 1 382 ? -24.202 -9.581 -0.787 1.00 87.38 382 SER A CA 1
ATOM 2927 C C . SER A 1 382 ? -25.709 -9.574 -0.483 1.00 87.38 382 SER A C 1
ATOM 2929 O O . SER A 1 382 ? -26.445 -10.374 -1.051 1.00 87.38 382 SER A O 1
ATOM 2931 N N . GLY A 1 383 ? -26.178 -8.711 0.429 1.00 79.44 383 GLY A N 1
ATOM 2932 C CA . GLY A 1 383 ? -27.579 -8.647 0.857 1.00 79.44 383 GLY A CA 1
ATOM 2933 C C . GLY A 1 383 ? -27.992 -9.748 1.840 1.00 79.44 383 GLY A C 1
ATOM 2934 O O . GLY A 1 383 ? -29.172 -9.860 2.163 1.00 79.44 383 GLY A O 1
ATOM 2935 N N . GLY A 1 384 ? -27.046 -10.558 2.321 1.00 78.06 384 GLY A N 1
ATOM 2936 C CA . GLY A 1 384 ? -27.301 -11.551 3.357 1.00 78.06 384 GLY A CA 1
ATOM 2937 C C . GLY A 1 384 ? -27.274 -10.932 4.752 1.00 78.06 384 GLY A C 1
ATOM 2938 O O . GLY A 1 384 ? -26.450 -10.069 5.045 1.00 78.06 384 GLY A O 1
ATOM 2939 N N . ASP A 1 385 ? -28.129 -11.429 5.639 1.00 76.56 385 ASP A N 1
ATOM 2940 C CA . ASP A 1 385 ? -28.034 -11.160 7.072 1.00 76.56 385 ASP A CA 1
ATOM 2941 C C . ASP A 1 385 ? -27.169 -12.258 7.731 1.00 76.56 385 ASP A C 1
ATOM 2943 O O . ASP A 1 385 ? -27.597 -13.413 7.797 1.00 76.56 385 ASP A O 1
ATOM 2947 N N . PRO A 1 386 ? -25.931 -11.962 8.181 1.00 71.25 386 PRO A N 1
ATOM 2948 C CA . PRO A 1 386 ? -25.066 -12.941 8.840 1.00 71.25 386 PRO A CA 1
ATOM 2949 C C . PRO A 1 386 ? -25.430 -13.184 10.313 1.00 71.25 386 PRO A C 1
ATOM 2951 O O . PRO A 1 386 ? -24.710 -13.913 11.003 1.00 71.25 386 PRO A O 1
ATOM 2954 N N . VAL A 1 387 ? -26.481 -12.528 10.811 1.00 71.38 387 VAL A N 1
ATOM 2955 C CA . VAL A 1 387 ? -26.925 -12.559 12.206 1.00 71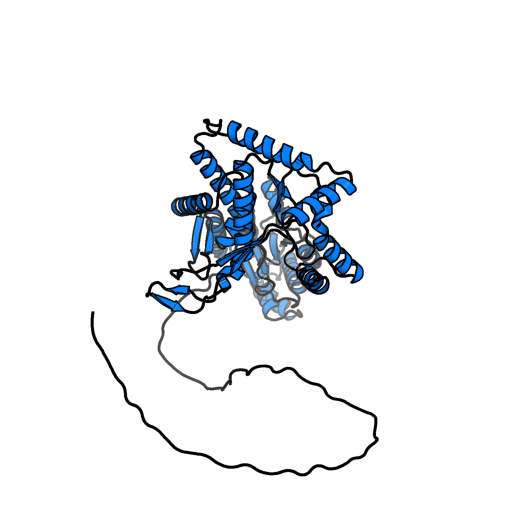.38 387 VAL A CA 1
ATOM 2956 C C . VAL A 1 387 ? -28.306 -13.205 12.293 1.00 71.38 387 VAL A C 1
ATOM 2958 O O . VAL A 1 387 ? -28.496 -14.139 13.069 1.00 71.38 387 VAL A O 1
ATOM 2961 N N . GLY A 1 388 ? -29.243 -12.767 11.457 1.00 69.56 388 GLY A N 1
ATOM 2962 C CA . GLY A 1 388 ? -30.632 -13.200 11.487 1.00 69.56 388 GLY A CA 1
ATOM 2963 C C . GLY A 1 388 ? -31.401 -12.596 12.664 1.00 69.56 388 GLY A C 1
ATOM 2964 O O . GLY A 1 388 ? -31.009 -11.599 13.276 1.00 69.56 388 GLY A O 1
ATOM 2965 N N . GLN A 1 389 ? -32.522 -13.227 13.014 1.00 68.19 389 GLN A N 1
ATOM 2966 C CA . GLN A 1 389 ? -33.332 -12.797 14.154 1.00 68.19 389 GLN A CA 1
ATOM 2967 C C . GLN A 1 389 ? -32.566 -12.976 15.478 1.00 68.19 389 GLN A C 1
ATOM 2969 O O . GLN A 1 389 ? -31.904 -13.989 15.686 1.00 68.19 389 GLN A O 1
ATOM 2974 N N . GLY A 1 390 ? -32.695 -12.012 16.397 1.00 75.69 390 GLY A N 1
ATOM 2975 C CA . GLY A 1 390 ? -32.109 -12.098 17.744 1.00 75.69 390 GLY A CA 1
ATOM 2976 C C . GLY A 1 390 ? -30.766 -11.384 17.946 1.00 75.69 390 GLY A C 1
ATOM 2977 O O . GLY A 1 390 ? -30.141 -11.561 18.989 1.00 75.69 390 GLY A O 1
ATOM 2978 N N . ALA A 1 391 ? -30.327 -10.534 17.011 1.00 77.12 391 ALA A N 1
ATOM 2979 C CA . ALA A 1 391 ? -29.120 -9.707 17.157 1.00 77.12 391 ALA A CA 1
ATOM 2980 C C . ALA A 1 391 ? -29.067 -8.898 18.478 1.00 77.12 391 ALA A C 1
ATOM 2982 O O . ALA A 1 391 ? -28.000 -8.740 19.070 1.00 77.12 391 ALA A O 1
ATOM 2983 N N . ASN A 1 392 ? -30.217 -8.476 19.013 1.00 81.12 392 ASN A N 1
ATOM 2984 C CA . ASN A 1 392 ? -30.348 -7.812 20.319 1.00 81.12 392 ASN A CA 1
ATOM 2985 C C . ASN A 1 392 ? -29.973 -8.677 21.540 1.00 81.12 392 ASN A C 1
ATOM 2987 O O . ASN A 1 392 ? -29.865 -8.149 22.646 1.00 81.12 392 ASN A O 1
ATOM 2991 N N . ARG A 1 393 ? -29.745 -9.982 21.356 1.00 87.69 393 ARG A N 1
ATOM 2992 C CA . ARG A 1 393 ? -29.149 -10.898 22.342 1.00 87.69 393 ARG A CA 1
ATOM 2993 C C . ARG A 1 393 ? -27.745 -11.368 21.947 1.00 87.69 393 ARG A C 1
ATOM 2995 O O . ARG A 1 393 ? -27.236 -12.322 22.526 1.00 87.69 393 ARG A O 1
ATOM 3002 N N . ARG A 1 394 ? -27.079 -10.685 21.009 1.00 91.12 394 ARG A N 1
ATOM 3003 C CA . ARG A 1 394 ? -25.703 -10.999 20.600 1.00 91.12 394 ARG A CA 1
ATOM 3004 C C . ARG A 1 394 ? -24.686 -9.948 21.014 1.00 91.12 394 ARG A C 1
ATOM 3006 O O . ARG A 1 394 ? -24.917 -8.742 20.905 1.00 91.12 394 ARG A O 1
ATOM 3013 N N . ILE A 1 395 ? -23.526 -10.438 21.441 1.00 92.56 395 ILE A N 1
ATOM 3014 C CA . ILE A 1 395 ? -22.324 -9.655 21.718 1.00 92.56 395 ILE A CA 1
ATOM 3015 C C . ILE A 1 395 ? -21.285 -9.993 20.647 1.00 92.56 395 ILE A C 1
ATOM 3017 O O . ILE A 1 395 ? -20.807 -11.122 20.554 1.00 92.56 395 ILE A O 1
ATOM 3021 N N . LEU A 1 396 ? -20.928 -9.006 19.830 1.00 93.81 396 LEU A N 1
ATOM 3022 C CA . LEU A 1 396 ? -19.898 -9.142 18.806 1.00 93.81 396 LEU A CA 1
ATOM 3023 C C . LEU A 1 396 ? -18.519 -8.939 19.442 1.00 93.81 396 LEU A C 1
ATOM 3025 O O . LEU A 1 396 ? -18.264 -7.885 20.020 1.00 93.81 396 LEU A O 1
ATOM 3029 N N . VAL A 1 397 ? -17.616 -9.908 19.324 1.00 94.50 397 VAL A N 1
ATOM 3030 C CA . VAL A 1 397 ? -16.224 -9.798 19.783 1.00 94.50 397 VAL A CA 1
ATOM 3031 C C . VAL A 1 397 ? -15.309 -9.764 18.568 1.00 94.50 397 VAL A C 1
ATOM 3033 O O . VAL A 1 397 ? -15.316 -10.692 17.765 1.00 94.50 397 VAL A O 1
ATOM 3036 N N . VAL A 1 398 ? -14.514 -8.704 18.438 1.00 93.69 398 VAL A N 1
ATOM 3037 C CA . VAL A 1 398 ? -13.533 -8.535 17.359 1.00 93.69 398 VAL A CA 1
ATOM 3038 C C . VAL A 1 398 ? -12.136 -8.627 17.964 1.00 93.69 398 VAL A C 1
ATOM 3040 O O . VAL A 1 398 ? -11.747 -7.707 18.679 1.00 93.69 398 VAL A O 1
ATOM 3043 N N . ASP A 1 399 ? -11.391 -9.705 17.711 1.00 91.12 399 ASP A N 1
ATOM 3044 C CA . ASP A 1 399 ? -9.981 -9.808 18.126 1.00 91.12 399 ASP A CA 1
ATOM 3045 C C . ASP A 1 399 ? -9.030 -9.286 17.039 1.00 91.12 399 ASP A C 1
ATOM 3047 O O . ASP A 1 399 ? -9.367 -9.217 15.856 1.00 91.12 399 ASP A O 1
ATOM 3051 N N . GLU A 1 400 ? -7.849 -8.853 17.473 1.00 88.06 400 GLU A N 1
ATOM 3052 C CA . GLU A 1 400 ? -6.888 -8.040 16.724 1.00 88.06 400 GLU A CA 1
ATOM 3053 C C . GLU A 1 400 ? -7.519 -6.855 15.978 1.00 88.06 400 GLU A C 1
ATOM 3055 O O . GLU A 1 400 ? -7.119 -6.493 14.871 1.00 88.06 400 GLU A O 1
ATOM 3060 N N . ALA A 1 401 ? -8.466 -6.173 16.629 1.00 86.31 401 ALA A N 1
ATOM 3061 C CA . ALA A 1 401 ? -9.158 -4.997 16.105 1.00 86.31 401 ALA A CA 1
ATOM 3062 C C . ALA A 1 401 ? -8.214 -3.825 15.734 1.00 86.31 401 ALA A C 1
ATOM 3064 O O . ALA A 1 401 ? -8.586 -2.956 14.948 1.00 86.31 401 ALA A O 1
ATOM 3065 N N . GLY A 1 402 ? -6.970 -3.818 16.235 1.00 79.69 402 GLY A N 1
ATOM 3066 C CA . GLY A 1 402 ? -5.915 -2.890 15.802 1.00 79.69 402 GLY A CA 1
ATOM 3067 C C . GLY A 1 402 ? -5.446 -3.087 14.350 1.00 79.69 402 GLY A C 1
ATOM 3068 O O . GLY A 1 402 ? -4.880 -2.154 13.774 1.00 79.69 402 GLY A O 1
ATOM 3069 N N . MET A 1 403 ? -5.719 -4.262 13.766 1.00 79.12 403 MET A N 1
ATOM 3070 C CA . MET A 1 403 ? -5.451 -4.628 12.368 1.00 79.12 403 MET A CA 1
ATOM 3071 C C . MET A 1 403 ? -6.670 -4.494 11.440 1.00 79.12 403 MET A C 1
ATOM 3073 O O . MET A 1 403 ? -6.615 -4.934 10.293 1.00 79.12 403 MET A O 1
ATOM 3077 N N . VAL A 1 404 ? -7.775 -3.923 11.920 1.00 84.50 404 VAL A N 1
ATOM 3078 C CA . VAL A 1 404 ? -8.966 -3.652 11.105 1.00 84.50 404 VAL A CA 1
ATOM 3079 C C . VAL A 1 404 ? -8.862 -2.243 10.523 1.00 84.50 404 VAL A C 1
ATOM 3081 O O . VAL A 1 404 ? -8.527 -1.297 11.240 1.00 84.50 404 VAL A O 1
ATOM 3084 N N . SER A 1 405 ? -9.132 -2.087 9.225 1.00 81.00 405 SER A N 1
ATOM 3085 C CA . SER A 1 405 ? -9.140 -0.768 8.577 1.00 81.00 405 SER A CA 1
ATOM 3086 C C . SER A 1 405 ? -10.344 0.083 9.007 1.00 81.00 405 SER A C 1
ATOM 3088 O O . SER A 1 405 ? -11.378 -0.426 9.437 1.00 81.00 405 SER A O 1
ATOM 3090 N N . ALA A 1 406 ? -10.249 1.403 8.861 1.00 82.75 406 ALA A N 1
ATOM 3091 C CA . ALA A 1 406 ? -11.314 2.346 9.185 1.00 82.75 406 ALA A CA 1
ATOM 3092 C C . ALA A 1 406 ? -12.582 2.119 8.344 1.00 82.75 406 ALA A C 1
ATOM 3094 O O . ALA A 1 406 ? -13.684 2.331 8.846 1.00 82.75 406 ALA A O 1
ATOM 3095 N N . SER A 1 407 ? -12.447 1.656 7.097 1.00 83.62 407 SER A N 1
ATOM 3096 C CA . SER A 1 407 ? -13.576 1.309 6.224 1.00 83.62 407 SER A CA 1
ATOM 3097 C C . SER A 1 407 ? -14.257 0.005 6.656 1.00 83.62 407 SER A C 1
ATOM 3099 O O . SER A 1 407 ? -15.477 -0.016 6.798 1.00 83.62 407 SER A O 1
ATOM 3101 N N . GLU A 1 408 ? -13.498 -1.052 6.963 1.00 88.12 408 GLU A N 1
ATOM 3102 C CA . GLU A 1 408 ? -14.044 -2.290 7.543 1.00 88.12 408 GLU A CA 1
ATOM 3103 C C . GLU A 1 408 ? -14.689 -2.044 8.918 1.00 88.12 408 GLU A C 1
ATOM 3105 O O . GLU A 1 408 ? -15.762 -2.573 9.202 1.00 88.12 408 GLU A O 1
ATOM 3110 N N . MET A 1 409 ? -14.076 -1.206 9.762 1.00 90.00 409 MET A N 1
ATOM 3111 C CA . MET A 1 409 ? -14.615 -0.836 11.073 1.00 90.00 409 MET A CA 1
ATOM 3112 C C . MET A 1 409 ? -15.889 0.007 10.949 1.00 90.00 409 MET A C 1
ATOM 3114 O O . MET A 1 409 ? -16.829 -0.200 11.714 1.00 90.00 409 MET A O 1
ATOM 3118 N N . ARG A 1 410 ? -15.955 0.942 9.989 1.00 90.38 410 ARG A N 1
ATOM 3119 C CA . ARG A 1 410 ? -17.183 1.688 9.672 1.00 90.38 410 ARG A CA 1
ATOM 3120 C C . ARG A 1 410 ? -18.299 0.718 9.301 1.00 90.38 410 ARG A C 1
ATOM 3122 O O . ARG A 1 410 ? -19.374 0.793 9.891 1.00 90.38 410 ARG A O 1
ATOM 3129 N N . ASP A 1 411 ? -18.040 -0.186 8.359 1.00 89.88 411 ASP A N 1
ATOM 3130 C CA . ASP A 1 411 ? -19.035 -1.144 7.875 1.00 89.88 411 ASP A CA 1
ATOM 3131 C C . ASP A 1 411 ? -19.508 -2.064 9.016 1.00 89.88 411 ASP A C 1
ATOM 3133 O O . ASP A 1 411 ? -20.713 -2.246 9.200 1.00 89.88 411 ASP A O 1
ATOM 3137 N N . LEU A 1 412 ? -18.580 -2.557 9.848 1.00 92.06 412 LEU A N 1
ATOM 3138 C CA . LEU A 1 412 ? -18.887 -3.379 11.020 1.00 92.06 412 LEU A CA 1
ATOM 3139 C C . LEU A 1 412 ? -19.726 -2.636 12.060 1.00 92.06 412 LEU A C 1
ATOM 3141 O O . LEU A 1 412 ? -20.732 -3.174 12.511 1.00 92.06 412 LEU A O 1
ATOM 3145 N N . LEU A 1 413 ? -19.342 -1.419 12.453 1.00 90.69 413 LEU A N 1
ATOM 3146 C CA . LEU A 1 413 ? -20.068 -0.660 13.476 1.00 90.69 413 LEU A CA 1
ATOM 3147 C C . LEU A 1 413 ? -21.431 -0.176 12.968 1.00 90.69 413 LEU A C 1
ATOM 3149 O O . LEU A 1 413 ? -22.396 -0.161 13.733 1.00 90.69 413 LEU A O 1
ATOM 3153 N N . SER A 1 414 ? -21.523 0.180 11.684 1.00 88.88 414 SER A N 1
ATOM 3154 C CA . SER A 1 414 ? -22.778 0.538 11.022 1.00 88.88 414 SER A CA 1
ATOM 3155 C C . SER A 1 414 ? -23.748 -0.646 11.013 1.00 88.88 414 SER A C 1
ATOM 3157 O O . SER A 1 414 ? -24.869 -0.521 11.510 1.00 88.88 414 SER A O 1
ATOM 3159 N N . HIS A 1 415 ? -23.300 -1.824 10.560 1.00 89.31 415 HIS A N 1
ATOM 3160 C CA . HIS A 1 415 ? -24.124 -3.032 10.567 1.00 89.31 415 HIS A CA 1
ATOM 3161 C C . HIS A 1 415 ? -24.466 -3.491 11.991 1.00 89.31 415 HIS A C 1
ATOM 3163 O O . HIS A 1 415 ? -25.630 -3.757 12.275 1.00 89.31 415 HIS A O 1
ATOM 3169 N N . ALA A 1 416 ? -23.499 -3.514 12.915 1.00 88.88 416 ALA A N 1
ATOM 3170 C CA . ALA A 1 416 ? -23.745 -3.926 14.296 1.00 88.88 416 ALA A CA 1
ATOM 3171 C C . ALA A 1 416 ? -24.790 -3.033 14.988 1.00 88.88 416 ALA A C 1
ATOM 3173 O O . ALA A 1 416 ? -25.637 -3.515 15.741 1.00 88.88 416 ALA A O 1
ATOM 3174 N N . ARG A 1 417 ? -24.785 -1.729 14.690 1.00 85.12 417 ARG A N 1
ATOM 3175 C CA . ARG A 1 417 ? -25.812 -0.802 15.170 1.00 85.12 417 ARG A CA 1
ATOM 3176 C C . ARG A 1 417 ? -27.152 -0.987 14.455 1.00 85.12 417 ARG A C 1
ATOM 3178 O O . ARG A 1 417 ? -28.178 -0.946 15.126 1.00 85.12 417 ARG A O 1
ATOM 3185 N N . GLY A 1 418 ? -27.150 -1.185 13.136 1.00 84.56 418 GLY A N 1
ATOM 3186 C CA . GLY A 1 418 ? -28.359 -1.362 12.322 1.00 84.56 418 GLY A CA 1
ATOM 3187 C C . GLY A 1 418 ? -29.124 -2.652 12.628 1.00 84.56 418 GLY A C 1
ATOM 3188 O O . GLY A 1 418 ? -30.343 -2.617 12.748 1.00 84.56 418 GLY A O 1
ATOM 3189 N N . ALA A 1 419 ? -28.410 -3.760 12.840 1.00 85.44 419 ALA A N 1
ATOM 3190 C CA . ALA A 1 419 ? -28.977 -5.023 13.315 1.00 85.44 419 ALA A CA 1
ATOM 3191 C C . ALA A 1 419 ? -29.371 -4.975 14.807 1.00 85.44 419 ALA A C 1
ATOM 3193 O O . ALA A 1 419 ? -30.130 -5.818 15.275 1.00 85.44 419 ALA A O 1
ATOM 3194 N N . GLY A 1 420 ? -28.877 -3.990 15.565 1.00 86.19 420 GLY A N 1
ATOM 3195 C CA . GLY A 1 420 ? -29.210 -3.814 16.977 1.00 86.19 420 GLY A CA 1
ATOM 3196 C C . GLY A 1 420 ? -28.459 -4.754 17.922 1.00 86.19 420 GLY A C 1
ATOM 3197 O O . GLY A 1 420 ? -29.043 -5.191 18.909 1.00 86.19 420 GLY A O 1
ATOM 3198 N N . PHE A 1 421 ? -27.182 -5.058 17.650 1.00 89.25 421 PHE A N 1
ATOM 3199 C CA . PHE A 1 421 ? -26.342 -5.844 18.563 1.00 89.25 421 PHE A CA 1
ATOM 3200 C C . PHE A 1 421 ? -26.333 -5.247 19.970 1.00 89.25 421 PHE A C 1
ATOM 3202 O O . PHE A 1 421 ? -26.141 -4.037 20.139 1.00 89.25 421 PHE A O 1
ATOM 3209 N N . ALA A 1 422 ? -26.446 -6.116 20.977 1.00 88.75 422 ALA A N 1
ATOM 3210 C CA . ALA A 1 422 ? -26.417 -5.722 22.382 1.00 88.75 422 ALA A CA 1
ATOM 3211 C C . ALA A 1 422 ? -25.098 -5.013 22.734 1.00 88.75 422 ALA A C 1
ATOM 3213 O O . ALA A 1 422 ? -25.082 -3.997 23.434 1.00 88.75 422 ALA A O 1
ATOM 3214 N N . ARG A 1 423 ? -23.978 -5.534 22.212 1.00 91.12 423 ARG A N 1
ATOM 3215 C CA . ARG A 1 423 ? -22.643 -4.958 22.403 1.00 91.12 423 ARG A CA 1
ATOM 3216 C C . ARG A 1 423 ? -21.653 -5.384 21.319 1.00 91.12 423 ARG A C 1
ATOM 3218 O O . ARG A 1 423 ? -21.780 -6.450 20.729 1.00 91.12 423 ARG A O 1
ATOM 3225 N N . VAL A 1 424 ? -20.637 -4.553 21.112 1.00 92.88 424 VAL A N 1
ATOM 3226 C CA . VAL A 1 424 ? -19.434 -4.798 20.316 1.00 92.88 424 VAL A CA 1
ATOM 3227 C C . VAL A 1 424 ? -18.217 -4.608 21.224 1.00 92.88 424 VAL A C 1
ATOM 3229 O O . VAL A 1 424 ? -18.065 -3.560 21.855 1.00 92.88 424 VAL A O 1
ATOM 3232 N N . ILE A 1 425 ? -17.347 -5.610 21.298 1.00 92.44 425 ILE A N 1
ATOM 3233 C CA . ILE A 1 425 ? -16.137 -5.625 22.122 1.00 92.44 425 ILE A CA 1
ATOM 3234 C C . ILE A 1 425 ? -14.935 -5.747 21.186 1.00 92.44 425 ILE A C 1
ATOM 3236 O O . ILE A 1 425 ? -14.735 -6.773 20.542 1.00 92.44 425 ILE A O 1
ATOM 3240 N N . LEU A 1 426 ? -14.148 -4.678 21.098 1.00 92.06 426 LEU A N 1
ATOM 3241 C CA . LEU A 1 426 ? -12.950 -4.590 20.268 1.00 92.06 426 LEU A CA 1
ATOM 3242 C C . LEU A 1 426 ? -11.729 -4.949 21.119 1.00 92.06 426 LEU A C 1
ATOM 3244 O O . LEU A 1 426 ? -11.329 -4.167 21.983 1.00 92.06 426 LEU A O 1
ATOM 3248 N N . VAL A 1 427 ? -11.146 -6.120 20.883 1.00 89.38 427 VAL A N 1
ATOM 3249 C CA . VAL A 1 427 ? -9.939 -6.625 21.548 1.00 89.38 427 VAL A CA 1
ATOM 3250 C C . VAL A 1 427 ? -8.740 -6.436 20.618 1.00 89.38 427 VAL A C 1
ATOM 3252 O O . VAL A 1 427 ? -8.817 -6.709 19.423 1.00 89.38 427 VAL A O 1
ATOM 3255 N N . GLY A 1 428 ? -7.610 -5.963 21.140 1.00 81.44 428 GLY A N 1
ATOM 3256 C CA . GLY A 1 428 ? -6.375 -5.860 20.358 1.00 81.44 428 GLY A CA 1
ATOM 3257 C C . GLY A 1 428 ? -5.175 -5.414 21.186 1.00 81.44 428 GLY A C 1
ATOM 3258 O O . GLY A 1 428 ? -5.340 -4.876 22.283 1.00 81.44 428 GLY A O 1
ATOM 3259 N N . ASP A 1 429 ? -3.969 -5.636 20.663 1.00 70.19 429 ASP A N 1
ATOM 3260 C CA . ASP A 1 429 ? -2.734 -5.068 21.216 1.00 70.19 429 ASP A CA 1
ATOM 3261 C C . ASP A 1 429 ? -2.291 -3.853 20.379 1.00 70.19 429 ASP A C 1
ATOM 3263 O O . ASP A 1 429 ? -2.311 -3.873 19.152 1.00 70.19 429 ASP A O 1
ATOM 3267 N N . VAL A 1 430 ? -1.883 -2.775 21.050 1.00 52.69 430 VAL A N 1
ATOM 3268 C CA . VAL A 1 430 ? -1.366 -1.542 20.424 1.00 52.69 430 VAL A CA 1
ATOM 3269 C C . VAL A 1 430 ? 0.137 -1.662 20.107 1.00 52.69 430 VAL A C 1
ATOM 3271 O O . VAL A 1 430 ? 0.697 -0.810 19.423 1.00 52.69 430 VAL A O 1
ATOM 3274 N N . LYS A 1 431 ? 0.816 -2.698 20.622 1.00 44.62 431 LYS A N 1
ATOM 3275 C CA . LYS A 1 431 ? 2.247 -2.971 20.416 1.00 44.62 431 LYS A CA 1
ATOM 3276 C C . LYS A 1 431 ? 2.531 -4.127 19.455 1.00 44.62 431 LYS A C 1
ATOM 3278 O O . LYS A 1 431 ? 3.657 -4.204 18.961 1.00 44.62 431 LYS A O 1
ATOM 3283 N N . GLN A 1 432 ? 1.575 -5.019 19.180 1.00 43.84 432 GLN A N 1
ATOM 3284 C CA . GLN A 1 432 ? 1.764 -6.042 18.146 1.00 43.84 432 GLN A CA 1
ATOM 3285 C C . GLN A 1 432 ? 1.498 -5.462 16.759 1.00 43.84 432 GLN A C 1
ATOM 3287 O O . GLN A 1 432 ? 0.405 -5.579 16.222 1.00 43.84 432 GLN A O 1
ATOM 3292 N N . LEU A 1 433 ? 2.588 -4.951 16.180 1.00 37.72 433 LEU A N 1
ATOM 3293 C CA . LEU A 1 433 ? 2.753 -4.579 14.774 1.00 37.72 433 LEU A CA 1
ATOM 3294 C C . LEU A 1 433 ? 2.013 -3.299 14.354 1.00 37.72 433 LEU A C 1
ATOM 3296 O O . LEU A 1 433 ? 0.810 -3.145 14.548 1.00 37.72 433 LEU A O 1
ATOM 3300 N N . ASP A 1 434 ? 2.749 -2.407 13.685 1.00 36.88 434 ASP A N 1
ATOM 3301 C CA . ASP A 1 434 ? 2.165 -1.372 12.831 1.00 36.88 434 ASP A CA 1
ATOM 3302 C C . ASP A 1 434 ? 1.329 -2.079 11.754 1.00 36.88 434 ASP A C 1
ATOM 3304 O O . ASP A 1 434 ? 1.867 -2.660 10.806 1.00 36.88 434 ASP A O 1
ATOM 3308 N N . ALA A 1 435 ? 0.012 -2.124 11.959 1.00 39.38 435 ALA A N 1
ATOM 3309 C CA . ALA A 1 435 ? -0.858 -2.939 11.129 1.00 39.38 435 ALA A CA 1
ATOM 3310 C C . ALA A 1 435 ? -0.872 -2.477 9.667 1.00 39.38 435 ALA A C 1
ATOM 3312 O O . ALA A 1 435 ? -0.803 -1.291 9.348 1.00 39.38 435 ALA A O 1
ATOM 3313 N N . VAL A 1 436 ? -1.035 -3.449 8.772 1.00 40.84 436 VAL A N 1
ATOM 3314 C CA . VAL A 1 436 ? -1.071 -3.281 7.311 1.00 40.84 436 VAL A CA 1
ATOM 3315 C C . VAL A 1 436 ? -2.460 -2.783 6.846 1.00 40.84 436 VAL A C 1
ATOM 3317 O O . VAL A 1 436 ? -2.894 -3.105 5.746 1.00 40.84 436 VAL A O 1
ATOM 3320 N N . SER A 1 437 ? -3.192 -2.052 7.694 1.00 38.62 437 SER A N 1
ATOM 3321 C CA . SER A 1 437 ? -4.607 -1.686 7.522 1.00 38.62 437 SER A CA 1
ATOM 3322 C C . SER A 1 437 ? -4.867 -0.196 7.774 1.00 38.62 437 SER A C 1
ATOM 3324 O O . SER A 1 437 ? -4.286 0.425 8.668 1.00 38.62 437 SER A O 1
ATOM 3326 N N . ALA A 1 438 ? -5.763 0.401 6.985 1.00 35.25 438 ALA A N 1
ATOM 3327 C CA . ALA A 1 438 ? -5.915 1.851 6.944 1.00 35.25 438 ALA A CA 1
ATOM 3328 C C . ALA A 1 438 ? -6.593 2.461 8.178 1.00 35.25 438 ALA A C 1
ATOM 3330 O O . ALA A 1 438 ? -7.812 2.500 8.245 1.00 35.25 438 ALA A O 1
ATOM 3331 N N . GLY A 1 439 ? -5.815 3.027 9.103 1.00 45.06 439 GLY A N 1
ATOM 3332 C CA . GLY A 1 439 ? -6.334 3.864 10.191 1.00 45.06 439 GLY A CA 1
ATOM 3333 C C . GLY A 1 439 ? -6.756 3.062 11.415 1.00 45.06 439 GLY A C 1
ATOM 3334 O O . GLY A 1 439 ? -7.800 2.418 11.441 1.00 45.06 439 GLY A O 1
ATOM 3335 N N . HIS A 1 440 ? -5.933 3.127 12.464 1.00 49.75 440 HIS A N 1
ATOM 3336 C CA . HIS A 1 440 ? -6.132 2.351 13.687 1.00 49.75 440 HIS A CA 1
ATOM 3337 C C . HIS A 1 440 ? -7.336 2.854 14.498 1.00 49.75 440 HIS A C 1
ATOM 3339 O O . HIS A 1 440 ? -7.205 3.723 15.367 1.00 49.75 440 HIS A O 1
ATOM 3345 N N . ALA A 1 441 ? -8.502 2.249 14.274 1.00 41.16 441 ALA A N 1
ATOM 3346 C CA . ALA A 1 441 ? -9.734 2.560 14.998 1.00 41.16 441 ALA A CA 1
ATOM 3347 C C . ALA A 1 441 ? -9.630 2.361 16.527 1.00 41.16 441 ALA A C 1
ATOM 3349 O O . ALA A 1 441 ? -10.321 3.033 17.291 1.00 41.16 441 ALA A O 1
ATOM 3350 N N . CYS A 1 442 ? -8.741 1.476 16.994 1.00 35.19 442 CYS A N 1
ATOM 3351 C CA . CYS A 1 442 ? -8.563 1.169 18.418 1.00 35.19 442 CYS A CA 1
ATOM 3352 C C . CYS A 1 442 ? -7.763 2.206 19.225 1.00 35.19 442 CYS A C 1
ATOM 3354 O O . CYS A 1 442 ? -7.562 2.002 20.422 1.00 35.19 442 CYS A O 1
ATOM 3356 N N . ARG A 1 443 ? -7.302 3.318 18.632 1.00 36.69 443 ARG A N 1
ATOM 3357 C CA . ARG A 1 443 ? -6.634 4.384 19.394 1.00 36.69 443 ARG A CA 1
ATOM 3358 C C . ARG A 1 443 ? -7.668 5.411 19.885 1.00 36.69 443 ARG A C 1
ATOM 3360 O O . ARG A 1 443 ? -8.116 6.229 19.082 1.00 36.69 443 ARG A O 1
ATOM 3367 N N . PRO A 1 444 ? -8.038 5.438 21.183 1.00 30.95 444 PRO A N 1
ATOM 3368 C CA . PRO A 1 444 ? -8.958 6.454 21.683 1.00 30.95 444 PRO A CA 1
ATOM 3369 C C . PRO A 1 444 ? -8.360 7.858 21.487 1.00 30.95 444 PRO A C 1
ATOM 3371 O O . PRO A 1 444 ? -7.137 8.024 21.584 1.00 30.95 444 PRO A O 1
ATOM 3374 N N . PRO A 1 445 ? -9.190 8.891 21.244 1.00 27.23 445 PRO A N 1
ATOM 3375 C CA . PRO A 1 445 ? -8.714 10.257 21.078 1.00 27.23 445 PRO A CA 1
ATOM 3376 C C . PRO A 1 445 ? -8.150 10.778 22.404 1.00 27.23 445 PRO A C 1
ATOM 3378 O O . PRO A 1 445 ? -8.879 11.293 23.253 1.00 27.23 445 PRO A O 1
ATOM 3381 N N . ALA A 1 446 ? -6.835 10.651 22.577 1.00 22.17 446 ALA A N 1
ATOM 3382 C CA . ALA A 1 446 ? -6.118 11.287 23.669 1.00 22.17 446 ALA A CA 1
ATOM 3383 C C . ALA A 1 446 ? -6.302 12.811 23.550 1.00 22.17 446 ALA A C 1
ATOM 3385 O O . ALA A 1 446 ? -6.000 13.377 22.493 1.00 22.17 446 ALA A O 1
ATOM 3386 N N . PRO A 1 447 ? -6.789 13.508 24.591 1.00 21.58 447 PRO A N 1
ATOM 3387 C CA . PRO A 1 447 ? -6.928 14.950 24.523 1.00 21.58 447 PRO A CA 1
ATOM 3388 C C . PRO A 1 447 ? -5.537 15.587 24.445 1.00 21.58 447 PRO A C 1
ATOM 3390 O O . PRO A 1 447 ? -4.790 15.589 25.422 1.00 21.58 447 PRO A O 1
ATOM 3393 N N . CYS A 1 448 ? -5.208 16.209 23.308 1.00 22.36 448 CYS A N 1
ATOM 3394 C CA . CYS A 1 448 ? -4.085 17.145 23.186 1.00 22.36 448 CYS A CA 1
ATOM 3395 C C . CYS A 1 448 ? -4.365 18.458 23.945 1.00 22.36 448 CYS A C 1
ATOM 3397 O O . CYS A 1 448 ? -4.264 19.558 23.406 1.00 22.36 448 CYS A O 1
ATOM 3399 N N . ALA A 1 449 ? -4.694 18.350 25.230 1.00 22.14 449 ALA A N 1
ATOM 3400 C CA . ALA A 1 449 ? -4.798 19.464 26.148 1.00 22.14 449 ALA A CA 1
ATOM 3401 C C . ALA A 1 449 ? -3.408 19.764 26.725 1.00 22.14 449 ALA A C 1
ATOM 3403 O O . ALA A 1 449 ? -3.049 19.293 27.803 1.00 22.14 449 ALA A O 1
ATOM 3404 N N . ARG A 1 450 ? -2.627 20.604 26.031 1.00 22.28 450 ARG A N 1
ATOM 3405 C CA . ARG A 1 450 ? -1.500 21.315 26.661 1.00 22.28 450 ARG A CA 1
ATOM 3406 C C . ARG A 1 450 ? -2.045 22.319 27.686 1.00 22.28 450 ARG A C 1
ATOM 3408 O O . ARG A 1 450 ? -2.037 23.524 27.444 1.00 22.28 450 ARG A O 1
ATOM 3415 N N . ARG A 1 451 ? -2.501 21.842 28.848 1.00 22.28 451 ARG A N 1
ATOM 3416 C CA . ARG A 1 451 ? -2.705 22.712 30.009 1.00 22.28 451 ARG A CA 1
ATOM 3417 C C . ARG A 1 451 ? -1.338 23.086 30.569 1.00 22.28 451 ARG A C 1
ATOM 3419 O O . ARG A 1 451 ? -0.694 22.297 31.251 1.00 22.28 451 ARG A O 1
ATOM 3426 N N . ARG A 1 452 ? -0.901 24.313 30.277 1.00 24.95 452 ARG A N 1
ATOM 3427 C CA . ARG A 1 452 ? 0.096 24.994 31.104 1.00 24.95 452 ARG A CA 1
ATOM 3428 C C . ARG A 1 452 ? -0.554 25.255 32.463 1.00 24.95 452 ARG A C 1
ATOM 3430 O O . ARG A 1 452 ? -1.405 26.132 32.552 1.00 24.95 452 ARG A O 1
ATOM 3437 N N . HIS A 1 453 ? -0.135 24.542 33.498 1.00 23.55 453 HIS A N 1
ATOM 3438 C CA . HIS A 1 453 ? -0.266 25.027 34.867 1.00 23.55 453 HIS A CA 1
ATOM 3439 C C . HIS A 1 453 ? 1.125 25.060 35.492 1.00 23.55 453 HIS A C 1
ATOM 3441 O O . HIS A 1 453 ? 1.809 24.044 35.578 1.00 23.55 453 HIS A O 1
ATOM 3447 N N . ALA A 1 454 ? 1.548 26.267 35.861 1.00 23.89 454 ALA A N 1
ATOM 3448 C CA . ALA A 1 454 ? 2.602 26.464 36.840 1.00 23.89 454 ALA A CA 1
ATOM 3449 C C . ALA A 1 454 ? 2.009 26.242 38.242 1.00 23.89 454 ALA A C 1
ATOM 3451 O O . ALA A 1 454 ? 0.817 26.473 38.447 1.00 23.89 454 ALA A O 1
ATOM 3452 N N . GLY A 1 455 ? 2.840 25.808 39.186 1.00 23.20 455 GLY A N 1
ATOM 3453 C CA . GLY A 1 455 ? 2.434 25.450 40.548 1.00 23.20 455 GLY A CA 1
ATOM 3454 C C . GLY A 1 455 ? 3.158 24.177 40.967 1.00 23.20 455 GLY A C 1
ATOM 3455 O O . GLY A 1 455 ? 2.858 23.103 40.457 1.00 23.20 455 GLY A O 1
ATOM 3456 N N . GLY A 1 456 ? 4.183 24.315 41.807 1.00 21.19 456 GLY A N 1
ATOM 3457 C CA . GLY A 1 456 ? 5.105 23.225 42.120 1.00 21.19 456 GLY A CA 1
ATOM 3458 C C . GLY A 1 456 ? 4.857 22.566 43.474 1.00 21.19 456 GLY A C 1
ATOM 3459 O O . GLY A 1 456 ? 4.440 23.217 44.424 1.00 21.19 456 GLY A O 1
ATOM 3460 N N . ALA A 1 457 ? 5.231 21.292 43.556 1.00 23.58 457 ALA A N 1
ATOM 3461 C CA . ALA A 1 457 ? 5.768 20.626 44.740 1.00 23.58 457 ALA A CA 1
ATOM 3462 C C . ALA A 1 457 ? 6.624 19.458 44.214 1.00 23.58 457 ALA A C 1
ATOM 3464 O O . ALA A 1 457 ? 6.152 18.681 43.386 1.00 23.58 457 ALA A O 1
ATOM 3465 N N . GLY A 1 458 ? 7.911 19.406 44.571 1.00 20.36 458 GLY A N 1
ATOM 3466 C CA . GLY A 1 458 ? 8.858 18.428 44.006 1.00 20.36 458 GLY A CA 1
ATOM 3467 C C . GLY A 1 458 ? 8.869 17.090 44.750 1.00 20.36 458 GLY A C 1
ATOM 3468 O O . GLY A 1 458 ? 8.137 16.948 45.714 1.00 20.36 458 GLY A O 1
ATOM 3469 N N . TRP A 1 459 ? 9.704 16.146 44.293 1.00 19.30 459 TRP A N 1
ATOM 3470 C CA . TRP A 1 459 ? 10.424 15.060 45.011 1.00 19.30 459 TRP A CA 1
ATOM 3471 C C . TRP A 1 459 ? 11.093 14.152 43.930 1.00 19.30 459 TRP A C 1
ATOM 3473 O O . TRP A 1 459 ? 10.707 14.224 42.763 1.00 19.30 459 TRP A O 1
ATOM 3483 N N . PRO A 1 460 ? 12.187 13.420 44.218 1.00 26.36 460 PRO A N 1
ATOM 3484 C CA . PRO A 1 460 ? 13.557 13.926 44.145 1.00 26.36 460 PRO A CA 1
ATOM 3485 C C . PRO A 1 460 ? 14.363 13.416 42.926 1.00 26.36 460 PRO A C 1
ATOM 3487 O O . PRO A 1 460 ? 13.985 12.476 42.229 1.00 26.36 460 PRO A O 1
ATOM 3490 N N . HIS A 1 461 ? 15.549 13.997 42.711 1.00 22.12 461 HIS A N 1
ATOM 3491 C CA . HIS A 1 461 ? 16.509 13.553 41.693 1.00 22.12 461 HIS A CA 1
ATOM 3492 C C . HIS A 1 461 ? 16.978 12.095 41.881 1.00 22.12 461 HIS A C 1
ATOM 3494 O O . HIS A 1 461 ? 17.506 11.732 42.932 1.00 22.12 461 HIS A O 1
ATOM 3500 N N . ARG A 1 462 ? 16.972 11.314 40.791 1.00 23.06 462 ARG A N 1
ATOM 3501 C CA . ARG A 1 462 ? 17.974 10.262 40.545 1.00 23.06 462 ARG A CA 1
ATOM 3502 C C . ARG A 1 462 ? 18.681 10.511 39.216 1.00 23.06 462 ARG A C 1
ATOM 3504 O O . ARG A 1 462 ? 18.066 10.890 38.223 1.00 23.06 462 ARG A O 1
ATOM 3511 N N . SER A 1 463 ? 19.995 10.336 39.229 1.00 23.25 463 SER A N 1
ATOM 3512 C CA . SER A 1 463 ? 20.901 10.638 38.127 1.00 23.25 463 SER A CA 1
ATOM 3513 C C . SER A 1 463 ? 21.036 9.457 37.163 1.00 23.25 463 SER A C 1
ATOM 3515 O O . SER A 1 463 ? 21.435 8.365 37.558 1.00 23.25 463 SER A O 1
ATOM 3517 N N . HIS A 1 464 ? 20.793 9.694 35.871 1.00 25.00 464 HIS A N 1
ATOM 3518 C CA . HIS A 1 464 ? 21.189 8.774 34.803 1.00 25.00 464 HIS A CA 1
ATOM 3519 C C . HIS A 1 464 ? 22.234 9.428 33.894 1.00 25.00 464 HIS A C 1
ATOM 3521 O O . HIS A 1 464 ? 21.980 10.445 33.252 1.00 25.00 464 HIS A O 1
ATOM 3527 N N . ARG A 1 465 ? 23.427 8.822 33.848 1.00 23.56 465 ARG A N 1
ATOM 3528 C CA . ARG A 1 465 ? 24.456 9.106 32.836 1.00 23.56 465 ARG A CA 1
ATOM 3529 C C . ARG A 1 465 ? 24.001 8.569 31.465 1.00 23.56 465 ARG A C 1
ATOM 3531 O O . ARG A 1 465 ? 23.326 7.541 31.432 1.00 23.56 465 ARG A O 1
ATOM 3538 N N . PRO A 1 466 ? 24.399 9.197 30.345 1.00 25.41 466 PRO A N 1
ATOM 3539 C CA . PRO A 1 466 ? 24.120 8.672 29.009 1.00 25.41 466 PRO A CA 1
ATOM 3540 C C . PRO A 1 466 ? 24.967 7.416 28.709 1.00 25.41 466 PRO A C 1
ATOM 3542 O O . PRO A 1 466 ? 26.109 7.331 29.175 1.00 25.41 466 PRO A O 1
ATOM 3545 N N . PRO A 1 467 ? 24.458 6.450 27.920 1.00 29.17 467 PRO A N 1
ATOM 3546 C CA . PRO A 1 467 ? 25.208 5.253 27.552 1.00 29.17 467 PRO A CA 1
ATOM 3547 C C . PRO A 1 467 ? 26.318 5.575 26.540 1.00 29.17 467 PRO A C 1
ATOM 3549 O O . PRO A 1 467 ? 26.096 6.220 25.515 1.00 29.17 467 PRO A O 1
ATOM 3552 N N . GLY A 1 468 ? 27.530 5.111 26.844 1.00 25.53 468 GLY A N 1
ATOM 3553 C CA . GLY A 1 468 ? 28.706 5.259 25.991 1.00 25.53 468 GLY A CA 1
ATOM 3554 C C . GLY A 1 468 ? 28.772 4.238 24.850 1.00 25.53 468 GLY A C 1
ATOM 3555 O O . GLY A 1 468 ? 28.143 3.185 24.881 1.00 25.53 468 GLY A O 1
ATOM 3556 N N . ARG A 1 469 ? 29.590 4.569 23.847 1.00 25.12 469 ARG A N 1
ATOM 3557 C CA . ARG A 1 469 ? 29.880 3.768 22.645 1.00 25.12 469 ARG A CA 1
ATOM 3558 C C . ARG A 1 469 ? 30.249 2.313 22.972 1.00 25.12 469 ARG A C 1
ATOM 3560 O O . ARG A 1 469 ? 31.206 2.079 23.707 1.00 25.12 469 ARG A O 1
ATOM 3567 N N . TYR A 1 470 ? 29.590 1.355 22.321 1.00 24.97 470 TYR A N 1
ATOM 3568 C CA . TYR A 1 470 ? 30.032 -0.042 22.304 1.00 24.97 470 TYR A CA 1
ATOM 3569 C C . TYR A 1 470 ? 31.344 -0.194 21.514 1.00 24.97 470 TYR A C 1
ATOM 3571 O O . TYR A 1 470 ? 31.442 0.236 20.363 1.00 24.97 470 TYR A O 1
ATOM 3579 N N . LYS A 1 471 ? 32.341 -0.843 22.127 1.00 23.41 471 LYS A N 1
ATOM 3580 C CA . LYS A 1 471 ? 33.471 -1.493 21.442 1.00 23.41 471 LYS A CA 1
ATOM 3581 C C . LYS A 1 471 ? 33.230 -3.006 21.432 1.00 23.41 471 LYS A C 1
ATOM 3583 O O . LYS A 1 471 ? 32.610 -3.530 22.353 1.00 23.41 471 LYS A O 1
ATOM 3588 N N . ALA A 1 472 ? 33.722 -3.686 20.400 1.00 22.89 472 ALA A N 1
ATOM 3589 C CA . ALA A 1 472 ? 33.597 -5.135 20.252 1.00 22.89 472 ALA A CA 1
ATOM 3590 C C . ALA A 1 472 ? 34.395 -5.909 21.329 1.00 22.89 472 ALA A C 1
ATOM 3592 O O . ALA A 1 472 ? 35.454 -5.430 21.747 1.00 22.89 472 ALA A O 1
ATOM 3593 N N . PRO A 1 473 ? 33.934 -7.102 21.751 1.00 27.22 473 PRO A N 1
ATOM 3594 C CA . PRO A 1 473 ? 34.688 -7.971 22.644 1.00 27.22 473 PRO A CA 1
ATOM 3595 C C . PRO A 1 473 ? 35.672 -8.855 21.862 1.00 27.22 473 PRO A C 1
ATOM 3597 O O . PRO A 1 473 ? 35.273 -9.616 20.983 1.00 27.22 473 PRO A O 1
ATOM 3600 N N . HIS A 1 474 ? 36.952 -8.807 22.235 1.00 24.28 474 HIS A N 1
ATOM 3601 C CA . HIS A 1 474 ? 37.864 -9.930 22.018 1.00 24.28 474 HIS A CA 1
ATOM 3602 C C . HIS A 1 474 ? 37.760 -10.876 23.214 1.00 24.28 474 HIS A C 1
ATOM 3604 O O . HIS A 1 474 ? 37.894 -10.443 24.358 1.00 24.28 474 HIS A O 1
ATOM 3610 N N . SER A 1 475 ? 37.563 -12.162 22.947 1.00 25.41 475 SER A N 1
ATOM 3611 C CA . SER A 1 475 ? 37.671 -13.237 23.928 1.00 25.41 475 SER A CA 1
ATOM 3612 C C . SER A 1 475 ? 38.971 -14.006 23.691 1.00 25.41 475 SER A C 1
ATOM 3614 O O . SER A 1 475 ? 39.191 -14.563 22.619 1.00 25.41 475 SER A O 1
ATOM 3616 N N . CYS A 1 476 ? 39.835 -14.037 24.707 1.00 22.83 476 CYS A N 1
ATOM 3617 C CA . CYS A 1 476 ? 40.996 -14.920 24.757 1.00 22.83 476 CYS A CA 1
ATOM 3618 C C . CYS A 1 476 ? 40.762 -15.967 25.846 1.00 22.83 476 CYS A C 1
ATOM 3620 O O . CYS A 1 476 ? 40.666 -15.614 27.020 1.00 22.83 476 CYS A O 1
ATOM 3622 N N . HIS A 1 477 ? 40.741 -17.240 25.468 1.00 25.45 477 HIS A N 1
ATOM 3623 C CA . HIS A 1 477 ? 41.156 -18.365 26.306 1.00 25.45 477 HIS A CA 1
ATOM 3624 C C . HIS A 1 477 ? 42.153 -19.157 25.457 1.00 25.45 477 HIS A C 1
ATOM 3626 O O . HIS A 1 477 ? 41.909 -19.367 24.271 1.00 25.45 477 HIS A O 1
ATOM 3632 N N . GLY A 1 478 ? 43.304 -19.510 26.023 1.00 22.80 478 GLY A N 1
ATOM 3633 C CA . GLY A 1 478 ? 44.390 -20.155 25.283 1.00 22.80 478 GLY A CA 1
ATOM 3634 C C . GLY A 1 478 ? 44.785 -21.488 25.897 1.00 22.80 478 GLY A C 1
ATOM 3635 O O . GLY A 1 478 ? 44.401 -21.774 27.023 1.00 22.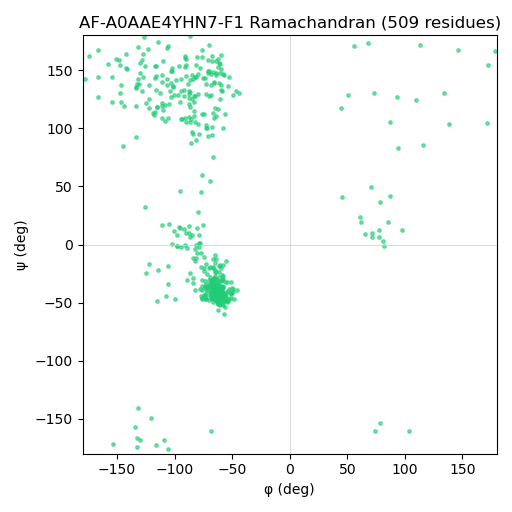80 478 GLY A O 1
ATOM 3636 N N . HIS A 1 479 ? 45.594 -22.259 25.169 1.00 25.36 479 HIS A N 1
ATOM 3637 C CA . HIS A 1 479 ? 46.539 -23.234 25.718 1.00 25.36 479 HIS A CA 1
ATOM 3638 C C . HIS A 1 479 ? 47.522 -23.695 24.626 1.00 25.36 479 HIS A C 1
ATOM 3640 O O . HIS A 1 479 ? 47.119 -23.895 23.485 1.00 25.36 479 HIS A O 1
ATOM 3646 N N . GLY A 1 480 ? 48.781 -23.939 25.014 1.00 24.08 480 GLY A N 1
ATOM 3647 C CA . GLY A 1 480 ? 49.708 -24.828 24.296 1.00 24.08 480 GLY A CA 1
ATOM 3648 C C . GLY A 1 480 ? 50.887 -24.172 23.559 1.00 24.08 480 GLY A C 1
ATOM 3649 O O . GLY A 1 480 ? 50.690 -23.367 22.657 1.00 24.08 480 GLY A O 1
ATOM 3650 N N . GLY A 1 481 ? 52.111 -24.618 23.885 1.00 23.69 481 GLY A N 1
ATOM 3651 C CA . GLY A 1 481 ? 53.278 -24.543 22.987 1.00 23.69 481 GLY A CA 1
ATOM 3652 C C . GLY A 1 481 ? 54.442 -23.650 23.436 1.00 23.69 481 GLY A C 1
ATOM 3653 O O . GLY A 1 481 ? 54.559 -22.511 22.997 1.00 23.69 481 GLY A O 1
ATOM 3654 N N . CYS A 1 482 ? 55.356 -24.186 24.251 1.00 22.59 482 CYS A N 1
ATOM 3655 C CA . CYS A 1 482 ? 56.663 -23.569 24.524 1.00 22.59 482 CYS A CA 1
ATOM 3656 C C . CYS A 1 482 ? 57.695 -23.948 23.446 1.00 22.59 482 CYS A C 1
ATOM 3658 O O . CYS A 1 482 ? 57.685 -25.093 23.022 1.00 22.59 482 CYS A O 1
ATOM 3660 N N . HIS A 1 483 ? 58.620 -23.041 23.098 1.00 26.42 483 HIS A N 1
ATOM 3661 C CA . HIS A 1 483 ? 60.072 -23.259 22.878 1.00 26.42 483 HIS A CA 1
ATOM 3662 C C . HIS A 1 483 ? 60.733 -21.892 22.543 1.00 26.42 483 HIS A C 1
ATOM 3664 O O . HIS A 1 483 ? 60.107 -21.052 21.904 1.00 26.42 483 HIS A O 1
ATOM 3670 N N . GLY A 1 484 ? 61.962 -21.623 23.012 1.00 24.31 484 GLY A N 1
ATOM 3671 C CA . GLY A 1 484 ? 62.706 -20.358 22.767 1.00 24.31 484 GLY A CA 1
ATOM 3672 C C . GLY A 1 484 ? 64.046 -20.600 22.042 1.00 24.31 484 GLY A C 1
ATOM 3673 O O . GLY A 1 484 ? 64.150 -21.622 21.369 1.00 24.31 484 GLY A O 1
ATOM 3674 N N . PRO A 1 485 ? 65.121 -19.797 22.247 1.00 35.00 485 PRO A N 1
ATOM 3675 C CA . PRO A 1 485 ? 65.199 -18.442 22.814 1.00 35.00 485 PRO A CA 1
ATOM 3676 C C . PRO A 1 485 ? 66.079 -17.501 21.887 1.00 35.00 485 PRO A C 1
ATOM 3678 O O . PRO A 1 485 ? 65.853 -17.572 20.683 1.00 35.00 485 PRO A O 1
ATOM 3681 N N . PRO A 1 486 ? 66.973 -16.548 22.296 1.00 42.91 486 PRO A N 1
ATOM 3682 C CA . PRO A 1 486 ? 67.000 -15.203 21.664 1.00 42.91 486 PRO A CA 1
ATOM 3683 C C . PRO A 1 486 ? 68.368 -14.710 21.107 1.00 42.91 486 PRO A C 1
ATOM 3685 O O . PRO A 1 486 ? 69.395 -15.346 21.338 1.00 42.91 486 PRO A O 1
ATOM 3688 N N . ARG A 1 487 ? 68.431 -13.504 20.488 1.00 27.28 487 ARG A N 1
ATOM 3689 C CA . ARG A 1 487 ? 69.639 -12.623 20.524 1.00 27.28 487 ARG A CA 1
ATOM 3690 C C . ARG A 1 487 ? 69.460 -11.157 20.048 1.00 27.28 487 ARG A C 1
ATOM 3692 O O . ARG A 1 487 ? 69.063 -10.904 18.923 1.00 27.28 487 ARG A O 1
ATOM 3699 N N . ASN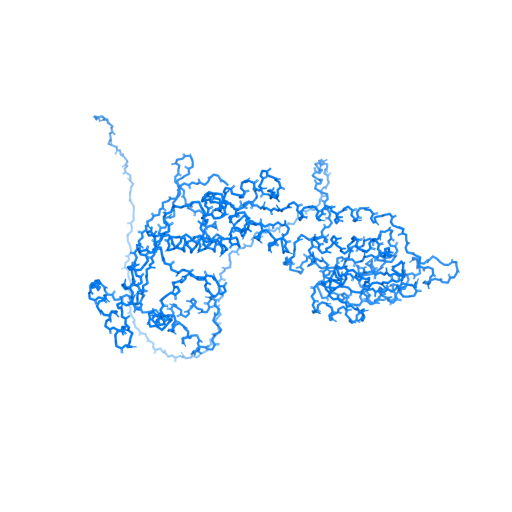 A 1 488 ? 69.891 -10.242 20.927 1.00 28.11 488 ASN A N 1
ATOM 3700 C CA . ASN A 1 488 ? 70.640 -8.976 20.744 1.00 28.11 488 ASN A CA 1
ATOM 3701 C C . ASN A 1 488 ? 70.238 -7.859 19.744 1.00 28.11 488 ASN A C 1
ATOM 3703 O O . ASN A 1 488 ? 70.242 -8.038 18.535 1.00 28.11 488 ASN A O 1
ATOM 3707 N N . GLY A 1 489 ? 70.165 -6.625 20.279 1.00 27.52 489 GLY A N 1
ATOM 3708 C CA . GLY A 1 489 ? 70.302 -5.347 19.552 1.00 27.52 489 GLY A CA 1
ATOM 3709 C C . GLY A 1 489 ? 69.958 -4.132 20.437 1.00 27.52 489 GLY A C 1
ATOM 3710 O O . GLY A 1 489 ? 68.788 -3.916 20.736 1.00 27.52 489 GLY A O 1
ATOM 3711 N N . ARG A 1 490 ? 70.951 -3.362 20.922 1.00 27.53 490 ARG A N 1
ATOM 3712 C CA . ARG A 1 490 ? 70.750 -2.230 21.870 1.00 27.53 490 ARG A CA 1
ATOM 3713 C C . ARG A 1 490 ? 70.532 -0.858 21.169 1.00 27.53 490 ARG A C 1
ATOM 3715 O O . ARG A 1 490 ? 70.876 -0.736 19.999 1.00 27.53 490 ARG A O 1
ATOM 3722 N N . PRO A 1 491 ? 69.983 0.170 21.866 1.00 43.41 491 PRO A N 1
ATOM 3723 C CA . PRO A 1 491 ? 69.455 1.411 21.260 1.00 43.41 491 PRO A CA 1
ATOM 3724 C C . PRO A 1 491 ? 70.229 2.705 21.624 1.00 43.41 491 PRO A C 1
ATOM 3726 O O . PRO A 1 491 ? 71.052 2.651 22.538 1.00 43.41 491 PRO A O 1
ATOM 3729 N N . ARG A 1 492 ? 69.857 3.859 21.008 1.00 27.83 492 ARG A N 1
ATOM 3730 C CA . ARG A 1 492 ? 69.833 5.284 21.509 1.00 27.83 492 ARG A CA 1
ATOM 3731 C C . ARG A 1 492 ? 70.153 6.325 20.401 1.00 27.83 492 ARG A C 1
ATOM 3733 O O . ARG A 1 492 ? 70.746 5.922 19.407 1.00 27.83 492 ARG A O 1
ATOM 3740 N N . PRO A 1 493 ? 69.937 7.653 20.601 1.00 39.00 493 PRO A N 1
ATOM 3741 C CA . PRO A 1 493 ? 68.927 8.375 21.405 1.00 39.00 493 PRO A CA 1
ATOM 3742 C C . PRO A 1 493 ? 68.253 9.546 20.620 1.00 39.00 493 PRO A C 1
ATOM 3744 O O . PRO A 1 493 ? 68.393 9.652 19.408 1.00 39.00 493 PRO A O 1
ATOM 3747 N N . ALA A 1 494 ? 67.531 10.439 21.316 1.00 28.45 494 ALA A N 1
ATOM 3748 C CA . ALA A 1 494 ? 66.823 11.604 20.758 1.00 28.45 494 ALA A CA 1
ATOM 3749 C C . ALA A 1 494 ? 67.449 12.970 21.133 1.00 28.45 494 ALA A C 1
ATOM 3751 O O . ALA A 1 494 ? 68.069 13.095 22.189 1.00 28.45 494 ALA A O 1
ATOM 3752 N N . THR A 1 495 ? 67.171 14.003 20.326 1.00 28.16 495 THR A N 1
ATOM 3753 C CA . THR A 1 495 ? 67.326 15.452 20.606 1.00 28.16 495 THR A CA 1
ATOM 3754 C C . THR A 1 495 ? 66.157 16.195 19.920 1.00 28.16 495 THR A C 1
ATOM 3756 O O . THR A 1 495 ? 65.822 15.898 18.781 1.00 28.16 495 THR A O 1
ATOM 3759 N N . ALA A 1 496 ? 65.292 16.912 20.645 1.00 27.55 496 ALA A N 1
ATOM 3760 C CA . ALA A 1 496 ? 65.392 18.305 21.119 1.00 27.55 496 ALA A CA 1
ATOM 3761 C C . ALA A 1 496 ? 64.736 19.345 20.167 1.00 27.55 496 ALA A C 1
ATOM 3763 O O . ALA A 1 496 ? 65.023 19.414 18.979 1.00 27.55 496 ALA A O 1
ATOM 3764 N N . SER A 1 497 ? 63.843 20.163 20.734 1.00 26.94 497 SER A N 1
ATOM 3765 C CA . SER A 1 497 ? 63.156 21.345 20.157 1.00 26.94 497 SER A CA 1
ATOM 3766 C C . SER A 1 497 ? 63.612 22.591 20.970 1.00 26.94 497 SER A C 1
ATOM 3768 O O . SER A 1 497 ? 64.440 22.387 21.863 1.00 26.94 497 SER A O 1
ATOM 3770 N N . PRO A 1 498 ? 63.093 23.841 20.842 1.00 46.38 498 PRO A N 1
ATOM 3771 C CA . PRO A 1 498 ? 62.218 24.482 19.836 1.00 46.38 498 PRO A CA 1
ATOM 3772 C C . PRO A 1 498 ? 62.733 25.883 19.369 1.00 46.38 498 PRO A C 1
ATOM 3774 O O . PRO A 1 498 ? 63.763 26.350 19.850 1.00 46.38 498 PRO A O 1
ATOM 3777 N N . ARG A 1 499 ? 61.968 26.631 18.540 1.00 25.52 499 ARG A N 1
ATOM 3778 C CA . ARG A 1 499 ? 61.839 28.120 18.616 1.00 25.52 499 ARG A CA 1
ATOM 3779 C C . ARG A 1 499 ? 60.663 28.683 17.785 1.00 25.52 499 ARG A C 1
ATOM 3781 O O . ARG A 1 499 ? 60.012 27.947 17.053 1.00 25.52 499 ARG A O 1
ATOM 3788 N N . GLN A 1 500 ? 60.328 29.962 17.998 1.00 29.30 500 GLN A N 1
ATOM 3789 C CA . GLN A 1 500 ? 59.033 30.600 17.679 1.00 29.30 500 GLN A CA 1
ATOM 3790 C C . GLN A 1 500 ? 59.132 31.718 16.612 1.00 29.30 500 GLN A C 1
ATOM 3792 O O . GLN A 1 500 ? 60.049 32.519 16.734 1.00 29.30 500 GLN A O 1
ATOM 3797 N N . ARG A 1 501 ? 58.091 31.855 15.751 1.00 27.14 501 ARG A N 1
ATOM 3798 C CA . ARG A 1 501 ? 57.487 33.107 15.172 1.00 27.14 501 ARG A CA 1
ATOM 3799 C C . ARG A 1 501 ? 58.419 34.099 14.396 1.00 27.14 501 ARG A C 1
ATOM 3801 O O . ARG A 1 501 ? 59.622 33.889 14.416 1.00 27.14 501 ARG A O 1
ATOM 3808 N N . PRO A 1 502 ? 57.925 35.159 13.686 1.00 35.28 502 PRO A N 1
ATOM 3809 C CA . PRO A 1 502 ? 56.566 35.740 13.605 1.00 35.28 502 PRO A CA 1
ATOM 3810 C C . PRO A 1 502 ? 55.996 35.976 12.171 1.00 35.28 502 PRO A C 1
ATOM 3812 O O . PRO A 1 502 ? 56.511 35.465 11.184 1.00 35.28 502 PRO A O 1
ATOM 3815 N N . CYS A 1 503 ? 54.885 36.726 12.083 1.00 25.12 503 CYS A N 1
ATOM 3816 C CA . CYS A 1 503 ? 54.118 37.087 10.873 1.00 25.12 503 CYS A CA 1
ATOM 3817 C C . CYS A 1 503 ? 54.582 38.408 10.214 1.00 25.12 503 CYS A C 1
ATOM 3819 O O . CYS A 1 503 ? 55.092 39.254 10.942 1.00 25.12 503 CYS A O 1
ATOM 3821 N N . ALA A 1 504 ? 54.250 38.647 8.926 1.00 28.27 504 ALA A N 1
ATOM 3822 C CA . ALA A 1 504 ? 53.820 39.947 8.335 1.00 28.27 504 ALA A CA 1
ATOM 3823 C C . ALA A 1 504 ? 53.552 39.840 6.794 1.00 28.27 504 ALA A C 1
ATOM 3825 O O . ALA A 1 504 ? 53.879 38.799 6.225 1.00 28.27 504 ALA A O 1
ATOM 3826 N N . PRO A 1 505 ? 52.903 40.836 6.129 1.00 43.66 505 PRO A N 1
ATOM 3827 C CA . PRO A 1 505 ? 52.234 40.694 4.818 1.00 43.66 505 PRO A CA 1
ATOM 3828 C C . PRO A 1 505 ? 52.992 41.434 3.672 1.00 43.66 505 PRO A C 1
ATOM 3830 O O . PRO A 1 505 ? 54.150 41.789 3.889 1.00 43.66 505 PRO A O 1
ATOM 3833 N N . PRO A 1 506 ? 52.446 41.629 2.444 1.00 40.56 506 PRO A N 1
ATOM 3834 C CA . PRO A 1 506 ? 51.348 42.574 2.119 1.00 40.56 506 PRO A CA 1
ATOM 3835 C C . PRO A 1 506 ? 50.279 41.884 1.208 1.00 40.56 506 PRO A C 1
ATOM 3837 O O . PRO A 1 506 ? 50.172 40.665 1.281 1.00 40.56 506 PRO A O 1
ATOM 3840 N N . ALA A 1 507 ? 49.400 42.484 0.382 1.00 29.34 507 ALA A N 1
ATOM 3841 C CA . ALA A 1 507 ? 49.105 43.867 -0.044 1.00 29.34 507 ALA A CA 1
ATOM 3842 C C . ALA A 1 507 ? 47.613 44.004 -0.484 1.00 29.34 507 ALA A C 1
ATOM 3844 O O . ALA A 1 507 ? 46.842 43.053 -0.376 1.00 29.34 507 ALA A O 1
ATOM 3845 N N . SER A 1 508 ? 47.213 45.151 -1.060 1.00 32.97 508 SER A N 1
ATOM 3846 C CA . SER A 1 508 ? 45.958 45.325 -1.825 1.00 32.97 508 SER A CA 1
ATOM 3847 C C . SER A 1 508 ? 46.154 46.227 -3.055 1.00 32.97 508 SER A C 1
ATOM 3849 O O . SER A 1 508 ? 46.938 47.168 -2.961 1.00 32.97 508 SER A O 1
ATOM 3851 N N . SER A 1 509 ? 45.360 46.018 -4.121 1.00 30.78 509 SER A N 1
ATOM 3852 C CA . SER A 1 509 ? 44.724 47.035 -5.005 1.00 30.78 509 SER A CA 1
ATOM 3853 C C . SER A 1 509 ? 44.813 46.818 -6.535 1.00 30.78 509 SER A C 1
ATOM 3855 O O . SER A 1 509 ? 45.879 46.619 -7.100 1.00 30.78 509 SER A O 1
ATOM 3857 N N . ARG A 1 510 ? 43.630 46.933 -7.166 1.00 36.19 510 ARG A N 1
ATOM 3858 C CA . ARG A 1 510 ? 43.291 47.506 -8.492 1.00 36.19 510 ARG A CA 1
ATOM 3859 C C . ARG A 1 510 ? 44.160 47.186 -9.728 1.00 36.19 510 ARG A C 1
ATOM 3861 O O . ARG A 1 510 ? 45.206 47.795 -9.931 1.00 36.19 510 ARG A O 1
ATOM 3868 N N . ARG A 1 511 ? 43.529 46.525 -10.704 1.00 37.50 511 ARG A N 1
ATOM 3869 C CA . ARG A 1 511 ? 42.914 47.233 -11.847 1.00 37.50 511 ARG A CA 1
ATOM 3870 C C . ARG A 1 511 ? 41.524 46.666 -12.119 1.00 37.50 511 ARG A C 1
ATOM 3872 O O . ARG A 1 511 ? 41.280 45.541 -11.635 1.00 37.50 511 ARG A O 1
#

Solvent-accessible surface area (backbone atoms only — not comparable to full-atom values): 30086 Å² total; per-residue (Å²): 129,86,80,47,53,73,58,69,49,77,48,79,46,55,56,41,77,81,66,28,83,35,79,48,66,52,72,47,60,62,74,42,24,41,35,92,87,73,47,76,43,72,57,81,57,65,62,58,66,74,38,45,67,35,53,56,43,52,53,45,42,53,49,47,34,50,41,42,66,47,28,42,60,67,45,70,46,75,97,85,54,48,73,44,56,66,87,54,58,68,66,65,53,52,70,53,32,56,66,60,50,54,32,50,53,52,27,61,78,64,76,46,71,88,44,74,68,50,48,53,53,30,55,60,74,72,58,67,71,80,75,78,94,70,58,70,65,61,53,49,51,50,52,52,50,52,42,45,72,74,72,42,72,65,64,54,63,52,53,53,52,57,50,8,51,53,44,27,63,73,67,66,81,75,79,47,102,70,45,55,72,71,57,40,32,50,48,53,30,42,55,25,43,54,52,17,45,54,66,42,54,59,29,30,43,64,44,39,51,63,58,40,51,50,58,14,50,80,72,52,71,78,45,50,72,69,45,40,56,52,42,55,50,49,35,43,73,74,50,51,32,40,78,74,36,88,58,83,92,45,50,26,28,28,40,47,64,56,54,47,24,47,50,49,38,53,48,50,53,61,62,22,56,72,66,46,65,60,76,40,60,59,61,29,65,93,97,51,63,34,65,67,43,49,51,57,58,48,70,75,44,94,60,55,71,72,48,41,50,43,40,47,50,68,52,69,30,42,38,25,62,40,81,38,84,47,61,88,92,74,50,65,51,62,45,50,28,52,39,40,62,52,35,46,47,27,65,28,48,72,46,34,31,10,80,38,69,72,53,19,57,57,41,30,80,40,28,75,80,32,36,40,42,65,62,55,52,50,36,45,76,70,75,41,72,90,71,59,87,64,28,61,39,25,34,39,36,30,43,50,33,41,48,36,21,20,60,60,45,26,53,48,55,51,48,40,58,72,63,38,37,54,29,37,38,38,29,23,36,93,79,72,61,91,45,79,22,8,37,57,70,70,61,74,87,72,80,88,70,84,73,87,72,88,85,88,80,89,84,82,93,79,90,78,81,83,88,76,86,87,74,88,86,86,86,87,84,88,86,88,87,90,86,85,88,91,84,89,85,89,91,88,88,90,84,89,87,88,87,78,89,87,90,85,85,91,86,88,86,86,133

pLDDT: mean 75.33, std 22.31, range [19.3, 96.69]

Mean predicted aligned error: 15.41 Å